Protein AF-A0A357J351-F1 (afdb_monomer_lite)

Sequence (389 aa):
MFSNQIKNSKKTVAQGAEIRSGSSERASGARGAGTNSHALREGGKTLPPTRKLRRSGWFLKSICIWLVINFLTIFVFPPSLVAQPFRDFEGEDKKALESYLNRATNMQDLDQWRSYVQAGLISLKADWEEDAAQEIQDRQDRIREEDLDDDQEEAELDALDTEYETARIDWETEASQLILEREADFRVKQENIEGLEISEQEYQDIIATAEATFENNPELDLDGWESLVEGLNASLVEAFETDLEARIAEARDNIGPLDDTQIEALDQAIAEKEAEIRNEFEMREHFYLLKAKNRYIALKRADDLSAKVQNESGSAEEIGDQAIQDAETQVEEQTAALLEQSEEALNSEEGSPDPLEYQRQVEEIISQGLQVFEEAEEDLYQDRLVWME

Foldseek 3Di:
DDDDDDDDDDDDDDDDDDDDDDDDYYDDDDDDDDDDDDDDDDDDDDDDDDDPPPPDPVVVVVVVVVVVVVVCCCVVPPPPPDPDQQDACVPPVVVQLVVQLVVLLPDDDLVSSCVSSVVSVVVSVVVSVVSLVVSLVVVLVVLVVDPDDPVRSVVVNVVSVVSSVVRSCNRVVVSVLVVLLSSLLSLVVVLVQAWDDDDPVLLVVLLVVLVVVCVVPVVQDLVNSLVSSCVSCVVVVVVRVVSNVVSLVVSVVPSDDDDPSSVVSNVVSSVVVSVVNVVVVVVVVVVSSVVSSVVNVVSNVVVVVVVVVVVCVPPLVVVVVVLVVVLVVVLVVLVVVLVVVVVVVCPPPDDHDDPVVVVVSVVVSVVVSVVSVVVSVVVSVVVVVVVVD

pLDDT: mean 74.26, std 22.94, range [26.42, 97.31]

Radius of gyration: 50.58 Å; chains: 1; bounding box: 75×89×177 Å

Secondary structure (DSSP, 8-state):
--------------------------------------------------------HHHHHHHHHHHHHHHHHHHHS-S---PPPPPPSTTHHHHHHHHHHHHHTT-SSHHHHHHHHHHHHHHHHHHHHHHHHHHHHHHHHHHHHS---HHHHHHHHHHHHHHHHHHHHHHHHHHHHHHHHHHHHHHHHHTT-------HHHHHHHHHHHHHHHHH-TT--HHHHHHHHHHHHHHHHHHHHHHHHHHHHHHHHHT----HHHHHHHHHHHHHHHHHHHHHHHHHHHHHHHHHHHHHHHHHHHHHHHHHHHHHTT-HHHHHHHHHHHHHHHHHHHHHHHHHHHHHHHHSSS-SPPHHHHHHHHHHHHHHHHHHHHHHHHHHHHHHHHTT-

Structure (mmCIF, N/CA/C/O backbone):
data_AF-A0A357J351-F1
#
_entry.id   AF-A0A357J351-F1
#
loop_
_atom_site.group_PDB
_atom_site.id
_atom_site.type_symbol
_atom_site.label_atom_id
_atom_site.label_alt_id
_atom_site.label_comp_id
_atom_site.label_asym_id
_atom_site.label_entity_id
_atom_site.label_seq_id
_atom_site.pdbx_PDB_ins_code
_atom_site.Cartn_x
_atom_site.Cartn_y
_atom_site.Cartn_z
_atom_site.occupancy
_atom_site.B_iso_or_equiv
_atom_site.auth_seq_id
_atom_site.auth_comp_id
_atom_site.auth_asym_id
_atom_site.auth_atom_id
_atom_site.pdbx_PDB_model_num
ATOM 1 N N . MET A 1 1 ? -36.171 37.952 3.293 1.00 36.88 1 MET A N 1
ATOM 2 C CA . MET A 1 1 ? -36.045 38.318 1.861 1.00 36.88 1 MET A CA 1
ATOM 3 C C . MET A 1 1 ? -34.957 37.407 1.303 1.00 36.88 1 MET A C 1
ATOM 5 O O . MET A 1 1 ? -33.858 37.545 1.801 1.00 36.88 1 MET A O 1
ATOM 9 N N . PHE A 1 2 ? -35.109 36.391 0.451 1.00 35.62 2 PHE A N 1
ATOM 10 C CA . PHE A 1 2 ? -36.100 35.834 -0.494 1.00 35.62 2 PHE A CA 1
ATOM 11 C C . PHE A 1 2 ? -36.138 34.293 -0.254 1.00 35.62 2 PHE A C 1
ATOM 13 O O . PHE A 1 2 ? -35.095 33.728 0.037 1.00 35.62 2 PHE A O 1
ATOM 20 N N . SER A 1 3 ? -37.277 33.602 -0.093 1.00 32.88 3 SER A N 1
ATOM 21 C CA . SER A 1 3 ? -38.166 32.976 -1.109 1.00 32.88 3 SER A CA 1
ATOM 22 C C . SER A 1 3 ? -37.461 32.000 -2.082 1.00 32.88 3 SER A C 1
ATOM 24 O O . SER A 1 3 ? -36.791 32.453 -2.997 1.00 32.88 3 SER A O 1
ATOM 26 N N . ASN A 1 4 ? -37.497 30.680 -1.826 1.00 33.75 4 ASN A N 1
ATOM 27 C CA . ASN A 1 4 ? -38.381 29.647 -2.432 1.00 33.75 4 ASN A CA 1
ATOM 28 C C . ASN A 1 4 ? -38.321 29.502 -3.976 1.00 33.75 4 ASN A C 1
ATOM 30 O O . ASN A 1 4 ? -38.826 30.385 -4.660 1.00 33.75 4 ASN A O 1
ATOM 34 N N . GLN A 1 5 ? -37.883 28.341 -4.510 1.00 36.03 5 GLN A N 1
ATOM 35 C CA . GLN A 1 5 ? -38.752 27.323 -5.161 1.00 36.03 5 GLN A CA 1
ATOM 36 C C . GLN A 1 5 ? -37.977 26.128 -5.801 1.00 36.03 5 GLN A C 1
ATOM 38 O O . GLN A 1 5 ? -37.043 26.350 -6.555 1.00 36.03 5 GLN A O 1
ATOM 43 N N . ILE A 1 6 ? -38.236 24.866 -5.397 1.00 34.94 6 ILE A N 1
ATOM 44 C CA . ILE A 1 6 ? -39.056 23.766 -6.007 1.00 34.94 6 ILE A CA 1
ATOM 45 C C . ILE A 1 6 ? -38.557 23.153 -7.350 1.00 34.94 6 ILE A C 1
ATOM 47 O O . ILE A 1 6 ? -38.657 23.805 -8.384 1.00 34.94 6 ILE A O 1
ATOM 51 N N . LYS A 1 7 ? -38.223 21.838 -7.354 1.00 34.16 7 LYS A N 1
ATOM 52 C CA . LYS A 1 7 ? -38.892 20.693 -8.070 1.00 34.16 7 LYS A CA 1
ATOM 53 C C . LYS A 1 7 ? -37.922 19.505 -8.253 1.00 34.16 7 LYS A C 1
ATOM 55 O O . LYS A 1 7 ? -36.949 19.613 -8.976 1.00 34.16 7 LYS A O 1
ATOM 60 N N . ASN A 1 8 ? -38.075 18.408 -7.504 1.00 30.78 8 ASN A N 1
ATOM 61 C CA . ASN A 1 8 ? -38.844 17.193 -7.845 1.00 30.78 8 ASN A CA 1
ATOM 62 C C . ASN A 1 8 ? -38.579 16.594 -9.241 1.00 30.78 8 ASN A C 1
ATOM 64 O O . ASN A 1 8 ? -39.125 17.082 -10.227 1.00 30.78 8 ASN A O 1
ATOM 68 N N . SER A 1 9 ? -37.929 15.423 -9.274 1.00 28.31 9 SER A N 1
ATOM 69 C CA . SER A 1 9 ? -38.275 14.339 -10.202 1.00 28.31 9 SER A CA 1
ATOM 70 C C . SER A 1 9 ? -37.968 12.969 -9.575 1.00 28.31 9 SER A C 1
ATOM 72 O O . SER A 1 9 ? -36.826 12.646 -9.271 1.00 28.31 9 SER A O 1
ATOM 74 N N . LYS A 1 10 ? -39.029 12.185 -9.357 1.00 34.59 10 LYS A N 1
ATOM 75 C CA . LYS A 1 10 ? -39.050 10.744 -9.054 1.00 34.59 10 LYS A CA 1
ATOM 76 C C . LYS A 1 10 ? -39.742 10.045 -10.234 1.00 34.59 10 LYS A C 1
ATOM 78 O O . LYS A 1 10 ? -40.670 10.632 -10.790 1.00 34.59 10 LYS A O 1
ATOM 83 N N . LYS A 1 11 ? -39.412 8.754 -10.425 1.00 35.09 11 LYS A N 1
ATOM 84 C CA . LYS A 1 11 ? -39.970 7.723 -11.350 1.00 35.09 11 LYS A CA 1
ATOM 85 C C . LYS A 1 11 ? -39.310 7.699 -12.739 1.00 35.09 11 LYS A C 1
ATOM 87 O O . LYS A 1 11 ? -39.106 8.748 -13.323 1.00 35.09 11 LYS A O 1
ATOM 92 N N . THR A 1 12 ? -38.961 6.552 -13.339 1.00 33.72 12 THR A N 1
ATOM 93 C CA . THR A 1 12 ? -39.531 5.175 -13.293 1.00 33.72 12 THR A CA 1
ATOM 94 C C . THR A 1 12 ?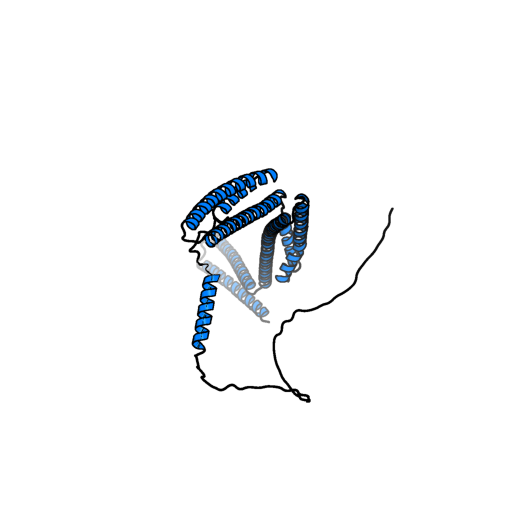 -38.467 4.218 -13.905 1.00 33.72 12 THR A C 1
ATOM 96 O O . THR A 1 12 ? -37.787 4.653 -14.824 1.00 33.72 12 THR A O 1
ATOM 99 N N . VAL A 1 13 ? -38.149 3.045 -13.315 1.00 30.75 13 VAL A N 1
ATOM 100 C CA . VAL A 1 13 ? -38.611 1.672 -13.707 1.00 30.75 13 VAL A CA 1
ATOM 101 C C . VAL A 1 13 ? -38.152 1.253 -15.119 1.00 30.75 13 VAL A C 1
ATOM 103 O O . VAL A 1 13 ? -38.374 2.011 -16.047 1.00 30.75 13 VAL A O 1
ATOM 106 N N . ALA A 1 14 ? -37.656 0.056 -15.441 1.00 30.95 14 ALA A N 1
ATOM 107 C CA . ALA A 1 14 ? -37.178 -1.157 -14.767 1.00 30.95 14 ALA A CA 1
ATOM 108 C C . ALA A 1 14 ? -36.772 -2.155 -15.888 1.00 30.95 14 ALA A C 1
ATOM 110 O O . ALA A 1 14 ? -37.158 -1.941 -17.035 1.00 30.95 14 ALA A O 1
ATOM 111 N N . GLN A 1 15 ? -36.142 -3.277 -15.500 1.00 28.41 15 GLN A N 1
ATOM 112 C CA . GLN A 1 15 ? -36.123 -4.592 -16.188 1.00 28.41 15 GLN A CA 1
ATOM 113 C C . GLN A 1 15 ? -35.354 -4.662 -17.518 1.00 28.41 15 GLN A C 1
ATOM 115 O O . GLN A 1 15 ? -35.665 -3.972 -18.476 1.00 28.41 15 GLN A O 1
ATOM 120 N N . GLY A 1 16 ? -34.299 -5.468 -17.634 1.00 27.00 16 GLY A N 1
ATOM 121 C CA . GLY A 1 16 ? -34.255 -6.943 -17.608 1.00 27.00 16 GLY A CA 1
ATOM 122 C C . GLY A 1 16 ? -33.375 -7.345 -18.816 1.00 27.00 16 GLY A C 1
ATOM 123 O O . GLY A 1 16 ? -33.238 -6.549 -19.736 1.00 27.00 16 GLY A O 1
ATOM 124 N N . ALA A 1 17 ? -32.703 -8.481 -18.942 1.00 28.98 17 ALA A N 1
ATOM 125 C CA . ALA A 1 17 ? -32.774 -9.782 -18.305 1.00 28.98 17 ALA A CA 1
ATOM 126 C C . ALA A 1 17 ? -31.423 -10.492 -18.592 1.00 28.98 17 ALA A C 1
ATOM 128 O O . ALA A 1 17 ? -30.768 -10.210 -19.591 1.00 28.98 17 ALA A O 1
ATOM 129 N N . GLU A 1 18 ? -30.903 -11.239 -17.626 1.00 27.55 18 GLU A N 1
ATOM 130 C CA . GLU A 1 18 ? -30.821 -12.711 -17.622 1.00 27.55 18 GLU A CA 1
ATOM 131 C C . GLU A 1 18 ? -29.692 -13.376 -18.428 1.00 27.55 18 GLU A C 1
ATOM 133 O O . GLU A 1 18 ? -29.646 -13.431 -19.653 1.00 27.55 18 GLU A O 1
ATOM 138 N N . ILE A 1 19 ? -28.851 -14.005 -17.613 1.00 30.88 19 ILE A N 1
ATOM 139 C CA . ILE A 1 19 ? -27.944 -15.124 -17.833 1.00 30.88 19 ILE A CA 1
ATOM 140 C C . ILE A 1 19 ? -28.740 -16.414 -18.124 1.00 30.88 19 ILE A C 1
ATOM 142 O O . ILE A 1 19 ? -29.654 -16.735 -17.368 1.00 30.88 19 ILE A O 1
ATOM 146 N N . ARG A 1 20 ? -28.318 -17.210 -19.123 1.00 28.02 20 ARG A N 1
ATOM 147 C CA . ARG A 1 20 ? -28.319 -18.705 -19.174 1.00 28.02 20 ARG A CA 1
ATOM 148 C C . ARG A 1 20 ? -27.857 -19.151 -20.570 1.00 28.02 20 ARG A C 1
ATOM 150 O O . ARG A 1 20 ? -28.378 -18.659 -21.559 1.00 28.02 20 ARG A O 1
ATOM 157 N N . SER A 1 21 ? -26.787 -19.924 -20.771 1.00 28.34 21 SER A N 1
ATOM 158 C CA . SER A 1 21 ? -26.479 -21.305 -20.344 1.00 28.34 21 SER A CA 1
ATOM 159 C C . SER A 1 21 ? -27.491 -22.368 -20.826 1.00 28.34 21 SER A C 1
ATOM 161 O O . SER A 1 21 ? -28.691 -22.245 -20.600 1.00 28.34 21 SER A O 1
ATOM 163 N N . GLY A 1 22 ? -26.975 -23.423 -21.482 1.00 26.42 22 GLY A N 1
ATOM 164 C CA . GLY A 1 22 ? -27.719 -24.613 -21.942 1.00 26.42 22 GLY A CA 1
ATOM 165 C C . GLY A 1 22 ? -27.685 -24.791 -23.471 1.00 26.42 22 GLY A C 1
ATOM 166 O O . GLY A 1 22 ? -28.456 -24.151 -24.167 1.00 26.42 22 GLY A O 1
ATOM 167 N N . SER A 1 23 ? -26.735 -25.491 -24.101 1.00 28.03 23 SER A N 1
ATOM 168 C CA . SER A 1 23 ? -26.524 -26.952 -24.137 1.00 28.03 23 SER A CA 1
ATOM 169 C C . SER A 1 23 ? -27.730 -27.792 -24.611 1.00 28.03 23 SER A C 1
ATOM 171 O O . SER A 1 23 ? -28.694 -27.974 -23.876 1.00 28.03 23 SER A O 1
ATOM 173 N N . SER A 1 24 ? -27.507 -28.456 -25.755 1.00 29.36 24 SER A N 1
ATOM 174 C CA . SER A 1 24 ? -27.903 -29.835 -26.097 1.00 29.36 24 SER A CA 1
ATOM 175 C C . SER A 1 24 ? -29.217 -30.122 -26.851 1.00 29.36 24 SER A C 1
ATOM 177 O O . SER A 1 24 ? -30.322 -29.903 -26.376 1.00 29.36 24 SER A O 1
ATOM 179 N N . GLU A 1 25 ? -28.997 -30.807 -27.982 1.00 29.73 25 GLU A N 1
ATOM 180 C CA . GLU A 1 25 ? -29.694 -32.009 -28.468 1.00 29.73 25 GLU A CA 1
ATOM 181 C C . GLU A 1 25 ? -30.941 -31.954 -29.382 1.00 29.73 25 GLU A C 1
ATOM 183 O O . GLU A 1 25 ? -32.065 -31.673 -28.992 1.00 29.73 25 GLU A O 1
ATOM 188 N N . ARG A 1 26 ? -30.685 -32.510 -30.582 1.00 28.80 26 ARG A N 1
ATOM 189 C CA . ARG A 1 26 ? -31.407 -33.602 -31.272 1.00 28.80 26 ARG A CA 1
ATOM 190 C C . ARG A 1 26 ? -32.729 -33.333 -32.018 1.00 28.80 26 ARG A C 1
ATOM 192 O O . ARG A 1 26 ? -33.817 -33.354 -31.471 1.00 28.80 26 ARG A O 1
ATOM 199 N N . ALA A 1 27 ? -32.561 -33.467 -33.339 1.00 27.89 27 ALA A N 1
ATOM 200 C CA . ALA A 1 27 ? -33.085 -34.561 -34.173 1.00 27.89 27 ALA A CA 1
ATOM 201 C C . ALA A 1 27 ? -34.440 -34.418 -34.894 1.00 27.89 27 ALA A C 1
ATOM 203 O O . ALA A 1 27 ? -35.479 -34.146 -34.313 1.00 27.89 27 ALA A O 1
ATOM 204 N N . SER A 1 28 ? -34.373 -34.883 -36.153 1.00 28.20 28 SER A N 1
ATOM 205 C CA . SER A 1 28 ? -35.348 -35.738 -36.853 1.00 28.20 28 SER A CA 1
ATOM 206 C C . SER A 1 28 ? -36.356 -35.106 -37.827 1.00 28.20 28 SER A C 1
ATOM 208 O O . SER A 1 28 ? -37.439 -34.688 -37.438 1.00 28.20 28 SER A O 1
ATOM 210 N N . GLY A 1 29 ? -36.061 -35.330 -39.120 1.00 27.05 29 GLY A N 1
ATOM 211 C CA . GLY A 1 29 ? -36.992 -35.883 -40.124 1.00 27.05 29 GLY A CA 1
ATOM 212 C C . GLY A 1 29 ? -37.893 -34.884 -40.866 1.00 27.05 29 GLY A C 1
ATOM 213 O O . GLY A 1 29 ? -38.261 -33.861 -40.323 1.00 27.05 29 GLY A O 1
ATOM 214 N N . ALA A 1 30 ? -38.380 -35.104 -42.089 1.00 28.64 30 ALA A N 1
ATOM 215 C CA . ALA A 1 30 ? -38.119 -36.025 -43.199 1.00 28.64 30 ALA A CA 1
ATOM 216 C C . ALA A 1 30 ? -39.152 -35.688 -44.314 1.00 28.64 30 ALA A C 1
ATOM 218 O O . ALA A 1 30 ? -40.271 -35.309 -43.982 1.00 28.64 30 ALA A O 1
ATOM 219 N N . ARG A 1 31 ? -38.828 -36.004 -45.588 1.00 29.25 31 ARG A N 1
ATOM 220 C CA . ARG A 1 31 ? -39.720 -36.113 -46.789 1.00 29.25 31 ARG A CA 1
ATOM 221 C C . ARG A 1 31 ? -40.211 -34.784 -47.396 1.00 29.25 31 ARG A C 1
ATOM 223 O O . ARG A 1 31 ? -40.481 -33.847 -46.673 1.00 29.25 31 ARG A O 1
ATOM 230 N N . GLY A 1 32 ? -40.403 -34.614 -48.707 1.00 27.06 32 GLY A N 1
ATOM 231 C CA . GLY A 1 32 ? -40.327 -35.451 -49.916 1.00 27.06 32 GLY A CA 1
ATOM 232 C C . GLY A 1 32 ? -40.579 -34.528 -51.135 1.00 27.06 32 GLY A C 1
ATOM 233 O O . GLY A 1 32 ? -41.262 -33.525 -50.994 1.00 27.06 32 GLY A O 1
ATOM 234 N N . ALA A 1 33 ? -39.836 -34.682 -52.236 1.00 27.11 33 ALA A N 1
ATOM 235 C CA . ALA A 1 33 ? -40.263 -35.273 -53.520 1.00 27.11 33 ALA A CA 1
ATOM 236 C C . ALA A 1 33 ? -41.210 -34.424 -54.413 1.00 27.11 33 ALA A C 1
ATOM 238 O O . ALA A 1 33 ? -42.330 -34.119 -54.022 1.00 27.11 33 ALA A O 1
ATOM 239 N N . GLY A 1 34 ? -40.774 -34.162 -55.661 1.00 27.48 34 GLY A N 1
ATOM 240 C CA . GLY A 1 34 ? -41.585 -33.645 -56.785 1.00 27.48 34 GLY A CA 1
ATOM 241 C C . GLY A 1 34 ? -40.778 -32.749 -57.747 1.00 27.48 34 GLY A C 1
ATOM 242 O O . GLY A 1 34 ? -40.673 -31.559 -57.499 1.00 27.48 34 GLY A O 1
ATOM 243 N N . THR A 1 35 ? -39.946 -33.273 -58.661 1.00 30.33 35 THR A N 1
ATOM 244 C CA . THR A 1 35 ? -40.200 -33.747 -60.053 1.00 30.33 35 THR A CA 1
ATOM 245 C C . THR A 1 35 ? -40.194 -32.681 -61.164 1.00 30.33 35 THR A C 1
ATOM 247 O O . THR A 1 35 ? -40.987 -31.750 -61.126 1.00 30.33 35 THR A O 1
ATOM 250 N N . ASN A 1 36 ? -39.423 -33.015 -62.219 1.00 30.95 36 ASN A N 1
ATOM 251 C CA . ASN A 1 36 ? -39.506 -32.623 -63.645 1.00 30.95 36 ASN A CA 1
ATOM 252 C C . ASN A 1 36 ? -38.943 -31.246 -64.053 1.00 30.95 36 ASN A C 1
ATOM 254 O O . ASN A 1 36 ? -39.161 -30.264 -63.368 1.00 30.95 36 ASN A O 1
ATOM 258 N N . SER A 1 37 ? -38.264 -31.047 -65.192 1.00 30.89 37 SER A N 1
ATOM 259 C CA . SER A 1 37 ? -37.742 -31.896 -66.288 1.00 30.89 37 SER A CA 1
ATOM 260 C C . SER A 1 37 ? -37.017 -30.978 -67.307 1.00 30.89 37 SER A C 1
ATOM 262 O O . SER A 1 37 ? -37.247 -29.775 -67.278 1.00 30.89 37 SER A O 1
ATOM 264 N N . HIS A 1 38 ? -36.273 -31.578 -68.253 1.00 30.89 38 HIS A N 1
ATOM 265 C CA . HIS A 1 38 ? -35.569 -31.032 -69.444 1.00 30.89 38 HIS A CA 1
ATOM 266 C C . HIS A 1 38 ? -34.089 -30.651 -69.240 1.00 30.89 38 HIS A C 1
ATOM 268 O O . HIS A 1 38 ? -33.791 -29.711 -68.523 1.00 30.89 38 HIS A O 1
ATOM 274 N N . ALA A 1 39 ? -33.082 -31.410 -69.703 1.00 30.95 39 ALA A N 1
ATOM 275 C CA . ALA A 1 39 ? -32.743 -32.014 -71.013 1.00 30.95 39 ALA A CA 1
ATOM 276 C C . ALA A 1 39 ? -31.858 -31.106 -71.889 1.00 30.95 39 ALA A C 1
ATOM 278 O O . ALA A 1 39 ? -32.332 -30.077 -72.351 1.00 30.95 39 ALA A O 1
ATOM 279 N N . LEU A 1 40 ? -30.612 -31.565 -72.117 1.00 33.38 40 LEU A N 1
ATOM 280 C CA . LEU A 1 40 ? -29.732 -31.512 -73.316 1.00 33.38 40 LEU A CA 1
ATOM 281 C C . LEU A 1 40 ? -28.286 -31.793 -72.814 1.00 33.38 40 LEU A C 1
ATOM 283 O O . LEU A 1 40 ? -27.767 -31.018 -72.023 1.00 33.38 40 LEU A O 1
ATOM 287 N N . ARG A 1 41 ? -27.685 -32.994 -72.955 1.00 29.00 41 ARG A N 1
ATOM 288 C CA . ARG A 1 41 ? -27.068 -33.636 -74.153 1.00 29.00 41 ARG A CA 1
ATOM 289 C C . ARG A 1 41 ? -26.021 -32.688 -74.781 1.00 29.00 41 ARG A C 1
ATOM 291 O O . ARG A 1 41 ? -26.404 -31.602 -75.174 1.00 29.00 41 ARG A O 1
ATOM 298 N N . GLU A 1 42 ? -24.713 -32.959 -74.848 1.00 31.92 42 GLU A N 1
ATOM 299 C CA . GLU A 1 42 ? -23.952 -34.121 -75.355 1.00 31.92 42 GLU A CA 1
ATOM 300 C C . GLU A 1 42 ? -22.546 -34.172 -74.703 1.00 31.92 42 GLU A C 1
ATOM 302 O O . GLU A 1 42 ? -21.957 -33.134 -74.439 1.00 31.92 42 GLU A O 1
ATOM 307 N N . GLY A 1 43 ? -22.029 -35.337 -74.291 1.00 31.39 43 GLY A N 1
ATOM 308 C CA . GLY A 1 43 ? -21.026 -36.126 -75.039 1.00 31.39 43 GLY A CA 1
ATOM 309 C C . GLY A 1 43 ? -19.698 -36.132 -74.250 1.00 31.39 43 GLY A C 1
ATOM 310 O O . GLY A 1 43 ? -19.195 -35.082 -73.904 1.00 31.39 43 GLY A O 1
ATOM 311 N N . GLY A 1 44 ? -19.057 -37.217 -73.819 1.00 29.64 44 GLY A N 1
ATOM 312 C CA . GLY A 1 44 ? -19.113 -38.630 -74.159 1.00 29.64 44 GLY A CA 1
ATOM 313 C C . GLY A 1 44 ? -17.687 -39.085 -74.489 1.00 29.64 44 GLY A C 1
ATOM 314 O O . GLY A 1 44 ? -17.244 -38.794 -75.595 1.00 29.64 44 GLY A O 1
ATOM 315 N N . LYS A 1 45 ? -16.992 -39.769 -73.553 1.00 34.81 45 LYS A N 1
ATOM 316 C CA . LYS A 1 45 ? -16.107 -40.948 -73.777 1.00 34.81 45 LYS A CA 1
ATOM 317 C C . LYS A 1 45 ? -15.229 -41.317 -72.555 1.00 34.81 45 LYS A C 1
ATOM 319 O O . LYS A 1 45 ? -14.181 -40.740 -72.312 1.00 34.81 45 LYS A O 1
ATOM 324 N N . THR A 1 46 ? -15.707 -42.332 -71.827 1.00 34.62 46 THR A N 1
ATOM 325 C CA . THR A 1 46 ? -15.012 -43.591 -71.460 1.00 34.62 46 THR A CA 1
ATOM 326 C C . THR A 1 46 ? -13.619 -43.570 -70.797 1.00 34.62 46 THR A C 1
ATOM 328 O O . THR A 1 46 ? -12.599 -43.463 -71.471 1.00 34.62 46 THR A O 1
ATOM 331 N N . LEU A 1 47 ? -13.605 -43.899 -69.495 1.00 39.78 47 LEU A N 1
ATOM 332 C CA . LEU A 1 47 ? -12.574 -44.717 -68.820 1.00 39.78 47 LEU A CA 1
ATOM 333 C C . LEU A 1 47 ? -12.608 -46.171 -69.344 1.00 39.78 47 LEU A C 1
ATOM 335 O O . LEU A 1 47 ? -13.660 -46.601 -69.828 1.00 39.78 47 LEU A O 1
ATOM 339 N N . PRO A 1 48 ? -11.512 -46.953 -69.221 1.00 45.69 48 PRO A N 1
ATOM 340 C CA . PRO A 1 48 ? -11.491 -48.033 -68.208 1.00 45.69 48 PRO A CA 1
ATOM 341 C C . PRO A 1 48 ? -10.048 -48.320 -67.666 1.00 45.69 48 PRO A C 1
ATOM 343 O O . PRO A 1 48 ? -9.152 -47.516 -67.892 1.00 45.69 48 PRO A O 1
ATOM 346 N N . PRO A 1 49 ? -9.763 -49.401 -66.904 1.00 44.25 49 PRO A N 1
ATOM 347 C CA . PRO A 1 49 ? -10.003 -49.477 -65.465 1.00 44.25 49 PRO A CA 1
ATOM 348 C C . PRO A 1 49 ? -8.759 -49.875 -64.618 1.00 44.25 49 PRO A C 1
ATOM 350 O O . PRO A 1 49 ? -7.789 -50.455 -65.089 1.00 44.25 49 PRO A O 1
ATOM 353 N N . THR A 1 50 ? -8.881 -49.664 -63.300 1.00 39.44 50 THR A N 1
ATOM 354 C CA . THR A 1 50 ? -8.258 -50.427 -62.190 1.00 39.44 50 THR A CA 1
ATOM 355 C C . THR A 1 50 ? -6.728 -50.558 -62.086 1.00 39.44 50 THR A C 1
ATOM 357 O O . THR A 1 50 ? -6.117 -51.447 -62.666 1.00 39.44 50 THR A O 1
ATOM 360 N N . ARG A 1 51 ? -6.170 -49.892 -61.066 1.00 34.28 51 ARG A N 1
ATOM 361 C CA . ARG A 1 51 ? -5.379 -50.564 -60.016 1.00 34.28 51 ARG A CA 1
ATOM 362 C C . ARG A 1 51 ? -5.597 -49.843 -58.685 1.00 34.28 51 ARG A C 1
ATOM 364 O O . ARG A 1 51 ? -5.049 -48.776 -58.441 1.00 34.28 51 ARG A O 1
ATOM 371 N N . LYS A 1 52 ? -6.426 -50.434 -57.817 1.00 41.03 52 LYS A N 1
ATOM 372 C CA . LYS A 1 52 ? -6.527 -50.043 -56.405 1.00 41.03 52 LYS A CA 1
ATOM 373 C C . LYS A 1 52 ? -5.193 -50.369 -55.727 1.00 41.03 52 LYS A C 1
ATOM 375 O O . LYS A 1 52 ? -5.006 -51.478 -55.235 1.00 41.03 52 LYS A O 1
ATOM 380 N N . LEU A 1 53 ? -4.272 -49.410 -55.687 1.00 41.00 53 LEU A N 1
ATOM 381 C CA . LEU A 1 53 ? -3.201 -49.413 -54.697 1.00 41.00 53 LEU A CA 1
ATOM 382 C C . LEU A 1 53 ? -3.826 -48.985 -53.375 1.00 41.00 53 LEU A C 1
ATOM 384 O O . LEU A 1 53 ? -3.980 -47.807 -53.071 1.00 41.00 53 LEU A O 1
ATOM 388 N N . ARG A 1 54 ? -4.230 -49.991 -52.601 1.00 47.16 54 ARG A N 1
ATOM 389 C CA . ARG A 1 54 ? -4.564 -49.882 -51.184 1.00 47.16 54 ARG A CA 1
ATOM 390 C C . ARG A 1 54 ? -3.279 -49.508 -50.431 1.00 47.16 54 ARG A C 1
ATOM 392 O O . ARG A 1 54 ? -2.664 -50.348 -49.787 1.00 47.16 54 ARG A O 1
ATOM 399 N N . ARG A 1 55 ? -2.826 -48.259 -50.567 1.00 40.41 55 ARG A N 1
ATOM 400 C CA . ARG A 1 55 ? -1.741 -47.694 -49.763 1.00 40.41 55 ARG A CA 1
ATOM 401 C C . ARG A 1 55 ? -2.354 -47.143 -48.484 1.00 40.41 55 ARG A C 1
ATOM 403 O O . ARG A 1 55 ? -2.917 -46.060 -48.451 1.00 40.41 55 ARG A O 1
ATOM 410 N N . SER A 1 56 ? -2.323 -48.020 -47.484 1.00 42.16 56 SER A N 1
ATOM 411 C CA . SER A 1 56 ? -2.316 -47.754 -46.047 1.00 42.16 56 SER A CA 1
ATOM 412 C C . SER A 1 56 ? -2.396 -46.268 -45.664 1.00 42.16 56 SER A C 1
ATOM 414 O O . SER A 1 56 ? -1.417 -45.532 -45.784 1.00 42.16 56 SER A O 1
ATOM 416 N N . GLY A 1 57 ? -3.539 -45.860 -45.102 1.00 46.62 57 GLY A N 1
ATOM 417 C CA . GLY A 1 57 ? -3.714 -44.565 -44.434 1.00 46.62 57 GLY A CA 1
ATOM 418 C C . GLY A 1 57 ? -2.828 -44.375 -43.195 1.00 46.62 57 GLY A C 1
ATOM 419 O O . GLY A 1 57 ? -2.960 -43.371 -42.508 1.00 46.62 57 GLY A O 1
ATOM 420 N N . TRP A 1 58 ? -1.932 -45.319 -42.903 1.00 46.47 58 TRP A N 1
ATOM 421 C CA . TRP A 1 58 ? -0.898 -45.181 -41.886 1.00 46.47 58 TRP A CA 1
ATOM 422 C C . TRP A 1 58 ? 0.267 -44.315 -42.391 1.00 46.47 58 TRP A C 1
ATOM 424 O O . TRP A 1 58 ? 0.707 -43.429 -41.674 1.00 46.47 58 TRP A O 1
ATOM 434 N N . PHE A 1 59 ? 0.673 -44.453 -43.663 1.00 48.56 59 PHE A N 1
ATOM 435 C CA . PHE A 1 59 ? 1.761 -43.643 -44.234 1.00 48.56 59 PHE A CA 1
ATOM 436 C C . PHE A 1 59 ? 1.385 -42.164 -44.393 1.00 48.56 59 PHE A C 1
ATOM 438 O O . PHE A 1 59 ? 2.205 -41.303 -44.100 1.00 48.56 59 PHE A O 1
ATOM 445 N N . LEU A 1 60 ? 0.143 -41.849 -44.790 1.00 49.34 60 LEU A N 1
ATOM 446 C CA . LEU A 1 60 ? -0.311 -40.451 -44.868 1.00 49.34 60 LEU A CA 1
ATOM 447 C C . LEU A 1 60 ? -0.399 -39.795 -43.481 1.00 49.34 60 LEU A C 1
ATOM 449 O O . LEU A 1 60 ? -0.046 -38.631 -43.339 1.00 49.34 60 LEU A O 1
ATOM 453 N N . LYS A 1 61 ? -0.823 -40.540 -42.452 1.00 47.97 61 LYS A N 1
ATOM 454 C CA . LYS A 1 61 ? -0.884 -40.027 -41.075 1.00 47.97 61 LYS A CA 1
ATOM 455 C C . LYS A 1 61 ? 0.511 -39.791 -40.496 1.00 47.97 61 LYS A C 1
ATOM 457 O O . LYS A 1 61 ? 0.715 -38.774 -39.850 1.00 47.97 61 LYS A O 1
ATOM 462 N N . SER A 1 62 ? 1.474 -40.666 -40.786 1.00 56.31 62 SER A N 1
ATOM 463 C CA . SER A 1 62 ? 2.872 -40.472 -40.385 1.00 56.31 62 SER A CA 1
ATOM 464 C C . SER A 1 62 ? 3.534 -39.290 -41.096 1.00 56.31 62 SER A C 1
ATOM 466 O O . SER A 1 62 ? 4.281 -38.564 -40.456 1.00 56.31 62 SER A O 1
ATOM 468 N N . ILE A 1 63 ? 3.228 -39.046 -42.377 1.00 59.00 63 ILE A N 1
ATOM 469 C CA . ILE A 1 63 ? 3.755 -37.887 -43.119 1.00 59.00 63 ILE A CA 1
ATOM 470 C C . ILE A 1 63 ? 3.148 -36.580 -42.599 1.00 59.00 63 ILE A C 1
ATOM 472 O O . ILE A 1 63 ? 3.880 -35.625 -42.383 1.00 59.00 63 ILE A O 1
ATOM 476 N N . CYS A 1 64 ? 1.839 -36.534 -42.330 1.00 60.44 64 CYS A N 1
ATOM 477 C CA . CYS A 1 64 ? 1.212 -35.347 -41.744 1.00 60.44 64 CYS A CA 1
ATOM 478 C C . CYS A 1 64 ? 1.719 -35.065 -40.325 1.00 60.44 64 CYS A C 1
ATOM 480 O O . CYS A 1 64 ? 1.954 -33.913 -40.000 1.00 60.44 64 CYS A O 1
ATOM 482 N N . ILE A 1 65 ? 1.941 -36.092 -39.498 1.00 66.50 65 ILE A N 1
ATOM 483 C CA . ILE A 1 65 ? 2.530 -35.916 -38.162 1.00 66.50 65 ILE A CA 1
ATOM 484 C C . ILE A 1 65 ? 3.988 -35.454 -38.269 1.00 66.50 65 ILE A C 1
ATOM 486 O O . ILE A 1 65 ? 4.387 -34.566 -37.531 1.00 66.50 65 ILE A O 1
ATOM 490 N N . TRP A 1 66 ? 4.772 -35.982 -39.212 1.00 64.06 66 TRP A N 1
ATOM 491 C CA . TRP A 1 66 ? 6.159 -35.555 -39.416 1.00 64.06 66 TRP A CA 1
ATOM 492 C C . TRP A 1 66 ? 6.265 -34.128 -39.974 1.00 64.06 66 TRP A C 1
ATOM 494 O O . TRP A 1 66 ? 7.160 -33.391 -39.578 1.00 64.06 66 TRP A O 1
ATOM 504 N N . LEU A 1 67 ? 5.326 -33.717 -40.833 1.00 67.00 67 LEU A N 1
ATOM 505 C CA . LEU A 1 67 ? 5.212 -32.342 -41.326 1.00 67.00 67 LEU A CA 1
ATOM 506 C C . LEU A 1 67 ? 4.708 -31.386 -40.248 1.00 67.00 67 LEU A C 1
ATOM 508 O O . LEU A 1 67 ? 5.216 -30.283 -40.170 1.00 67.00 67 LEU A O 1
ATOM 512 N N . VAL A 1 68 ? 3.764 -31.795 -39.397 1.00 67.31 68 VAL A N 1
ATOM 513 C CA . VAL A 1 68 ? 3.294 -30.978 -38.267 1.00 67.31 68 VAL A CA 1
ATOM 514 C C . VAL A 1 68 ? 4.372 -30.861 -37.192 1.00 67.31 68 VAL A C 1
ATOM 516 O O . VAL A 1 68 ? 4.527 -29.787 -36.635 1.00 67.31 68 VAL A O 1
ATOM 519 N N . ILE A 1 69 ? 5.159 -31.912 -36.942 1.00 65.25 69 ILE A N 1
ATOM 520 C CA . ILE A 1 69 ? 6.322 -31.850 -36.047 1.00 65.25 69 ILE A CA 1
ATOM 521 C C . ILE A 1 69 ? 7.423 -30.982 -36.658 1.00 65.25 69 ILE A C 1
ATOM 523 O O . ILE A 1 69 ? 7.953 -30.158 -35.936 1.00 65.25 69 ILE A O 1
ATOM 527 N N . ASN A 1 70 ? 7.720 -31.088 -37.962 1.00 57.91 70 ASN A N 1
ATOM 528 C CA . ASN A 1 70 ? 8.680 -30.188 -38.619 1.00 57.91 70 ASN A CA 1
ATOM 529 C C . ASN A 1 70 ? 8.194 -28.734 -38.628 1.00 57.91 70 ASN A C 1
ATOM 531 O O . ASN A 1 70 ? 8.978 -27.822 -38.408 1.00 57.91 70 ASN A O 1
ATOM 535 N N . PHE A 1 71 ? 6.900 -28.512 -38.856 1.00 60.94 71 PHE A N 1
ATOM 536 C CA . PHE A 1 71 ? 6.303 -27.182 -38.825 1.00 60.94 71 PHE A CA 1
ATOM 537 C C . PHE A 1 71 ? 6.315 -26.614 -37.403 1.00 60.94 71 PHE A C 1
ATOM 539 O O . PHE A 1 71 ? 6.671 -25.461 -37.230 1.00 60.94 71 PHE A O 1
ATOM 546 N N . LEU A 1 72 ? 6.019 -27.425 -36.380 1.00 57.53 72 LEU A N 1
ATOM 547 C CA . LEU A 1 72 ? 6.156 -27.038 -34.973 1.00 57.53 72 LEU A CA 1
ATOM 548 C C . LEU A 1 72 ? 7.615 -26.822 -34.577 1.00 57.53 72 LEU A C 1
ATOM 550 O O . LEU A 1 72 ? 7.874 -25.893 -33.835 1.00 57.53 72 LEU A O 1
ATOM 554 N N . THR A 1 73 ? 8.579 -27.600 -35.072 1.00 55.28 73 THR A N 1
ATOM 555 C CA . THR A 1 73 ? 9.991 -27.305 -34.807 1.00 55.28 73 THR A CA 1
ATOM 556 C C . THR A 1 73 ? 10.420 -26.019 -35.498 1.00 55.28 73 THR A C 1
ATOM 558 O O . THR A 1 73 ? 11.091 -25.243 -34.859 1.00 55.28 73 THR A O 1
ATOM 561 N N . ILE A 1 74 ? 9.971 -25.727 -36.723 1.00 56.31 74 ILE A N 1
ATOM 562 C CA . ILE A 1 74 ? 10.321 -24.482 -37.435 1.00 56.31 74 ILE A CA 1
ATOM 563 C C . ILE A 1 74 ? 9.633 -23.246 -36.817 1.00 56.31 74 ILE A C 1
ATOM 565 O O . ILE A 1 74 ? 10.224 -22.174 -36.814 1.00 56.31 74 ILE A O 1
ATOM 569 N N . PHE A 1 75 ? 8.412 -23.378 -36.276 1.00 53.72 75 PHE A N 1
ATOM 570 C CA . PHE A 1 75 ? 7.661 -22.261 -35.670 1.00 53.72 75 PHE A CA 1
ATOM 571 C C . PHE A 1 75 ? 7.868 -22.088 -34.155 1.00 53.72 75 PHE A C 1
ATOM 573 O O . PHE A 1 75 ? 7.597 -21.010 -33.639 1.00 53.72 75 PHE A O 1
ATOM 580 N N . VAL A 1 76 ? 8.287 -23.132 -33.430 1.00 53.84 76 VAL A N 1
ATOM 581 C CA . VAL A 1 76 ? 8.557 -23.082 -31.974 1.00 53.84 76 VAL A CA 1
ATOM 582 C C . VAL A 1 76 ? 10.062 -23.004 -31.685 1.00 53.84 76 VAL A C 1
ATOM 584 O O . VAL A 1 76 ? 10.451 -22.557 -30.614 1.00 53.84 76 VAL A O 1
ATOM 587 N N . PHE A 1 77 ? 10.909 -23.401 -32.638 1.00 46.66 77 PHE A N 1
ATOM 588 C CA . PHE A 1 77 ? 12.366 -23.303 -32.564 1.00 46.66 77 PHE A CA 1
ATOM 589 C C . PHE A 1 77 ? 12.925 -22.851 -33.924 1.00 46.66 77 PHE A C 1
ATOM 591 O O . PHE A 1 77 ? 13.322 -23.700 -34.732 1.00 46.66 77 PHE A O 1
ATOM 598 N N . PRO A 1 78 ? 12.965 -21.538 -34.220 1.00 44.28 78 PRO A N 1
ATOM 599 C CA . PRO A 1 78 ? 13.757 -21.065 -35.348 1.00 44.28 78 PRO A CA 1
ATOM 600 C C . PRO A 1 78 ? 15.174 -21.671 -35.262 1.00 44.28 78 PRO A C 1
ATOM 602 O O . PRO A 1 78 ? 15.725 -21.792 -34.167 1.00 44.28 78 PRO A O 1
ATOM 605 N N . PRO A 1 79 ? 15.758 -22.124 -36.386 1.00 39.62 79 PRO A N 1
ATOM 606 C CA . PRO A 1 79 ? 17.043 -22.818 -36.410 1.00 39.62 79 PRO A CA 1
ATOM 607 C C . PRO A 1 79 ? 18.251 -21.896 -36.162 1.00 39.62 79 PRO A C 1
ATOM 609 O O . PRO A 1 79 ? 19.378 -22.303 -36.438 1.00 39.62 79 PRO A O 1
ATOM 612 N N . SER A 1 80 ? 18.049 -20.702 -35.595 1.00 40.50 80 SER A N 1
ATOM 613 C CA . SER A 1 80 ? 19.128 -19.945 -34.977 1.00 40.50 80 SER A CA 1
ATOM 614 C C . SER A 1 80 ? 19.499 -20.630 -33.660 1.00 40.50 80 SER A C 1
ATOM 616 O O . SER A 1 80 ? 18.762 -20.679 -32.675 1.00 40.50 80 SER A O 1
ATOM 618 N N . LEU A 1 81 ? 20.676 -21.240 -33.657 1.00 43.09 81 LEU A N 1
ATOM 619 C CA . LEU A 1 81 ? 21.362 -21.679 -32.456 1.00 43.09 81 LEU A CA 1
ATOM 620 C C . LEU A 1 81 ? 21.652 -20.448 -31.584 1.00 43.09 81 LEU A C 1
ATOM 622 O O . LEU A 1 81 ? 22.708 -19.849 -31.717 1.00 43.09 81 LEU A O 1
ATOM 626 N N . VAL A 1 82 ? 20.695 -20.090 -30.720 1.00 47.28 82 VAL A N 1
ATOM 627 C CA . VAL A 1 82 ? 20.812 -19.220 -29.536 1.00 47.28 82 VAL A CA 1
ATOM 628 C C . VAL A 1 82 ? 21.833 -18.090 -29.719 1.00 47.28 82 VAL A C 1
ATOM 630 O O . VAL A 1 82 ? 22.879 -18.068 -29.067 1.00 47.28 82 VAL A O 1
ATOM 633 N N . ALA A 1 83 ? 21.521 -17.128 -30.590 1.00 52.25 83 ALA A N 1
ATOM 634 C CA . ALA A 1 83 ? 21.995 -15.777 -30.325 1.00 52.25 83 ALA A CA 1
ATOM 635 C C . ALA A 1 83 ? 21.467 -15.416 -28.927 1.00 52.25 83 ALA A C 1
ATOM 637 O O . ALA A 1 83 ? 20.294 -15.657 -28.625 1.00 52.25 83 ALA A O 1
ATOM 638 N N . GLN A 1 84 ? 22.341 -14.963 -28.028 1.00 64.88 84 GLN A N 1
ATOM 639 C CA . GLN A 1 84 ? 21.866 -14.444 -26.746 1.00 64.88 84 GLN A CA 1
ATOM 640 C C . GLN A 1 84 ? 20.930 -13.274 -27.066 1.00 64.88 84 GLN A C 1
ATOM 642 O O . GLN A 1 84 ? 21.251 -12.516 -27.962 1.00 64.88 84 GLN A O 1
ATOM 647 N N . PRO A 1 85 ? 19.754 -13.110 -26.453 1.00 79.88 85 PRO A N 1
ATOM 648 C CA . PRO A 1 85 ? 18.991 -11.880 -26.659 1.00 79.88 85 PRO A CA 1
ATOM 649 C C . PRO A 1 85 ? 19.834 -10.673 -26.216 1.00 79.88 85 PRO A C 1
ATOM 651 O O . PRO A 1 85 ? 20.746 -10.826 -25.397 1.00 79.88 85 PRO A O 1
ATOM 654 N N . PHE A 1 86 ? 19.551 -9.482 -26.752 1.00 89.44 86 PHE A N 1
ATOM 655 C CA . PHE A 1 86 ? 20.077 -8.253 -26.150 1.00 89.44 86 PHE A CA 1
ATOM 656 C C . PHE A 1 86 ? 19.713 -8.222 -24.658 1.00 89.44 86 PHE A C 1
ATOM 658 O O . PHE A 1 86 ? 18.701 -8.798 -24.251 1.00 89.44 86 PHE A O 1
ATOM 665 N N . ARG A 1 87 ? 20.557 -7.580 -23.843 1.00 90.44 87 ARG A N 1
ATOM 666 C CA . ARG A 1 87 ? 20.340 -7.466 -22.396 1.00 90.44 87 ARG A CA 1
ATOM 667 C C . ARG A 1 87 ? 18.954 -6.869 -22.128 1.00 90.44 87 ARG A C 1
ATOM 669 O O . ARG A 1 87 ? 18.622 -5.831 -22.693 1.00 90.44 87 ARG A O 1
ATOM 676 N N . ASP A 1 88 ? 18.154 -7.517 -21.291 1.00 91.19 88 ASP A N 1
ATOM 677 C CA . ASP A 1 88 ? 16.839 -7.018 -20.883 1.00 91.19 88 ASP A CA 1
ATOM 678 C C . ASP A 1 88 ? 16.948 -6.046 -19.696 1.00 91.19 88 ASP A C 1
ATOM 680 O O . ASP A 1 88 ? 18.016 -5.870 -19.100 1.00 91.19 88 ASP A O 1
ATOM 684 N N . PHE A 1 89 ? 15.842 -5.380 -19.358 1.00 93.31 89 PHE A N 1
ATOM 685 C CA . PHE A 1 89 ? 15.817 -4.429 -18.247 1.00 93.31 89 PHE A CA 1
ATOM 686 C C . PHE A 1 89 ? 15.675 -5.121 -16.877 1.00 93.31 89 PHE A C 1
ATOM 688 O O . PHE A 1 89 ? 16.331 -4.712 -15.918 1.00 93.31 89 PHE A O 1
ATOM 695 N N . GLU A 1 90 ? 14.884 -6.197 -16.772 1.00 89.50 90 GLU A N 1
ATOM 696 C CA . GLU A 1 90 ? 14.534 -6.902 -15.518 1.00 89.50 90 GLU A CA 1
ATOM 697 C C . GLU A 1 90 ? 15.725 -7.357 -14.641 1.00 89.50 90 GLU A C 1
ATOM 699 O O . GLU A 1 90 ? 15.575 -7.567 -13.433 1.00 89.50 90 GLU A O 1
ATOM 704 N N . GLY A 1 91 ? 16.921 -7.508 -15.215 1.00 88.88 91 GLY A N 1
ATOM 705 C CA . GLY A 1 91 ? 18.125 -7.959 -14.521 1.00 88.88 91 GLY A CA 1
ATOM 706 C C . GLY A 1 91 ? 18.833 -6.892 -13.673 1.00 88.88 91 GLY A C 1
ATOM 707 O O . GLY A 1 91 ? 18.479 -6.617 -12.520 1.00 88.88 91 GLY A O 1
ATOM 708 N N . GLU A 1 92 ? 19.963 -6.401 -14.182 1.00 91.44 92 GLU A N 1
ATOM 709 C CA . GLU A 1 92 ? 20.840 -5.461 -13.469 1.00 91.44 92 GLU A CA 1
ATOM 710 C C . GLU A 1 92 ? 20.322 -4.021 -13.549 1.00 91.44 92 GLU A C 1
ATOM 712 O O . GLU A 1 92 ? 20.349 -3.308 -12.541 1.00 91.44 92 GLU A O 1
ATOM 717 N N . ASP A 1 93 ? 19.770 -3.633 -14.700 1.00 94.69 93 ASP A N 1
ATOM 718 C CA . ASP A 1 93 ? 19.300 -2.273 -14.967 1.00 94.69 93 ASP A CA 1
ATOM 719 C C . ASP A 1 93 ? 18.093 -1.906 -14.103 1.00 94.69 93 ASP A C 1
ATOM 721 O O . ASP A 1 93 ? 18.092 -0.842 -13.482 1.00 94.69 93 ASP A O 1
ATOM 725 N N . LYS A 1 94 ? 17.120 -2.813 -13.947 1.00 96.88 94 LYS A N 1
ATOM 726 C CA . LYS A 1 94 ? 15.987 -2.629 -13.032 1.00 96.88 94 LYS A CA 1
ATOM 727 C C . LYS A 1 94 ? 16.443 -2.383 -11.603 1.00 96.88 94 LYS A C 1
ATOM 729 O O . LYS A 1 94 ? 16.037 -1.401 -10.990 1.00 96.88 94 LYS A O 1
ATOM 734 N N . LYS A 1 95 ? 17.348 -3.212 -11.077 1.00 96.62 95 LYS A N 1
ATOM 735 C CA . LYS A 1 95 ? 17.883 -3.048 -9.711 1.00 96.62 95 LYS A CA 1
ATOM 736 C C . LYS A 1 95 ? 18.639 -1.735 -9.549 1.00 96.62 95 LYS A C 1
ATOM 738 O O . LYS A 1 95 ? 18.567 -1.095 -8.496 1.00 96.62 95 LYS A O 1
ATOM 743 N N . ALA A 1 96 ? 19.395 -1.340 -10.569 1.00 96.00 96 ALA A N 1
ATOM 744 C CA . ALA A 1 96 ? 20.110 -0.079 -10.554 1.00 96.00 96 ALA A CA 1
ATOM 745 C C . ALA A 1 96 ? 19.130 1.105 -10.577 1.00 96.00 96 ALA A C 1
ATOM 747 O O . ALA A 1 96 ? 19.270 2.013 -9.753 1.00 96.00 96 ALA A O 1
ATOM 748 N N . LEU A 1 97 ? 18.095 1.066 -11.423 1.00 97.31 97 LEU A N 1
ATOM 749 C CA . LEU A 1 97 ? 17.057 2.093 -11.482 1.00 97.31 97 LEU A CA 1
ATOM 750 C C . LEU A 1 97 ? 16.267 2.170 -10.171 1.00 97.31 97 LEU A C 1
ATOM 752 O O . LEU A 1 97 ? 16.117 3.258 -9.620 1.00 97.31 97 LEU A O 1
ATOM 756 N N . GLU A 1 98 ? 15.864 1.039 -9.590 1.00 96.88 98 GLU A N 1
ATOM 757 C CA . GLU A 1 98 ? 15.231 0.973 -8.266 1.00 96.88 98 GLU A CA 1
ATOM 758 C C . GLU A 1 98 ? 16.102 1.609 -7.174 1.00 96.88 98 GLU A C 1
ATOM 760 O O . GLU A 1 98 ? 15.591 2.290 -6.286 1.00 96.88 98 GLU A O 1
ATOM 765 N N . SER A 1 99 ? 17.426 1.444 -7.235 1.00 95.31 99 SER A N 1
ATOM 766 C CA . SER A 1 99 ? 18.356 2.105 -6.312 1.00 95.31 99 SER A CA 1
ATOM 767 C C . SER A 1 99 ? 18.318 3.632 -6.450 1.00 95.31 99 SER A C 1
ATOM 769 O O . SER A 1 99 ? 18.300 4.339 -5.435 1.00 95.31 99 SER A O 1
ATOM 771 N N . TYR A 1 100 ? 18.253 4.162 -7.678 1.00 95.56 100 TYR A N 1
ATOM 772 C CA . TYR A 1 100 ? 18.052 5.596 -7.909 1.00 95.56 100 TYR A CA 1
ATOM 773 C C . TYR A 1 100 ? 16.677 6.057 -7.410 1.00 95.56 100 TYR A C 1
ATOM 775 O O . TYR A 1 100 ? 16.598 7.036 -6.667 1.00 95.56 100 TYR A O 1
ATOM 783 N N . LEU A 1 101 ? 15.612 5.324 -7.736 1.00 96.00 101 LEU A N 1
ATOM 784 C CA . LEU A 1 101 ? 14.239 5.637 -7.335 1.00 96.00 101 LEU A CA 1
ATOM 785 C C . LEU A 1 101 ? 14.086 5.668 -5.807 1.00 96.00 101 LEU A C 1
ATOM 787 O O . LEU A 1 101 ? 13.562 6.634 -5.258 1.00 96.00 101 LEU A O 1
ATOM 791 N N . ASN A 1 102 ? 14.643 4.682 -5.099 1.00 94.81 102 ASN A N 1
ATOM 792 C CA . ASN A 1 102 ? 14.617 4.615 -3.633 1.00 94.81 102 ASN A CA 1
ATOM 793 C C . ASN A 1 102 ? 15.385 5.771 -2.971 1.00 94.81 102 ASN A C 1
ATOM 795 O O . ASN A 1 102 ? 15.012 6.249 -1.899 1.00 94.81 102 ASN A O 1
ATOM 799 N N . ARG A 1 103 ? 16.475 6.246 -3.587 1.00 93.69 103 ARG A N 1
ATOM 800 C CA . ARG A 1 103 ? 17.184 7.445 -3.109 1.00 93.69 103 ARG A CA 1
ATOM 801 C C . ARG A 1 103 ? 16.367 8.709 -3.365 1.00 93.69 103 ARG A C 1
ATOM 803 O O . ARG A 1 103 ? 16.348 9.596 -2.511 1.00 93.69 103 ARG A O 1
ATOM 810 N N . ALA A 1 104 ? 15.684 8.770 -4.505 1.00 94.12 104 ALA A N 1
ATOM 811 C CA . ALA A 1 104 ? 14.838 9.891 -4.890 1.00 94.12 104 ALA A CA 1
ATOM 812 C C . ALA A 1 104 ? 13.608 10.049 -3.978 1.00 94.12 104 ALA A C 1
ATOM 814 O O . ALA A 1 104 ? 13.147 11.166 -3.768 1.00 94.12 104 ALA A O 1
ATOM 815 N N . THR A 1 105 ? 13.134 8.978 -3.332 1.00 91.19 105 THR A N 1
ATOM 816 C CA . THR A 1 105 ? 11.988 8.985 -2.397 1.00 91.19 105 THR A CA 1
ATOM 817 C C . THR A 1 105 ? 12.088 10.005 -1.249 1.00 91.19 105 THR A C 1
ATOM 819 O O . THR A 1 105 ? 11.073 10.342 -0.633 1.00 91.19 105 THR A O 1
ATOM 822 N N . ASN A 1 106 ? 13.290 10.490 -0.924 1.00 88.62 106 ASN A N 1
ATOM 823 C CA . ASN A 1 106 ? 13.525 11.472 0.143 1.00 88.62 106 ASN A CA 1
ATOM 824 C C . ASN A 1 106 ? 13.778 12.899 -0.372 1.00 88.62 106 ASN A C 1
ATOM 826 O O . ASN A 1 106 ? 14.196 13.763 0.399 1.00 88.62 106 ASN A O 1
ATOM 830 N N . MET A 1 107 ? 13.579 13.147 -1.666 1.00 93.00 107 MET A N 1
ATOM 831 C CA . MET A 1 107 ? 13.720 14.482 -2.243 1.00 93.00 107 MET A CA 1
ATOM 832 C C . MET A 1 107 ? 12.560 15.392 -1.845 1.00 93.00 107 MET A C 1
ATOM 834 O O . MET A 1 107 ? 11.471 14.930 -1.509 1.00 93.00 107 MET A O 1
ATOM 838 N N . GLN A 1 108 ? 12.828 16.698 -1.846 1.00 88.88 108 GLN A N 1
ATOM 839 C CA . GLN A 1 108 ? 11.886 17.700 -1.341 1.00 88.88 108 GLN A CA 1
ATOM 840 C C . GLN A 1 108 ? 10.769 18.017 -2.331 1.00 88.88 108 GLN A C 1
ATOM 842 O O . GLN A 1 108 ? 9.665 18.336 -1.909 1.00 88.88 108 GLN A O 1
ATOM 847 N N . ASP A 1 109 ? 11.055 17.945 -3.628 1.00 91.94 109 ASP A N 1
ATOM 848 C CA . ASP A 1 109 ? 10.121 18.319 -4.679 1.00 91.94 109 ASP A CA 1
ATOM 849 C C . ASP A 1 109 ? 10.270 17.416 -5.910 1.00 91.94 109 ASP A C 1
ATOM 851 O O . ASP A 1 109 ? 11.261 16.694 -6.078 1.00 91.94 109 ASP A O 1
ATOM 855 N N . LEU A 1 110 ? 9.244 17.454 -6.759 1.00 91.69 110 LEU A N 1
ATOM 856 C CA . LEU A 1 110 ? 9.125 16.615 -7.946 1.00 91.69 110 LEU A CA 1
ATOM 857 C C . LEU A 1 110 ? 10.184 16.932 -9.011 1.00 91.69 110 LEU A C 1
ATOM 859 O O . LEU A 1 110 ? 10.632 16.027 -9.712 1.00 91.69 110 LEU A O 1
ATOM 863 N N . ASP A 1 111 ? 10.609 18.189 -9.139 1.00 94.00 111 ASP A N 1
ATOM 864 C CA . ASP A 1 111 ? 11.596 18.578 -10.149 1.00 94.00 111 ASP A CA 1
ATOM 865 C C . ASP A 1 111 ? 12.975 18.005 -9.803 1.00 94.00 111 ASP A C 1
ATOM 867 O O . ASP A 1 111 ? 13.670 17.467 -10.671 1.00 94.00 111 ASP A O 1
ATOM 871 N N . GLN A 1 112 ? 13.355 18.052 -8.522 1.00 95.56 112 GLN A N 1
ATOM 872 C CA . GLN A 1 112 ? 14.552 17.378 -8.020 1.00 95.56 112 GLN A CA 1
ATOM 873 C C . GLN A 1 112 ? 14.467 15.867 -8.233 1.00 95.56 112 GLN A C 1
ATOM 875 O O . GLN A 1 112 ? 15.429 15.276 -8.732 1.00 95.56 112 GLN A O 1
ATOM 880 N N . TRP A 1 113 ? 13.317 15.267 -7.903 1.00 96.62 113 TRP A N 1
ATOM 881 C CA . TRP A 1 113 ? 13.068 13.840 -8.102 1.00 96.62 113 TRP A CA 1
ATOM 882 C C . TRP A 1 113 ? 13.286 13.438 -9.566 1.00 96.62 113 TRP A C 1
ATOM 884 O O . TRP A 1 113 ? 14.131 12.588 -9.853 1.00 96.62 113 TRP A O 1
ATOM 894 N N . ARG A 1 114 ? 12.615 14.119 -10.504 1.00 95.44 114 ARG A N 1
ATOM 895 C CA . ARG A 1 114 ? 12.691 13.830 -11.944 1.00 95.44 114 ARG A CA 1
ATOM 896 C C . ARG A 1 114 ? 14.099 14.018 -12.488 1.00 95.44 114 ARG A C 1
ATOM 898 O O . ARG A 1 114 ? 14.598 13.151 -13.197 1.00 95.44 114 ARG A O 1
ATOM 905 N N . SER A 1 115 ? 14.758 15.117 -12.126 1.00 96.19 115 SER A N 1
ATOM 906 C CA . SER A 1 115 ? 16.126 15.412 -12.563 1.00 96.19 115 SER A CA 1
ATOM 907 C C . SER A 1 115 ? 17.114 14.327 -12.121 1.00 96.19 115 SER A C 1
ATOM 909 O O . SER A 1 115 ? 17.942 13.868 -12.911 1.00 96.19 115 SER A O 1
ATOM 911 N N . TYR A 1 116 ? 17.002 13.859 -10.874 1.00 96.81 116 TYR A N 1
ATOM 912 C CA . TYR A 1 116 ? 17.867 12.806 -10.351 1.00 96.81 116 TYR A CA 1
ATOM 913 C C . TYR A 1 116 ? 17.616 11.449 -11.012 1.00 96.81 116 TYR A C 1
ATOM 915 O O . TYR A 1 116 ? 18.566 10.779 -11.419 1.00 96.81 116 TYR A O 1
ATOM 923 N N . VAL A 1 117 ? 16.347 11.055 -11.138 1.00 97.19 117 VAL A N 1
ATOM 924 C CA . VAL A 1 117 ? 15.959 9.790 -11.775 1.00 97.19 117 VAL A CA 1
ATOM 925 C C . VAL A 1 117 ? 16.369 9.785 -13.244 1.00 97.19 117 VAL A C 1
ATOM 927 O O . VAL A 1 117 ? 16.959 8.812 -13.705 1.00 97.19 117 VAL A O 1
ATOM 930 N N . GLN A 1 118 ? 16.167 10.894 -13.961 1.00 96.69 118 GLN A N 1
ATOM 931 C CA . GLN A 1 118 ? 16.575 11.031 -15.357 1.00 96.69 118 GLN A CA 1
ATOM 932 C C . GLN A 1 118 ? 18.096 10.941 -15.527 1.00 96.69 118 GLN A C 1
ATOM 934 O O . GLN A 1 118 ? 18.564 10.313 -16.474 1.00 96.69 118 GLN A O 1
ATOM 939 N N . ALA A 1 119 ? 18.884 11.516 -14.614 1.00 95.12 119 ALA A N 1
ATOM 940 C CA . ALA A 1 119 ? 20.339 11.369 -14.648 1.00 95.12 119 ALA A CA 1
ATOM 941 C C . ALA A 1 119 ? 20.777 9.904 -14.464 1.00 95.12 119 ALA A C 1
ATOM 943 O O . ALA A 1 119 ? 21.681 9.446 -15.163 1.00 95.12 119 ALA A O 1
ATOM 944 N N . GLY A 1 120 ? 20.119 9.166 -13.562 1.00 95.25 120 GLY A N 1
ATOM 945 C CA . GLY A 1 120 ? 20.329 7.725 -13.396 1.00 95.25 120 GLY A CA 1
ATOM 946 C C . GLY A 1 120 ? 19.945 6.940 -14.650 1.00 95.25 120 GLY A C 1
ATOM 947 O O . GLY A 1 120 ? 20.751 6.164 -15.153 1.00 95.25 120 GLY A O 1
ATOM 948 N N . LEU A 1 121 ? 18.761 7.209 -15.207 1.00 97.25 121 LEU A N 1
ATOM 949 C CA . LEU A 1 121 ? 18.261 6.568 -16.424 1.00 97.25 121 LEU A CA 1
ATOM 950 C C . LEU A 1 121 ? 19.198 6.779 -17.620 1.00 97.25 121 LEU A C 1
ATOM 952 O O . LEU A 1 121 ? 19.474 5.831 -18.344 1.00 97.25 121 LEU A O 1
ATOM 956 N N . ILE A 1 122 ? 19.713 7.998 -17.816 1.00 96.81 122 ILE A N 1
ATOM 957 C CA . ILE A 1 122 ? 20.665 8.304 -18.896 1.00 96.81 122 ILE A CA 1
ATOM 958 C C . ILE A 1 122 ? 21.948 7.481 -18.744 1.00 96.81 122 ILE A C 1
ATOM 960 O O . ILE A 1 122 ? 22.462 6.989 -19.743 1.00 96.81 122 ILE A O 1
ATOM 964 N N . SER A 1 123 ? 22.455 7.320 -17.517 1.00 96.06 123 SER A N 1
ATOM 965 C CA . SER A 1 123 ? 23.633 6.482 -17.267 1.00 96.06 123 SER A CA 1
ATOM 966 C C . SER A 1 123 ? 23.358 5.024 -17.627 1.00 96.06 123 SER A C 1
ATOM 968 O O . SER A 1 123 ? 24.133 4.433 -18.364 1.00 96.06 123 SER A O 1
ATOM 970 N N . LEU A 1 124 ? 22.233 4.469 -17.164 1.00 96.69 124 LEU A N 1
ATOM 971 C CA . LEU A 1 124 ? 21.871 3.072 -17.429 1.00 96.69 124 LEU A CA 1
ATOM 972 C C . LEU A 1 124 ? 21.638 2.810 -18.913 1.00 96.69 124 LEU A C 1
ATOM 974 O O . LEU A 1 124 ? 22.089 1.800 -19.441 1.00 96.69 124 LEU A O 1
ATOM 978 N N . LYS A 1 125 ? 20.977 3.748 -19.594 1.00 96.38 125 LYS A N 1
ATOM 979 C CA . LYS A 1 125 ? 20.768 3.670 -21.034 1.00 96.38 125 LYS A CA 1
ATOM 980 C C . LYS A 1 125 ? 22.093 3.719 -21.795 1.00 96.38 125 LYS A C 1
ATOM 982 O O . LYS A 1 125 ? 22.259 2.955 -22.733 1.00 96.38 125 LYS A O 1
ATOM 987 N N . ALA A 1 126 ? 23.036 4.570 -21.390 1.00 96.75 126 ALA A N 1
ATOM 988 C CA . ALA A 1 126 ? 24.354 4.622 -22.018 1.00 96.75 126 ALA A CA 1
ATOM 989 C C . ALA A 1 126 ? 25.128 3.305 -21.837 1.00 96.75 126 ALA A C 1
ATOM 991 O O . ALA A 1 126 ? 25.692 2.803 -22.805 1.00 96.75 126 ALA A O 1
ATOM 992 N N . ASP A 1 127 ? 25.098 2.725 -20.632 1.00 96.19 127 ASP A N 1
ATOM 993 C CA . ASP A 1 127 ? 25.734 1.432 -20.351 1.00 96.19 127 ASP A CA 1
ATOM 994 C C . ASP A 1 127 ? 25.080 0.301 -21.173 1.00 96.19 127 ASP A C 1
ATOM 996 O O . ASP A 1 127 ? 25.763 -0.579 -21.692 1.00 96.19 127 ASP A O 1
ATOM 1000 N N . TRP A 1 128 ? 23.752 0.331 -21.329 1.00 96.19 128 TRP A N 1
ATOM 1001 C CA . TRP A 1 128 ? 23.017 -0.617 -22.172 1.00 96.19 128 TRP A CA 1
ATOM 1002 C C . TRP A 1 128 ? 23.348 -0.456 -23.662 1.00 96.19 128 TRP A C 1
ATOM 1004 O O . TRP A 1 128 ? 23.572 -1.445 -24.356 1.00 96.19 128 TRP A O 1
ATOM 1014 N N . GLU A 1 129 ? 23.403 0.783 -24.159 1.00 96.19 129 GLU A N 1
ATOM 1015 C CA . GLU A 1 129 ? 23.732 1.092 -25.555 1.00 96.19 129 GLU A CA 1
ATOM 1016 C C . GLU A 1 129 ? 25.172 0.693 -25.910 1.00 96.19 129 GLU A C 1
ATOM 1018 O O . GLU A 1 129 ? 25.410 0.238 -27.028 1.00 96.19 129 GLU A O 1
ATOM 1023 N N . GLU A 1 130 ? 26.124 0.828 -24.980 1.00 96.12 130 GLU A N 1
ATOM 1024 C CA . GLU A 1 130 ? 27.508 0.372 -25.168 1.00 96.12 130 GLU A CA 1
ATOM 1025 C C . GLU A 1 130 ? 27.576 -1.154 -25.333 1.00 96.12 130 GLU A C 1
ATOM 1027 O O . GLU A 1 130 ? 28.164 -1.643 -26.303 1.00 96.12 130 GLU A O 1
ATOM 1032 N N . ASP A 1 131 ? 26.909 -1.901 -24.448 1.00 94.56 131 ASP A N 1
ATOM 1033 C CA . ASP A 1 131 ? 26.826 -3.363 -24.528 1.00 94.56 131 ASP A CA 1
ATOM 1034 C C . ASP A 1 131 ? 26.115 -3.820 -25.814 1.00 94.56 131 ASP A C 1
ATOM 1036 O O . ASP A 1 131 ? 26.588 -4.720 -26.513 1.00 94.56 131 ASP A O 1
ATOM 1040 N N . ALA A 1 132 ? 24.998 -3.176 -26.168 1.00 95.00 132 ALA A N 1
ATOM 1041 C CA . ALA A 1 132 ? 24.248 -3.491 -27.378 1.00 95.00 132 ALA A CA 1
ATOM 1042 C C . ALA A 1 132 ? 25.058 -3.198 -28.651 1.00 95.00 132 ALA A C 1
ATOM 1044 O O . ALA A 1 132 ? 25.010 -3.982 -29.598 1.00 95.00 132 ALA A O 1
ATOM 1045 N N . ALA A 1 133 ? 25.835 -2.112 -28.681 1.00 95.38 133 ALA A N 1
ATOM 1046 C CA . ALA A 1 133 ? 26.689 -1.781 -29.819 1.00 95.38 133 ALA A CA 1
ATOM 1047 C C . ALA A 1 133 ? 27.793 -2.826 -30.037 1.00 95.38 133 ALA A C 1
ATOM 1049 O O . ALA A 1 133 ? 28.051 -3.215 -31.180 1.00 95.38 133 ALA A O 1
ATOM 1050 N N . GLN A 1 134 ? 28.415 -3.306 -28.955 1.00 95.25 134 GLN A N 1
ATOM 1051 C CA . GLN A 1 134 ? 29.404 -4.382 -29.025 1.00 95.25 134 GLN A CA 1
ATOM 1052 C C . GLN A 1 134 ? 28.768 -5.683 -29.536 1.00 95.25 134 GLN A C 1
ATOM 1054 O O . GLN A 1 134 ? 29.312 -6.325 -30.433 1.00 95.25 134 GLN A O 1
ATOM 1059 N N . GLU A 1 135 ? 27.586 -6.034 -29.027 1.00 94.50 135 GLU A N 1
ATOM 1060 C CA . GLU A 1 135 ? 26.856 -7.233 -29.444 1.00 94.50 135 GLU A CA 1
ATOM 1061 C C . GLU A 1 135 ? 26.422 -7.166 -30.920 1.00 94.50 135 GLU A C 1
ATOM 1063 O O . GLU A 1 135 ? 26.560 -8.149 -31.652 1.00 94.50 135 GLU A O 1
ATOM 1068 N N . ILE A 1 136 ? 25.957 -6.003 -31.396 1.00 95.44 136 ILE A N 1
ATOM 1069 C CA . ILE A 1 136 ? 25.661 -5.774 -32.819 1.00 95.44 136 ILE A CA 1
ATOM 1070 C C . ILE A 1 136 ? 26.915 -6.010 -33.655 1.00 95.44 136 ILE A C 1
ATOM 1072 O O . ILE A 1 136 ? 26.849 -6.726 -34.653 1.00 95.44 136 ILE A O 1
ATOM 1076 N N . GLN A 1 137 ? 28.055 -5.434 -33.263 1.00 95.12 137 GLN A N 1
ATOM 1077 C CA . GLN A 1 137 ? 29.301 -5.599 -34.004 1.00 95.12 137 GLN A CA 1
ATOM 1078 C C . GLN A 1 137 ? 29.705 -7.079 -34.093 1.00 95.12 137 GLN A C 1
ATOM 1080 O O . GLN A 1 137 ? 29.958 -7.578 -35.191 1.00 95.12 137 GLN A O 1
ATOM 1085 N N . ASP A 1 138 ? 29.696 -7.793 -32.968 1.00 94.06 138 ASP A N 1
ATOM 1086 C CA . ASP A 1 138 ? 30.094 -9.202 -32.902 1.00 94.06 138 ASP A CA 1
ATOM 1087 C C . ASP A 1 138 ? 29.158 -10.115 -33.716 1.00 94.06 138 ASP A C 1
ATOM 1089 O O . ASP A 1 138 ? 29.595 -11.115 -34.298 1.00 94.06 138 ASP A O 1
ATOM 1093 N N . ARG A 1 139 ? 27.862 -9.788 -33.788 1.00 92.88 139 ARG A N 1
ATOM 1094 C CA . ARG A 1 139 ? 26.902 -10.520 -34.629 1.00 92.88 139 ARG A CA 1
ATOM 1095 C C . ARG A 1 139 ? 27.035 -10.189 -36.102 1.00 92.88 139 ARG A C 1
ATOM 1097 O O . ARG A 1 139 ? 27.002 -11.109 -36.910 1.00 92.88 139 ARG A O 1
ATOM 1104 N N . GLN A 1 140 ? 27.230 -8.923 -36.457 1.00 94.00 140 GLN A N 1
ATOM 1105 C CA . GLN A 1 140 ? 27.475 -8.532 -37.843 1.00 94.00 140 GLN A CA 1
ATOM 1106 C C . GLN A 1 140 ? 28.733 -9.201 -38.400 1.00 94.00 140 GLN A C 1
ATOM 1108 O O . GLN A 1 140 ? 28.717 -9.689 -39.527 1.00 94.00 140 GLN A O 1
ATOM 1113 N N . ASP A 1 141 ? 29.814 -9.247 -37.619 1.00 93.94 141 ASP A N 1
ATOM 1114 C CA . ASP A 1 141 ? 31.050 -9.911 -38.034 1.00 93.94 141 ASP A CA 1
ATOM 1115 C C . ASP A 1 141 ? 30.836 -11.419 -38.217 1.00 93.94 141 ASP A C 1
ATOM 1117 O O . ASP A 1 141 ? 31.307 -11.986 -39.199 1.00 93.94 141 ASP A O 1
ATOM 1121 N N . ARG A 1 142 ? 30.035 -12.055 -37.354 1.00 92.19 142 ARG A N 1
ATOM 1122 C CA . ARG A 1 142 ? 29.656 -13.467 -37.503 1.00 92.19 142 ARG A CA 1
ATOM 1123 C C . ARG A 1 142 ? 28.821 -13.727 -38.754 1.00 92.19 142 ARG A C 1
ATOM 1125 O O . ARG A 1 142 ? 29.140 -14.657 -39.479 1.00 92.19 142 ARG A O 1
ATOM 1132 N N . ILE A 1 143 ? 27.806 -12.904 -39.020 1.00 92.31 143 ILE A N 1
ATOM 1133 C CA . ILE A 1 143 ? 26.965 -13.004 -40.224 1.00 92.31 143 ILE A CA 1
ATOM 1134 C C . ILE A 1 143 ? 27.839 -12.909 -41.485 1.00 92.31 143 ILE A C 1
ATOM 1136 O O . ILE A 1 143 ? 27.713 -13.732 -42.384 1.00 92.31 143 ILE A O 1
ATOM 1140 N N . ARG A 1 144 ? 28.798 -11.973 -41.520 1.00 90.12 144 ARG A N 1
ATOM 1141 C CA . ARG A 1 144 ? 29.746 -11.812 -42.643 1.00 90.12 144 ARG A CA 1
ATOM 1142 C C . ARG A 1 144 ? 30.744 -12.966 -42.793 1.00 90.12 144 ARG A C 1
ATOM 1144 O O . ARG A 1 144 ? 31.353 -13.118 -43.851 1.00 90.12 144 ARG A O 1
ATOM 1151 N N . GLU A 1 145 ? 30.991 -13.727 -41.729 1.00 92.75 145 GLU A N 1
ATOM 1152 C CA . GLU A 1 145 ? 31.842 -14.922 -41.757 1.00 92.75 145 GLU A CA 1
ATOM 1153 C C . GLU A 1 145 ? 31.087 -16.177 -42.227 1.00 92.75 145 GLU A C 1
ATOM 1155 O O . GLU A 1 145 ? 31.723 -17.183 -42.565 1.00 92.75 145 GLU A O 1
ATOM 1160 N N . GLU A 1 146 ? 29.752 -16.138 -42.265 1.00 89.56 146 GLU A N 1
ATOM 1161 C CA . GLU A 1 146 ? 28.923 -17.218 -42.792 1.00 89.56 146 GLU A CA 1
ATOM 1162 C C . GLU A 1 146 ? 28.941 -17.235 -44.334 1.00 89.56 146 GLU A C 1
ATOM 1164 O O . GLU A 1 146 ? 29.049 -16.208 -44.997 1.00 89.56 146 GLU A O 1
ATOM 1169 N N . ASP A 1 147 ? 28.861 -18.428 -44.935 1.00 90.62 147 ASP A N 1
ATOM 1170 C CA . ASP A 1 147 ? 28.861 -18.621 -46.401 1.00 90.62 147 ASP A CA 1
ATOM 1171 C C . ASP A 1 147 ? 27.446 -18.392 -46.969 1.00 90.62 147 ASP A C 1
ATOM 1173 O O . ASP A 1 147 ? 26.823 -19.307 -47.518 1.00 90.62 147 ASP A O 1
ATOM 1177 N N . LEU A 1 148 ? 26.911 -17.191 -46.734 1.00 91.69 148 LEU A N 1
ATOM 1178 C CA . LEU A 1 148 ? 25.601 -16.725 -47.193 1.00 91.69 148 LEU A CA 1
ATOM 1179 C C . LEU A 1 148 ? 25.722 -16.046 -48.566 1.00 91.69 148 LEU A C 1
ATOM 1181 O O . LEU A 1 148 ? 26.778 -15.530 -48.931 1.00 91.69 148 LEU A O 1
ATOM 1185 N N . ASP A 1 149 ? 24.645 -16.062 -49.354 1.00 95.12 149 ASP A N 1
ATOM 1186 C CA . ASP A 1 149 ? 24.546 -15.180 -50.523 1.00 95.12 149 ASP A CA 1
ATOM 1187 C C . ASP A 1 149 ? 24.141 -13.748 -50.119 1.00 95.12 149 ASP A C 1
ATOM 1189 O O . ASP A 1 149 ? 23.670 -13.526 -49.005 1.00 95.12 149 ASP A O 1
ATOM 1193 N N . ASP A 1 150 ? 24.331 -12.773 -51.018 1.00 93.06 150 ASP A N 1
ATOM 1194 C CA . ASP A 1 150 ? 24.085 -11.350 -50.726 1.00 93.06 150 ASP A CA 1
ATOM 1195 C C . ASP A 1 150 ? 22.653 -11.086 -50.203 1.00 93.06 150 ASP A C 1
ATOM 1197 O O . ASP A 1 150 ? 22.468 -10.287 -49.286 1.00 93.06 150 ASP A O 1
ATOM 1201 N N . ASP A 1 151 ? 21.643 -11.776 -50.754 1.00 94.81 151 ASP A N 1
ATOM 1202 C CA . ASP A 1 151 ? 20.236 -11.611 -50.355 1.00 94.81 151 ASP A CA 1
ATOM 1203 C C . ASP A 1 151 ? 19.983 -12.197 -48.947 1.00 94.81 151 ASP A C 1
ATOM 1205 O O . ASP A 1 151 ? 19.149 -11.691 -48.192 1.00 94.81 151 ASP A O 1
ATOM 1209 N N . GLN A 1 152 ? 20.679 -13.28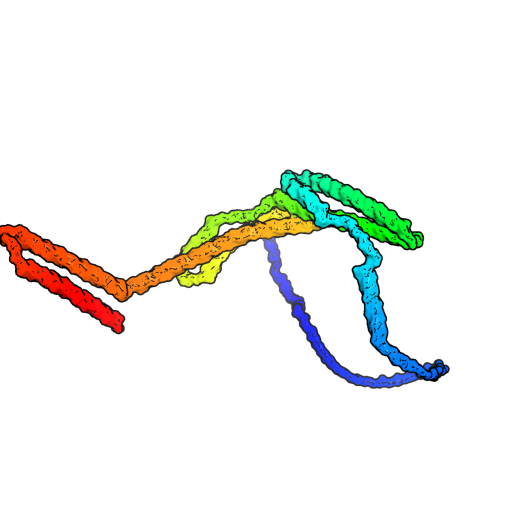1 -48.587 1.00 93.44 152 GLN A N 1
ATOM 1210 C CA . GLN A 1 152 ? 20.621 -13.898 -47.260 1.00 93.44 152 GLN A CA 1
ATOM 1211 C C . GLN A 1 152 ? 21.354 -13.071 -46.201 1.00 93.44 152 GLN A C 1
ATOM 1213 O O . GLN A 1 152 ? 20.823 -12.907 -45.105 1.00 93.44 152 GLN A O 1
ATOM 1218 N N . GLU A 1 153 ? 22.534 -12.534 -46.521 1.00 93.88 153 GLU A N 1
ATOM 1219 C CA . GLU A 1 153 ? 23.283 -11.651 -45.619 1.00 93.88 153 GLU A CA 1
ATOM 1220 C C . GLU A 1 153 ? 22.464 -10.395 -45.280 1.00 93.88 153 GLU A C 1
ATOM 1222 O O . GLU A 1 153 ? 22.321 -10.049 -44.107 1.00 93.88 153 GLU A O 1
ATOM 1227 N N . GLU A 1 154 ? 21.870 -9.743 -46.288 1.00 94.88 154 GLU A N 1
ATOM 1228 C CA . GLU A 1 154 ? 21.018 -8.562 -46.089 1.00 94.88 154 GLU A CA 1
ATOM 1229 C C . GLU A 1 154 ? 19.805 -8.885 -45.202 1.00 94.88 154 GLU A C 1
ATOM 1231 O O . GLU A 1 154 ? 19.499 -8.134 -44.276 1.00 94.88 154 GLU A O 1
ATOM 1236 N N . ALA A 1 155 ? 19.163 -10.041 -45.407 1.00 94.06 155 ALA A N 1
ATOM 1237 C CA . ALA A 1 155 ? 18.026 -10.462 -44.592 1.00 94.06 155 ALA A CA 1
ATOM 1238 C C . ALA A 1 155 ? 18.388 -10.713 -43.113 1.00 94.06 155 ALA A C 1
ATOM 1240 O O . ALA A 1 155 ? 17.595 -10.376 -42.232 1.00 94.06 155 ALA A O 1
ATOM 1241 N N . GLU A 1 156 ? 19.558 -11.293 -42.825 1.00 92.94 156 GLU A N 1
ATOM 1242 C CA . GLU A 1 156 ? 20.035 -11.510 -41.448 1.00 92.94 156 GLU A CA 1
ATOM 1243 C C . GLU A 1 156 ? 20.424 -10.184 -40.767 1.00 92.94 156 GLU A C 1
ATOM 1245 O O . GLU A 1 156 ? 20.150 -9.984 -39.582 1.00 92.94 156 GLU A O 1
ATOM 1250 N N . LEU A 1 157 ? 21.007 -9.238 -41.512 1.00 93.06 157 LEU A N 1
ATOM 1251 C CA . LEU A 1 157 ? 21.316 -7.898 -40.999 1.00 93.06 157 LEU A CA 1
ATOM 1252 C C . LEU A 1 157 ? 20.047 -7.091 -40.679 1.00 93.06 157 LEU A C 1
ATOM 1254 O O . LEU A 1 157 ? 19.980 -6.466 -39.620 1.00 93.06 157 LEU A O 1
ATOM 1258 N N . ASP A 1 158 ? 19.033 -7.142 -41.545 1.00 94.00 158 ASP A N 1
ATOM 1259 C CA . ASP A 1 158 ? 17.728 -6.508 -41.306 1.00 94.00 158 ASP A CA 1
ATOM 1260 C C . ASP A 1 158 ? 17.002 -7.132 -40.100 1.00 94.00 158 ASP A C 1
ATOM 1262 O O . ASP A 1 158 ? 16.347 -6.435 -39.313 1.00 94.00 158 ASP A O 1
ATOM 1266 N N . ALA A 1 159 ? 17.120 -8.453 -39.928 1.00 92.62 159 ALA A N 1
ATOM 1267 C CA . ALA A 1 159 ? 16.584 -9.146 -38.763 1.00 92.62 159 ALA A CA 1
ATOM 1268 C C . ALA A 1 159 ? 17.282 -8.692 -37.472 1.00 92.62 159 ALA A C 1
ATOM 1270 O O . ALA A 1 159 ? 16.600 -8.393 -36.493 1.00 92.62 159 ALA A O 1
ATOM 1271 N N . LEU A 1 160 ? 18.614 -8.561 -37.483 1.00 93.44 160 LEU A N 1
ATOM 1272 C CA . LEU A 1 160 ? 19.391 -8.066 -36.345 1.00 93.44 160 LEU A CA 1
ATOM 1273 C C . LEU A 1 160 ? 19.014 -6.625 -35.954 1.00 93.44 160 LEU A C 1
ATOM 1275 O O . LEU A 1 160 ? 18.881 -6.334 -34.766 1.00 93.44 160 LEU A O 1
ATOM 1279 N N . ASP A 1 161 ? 18.815 -5.734 -36.929 1.00 94.06 161 ASP A N 1
ATOM 1280 C CA . ASP A 1 161 ? 18.355 -4.358 -36.679 1.00 94.06 161 ASP A CA 1
ATOM 1281 C C . ASP A 1 161 ? 16.959 -4.347 -36.035 1.00 94.06 161 ASP A C 1
ATOM 1283 O O . ASP A 1 161 ? 16.720 -3.676 -35.029 1.00 94.06 161 ASP A O 1
ATOM 1287 N N . THR A 1 162 ? 16.056 -5.189 -36.544 1.00 93.56 162 THR A N 1
ATOM 1288 C CA . THR A 1 162 ? 14.710 -5.359 -35.979 1.00 93.56 162 THR A CA 1
ATOM 1289 C C . THR A 1 162 ? 14.754 -5.900 -34.543 1.00 93.56 162 THR A C 1
ATOM 1291 O O . THR A 1 162 ? 13.994 -5.437 -33.687 1.00 93.56 162 THR A O 1
ATOM 1294 N N . GLU A 1 163 ? 15.633 -6.867 -34.255 1.00 92.88 163 GLU A N 1
ATOM 1295 C CA . GLU A 1 163 ? 15.847 -7.399 -32.902 1.00 92.88 163 GLU A CA 1
ATOM 1296 C C . GLU A 1 163 ? 16.356 -6.318 -31.941 1.00 92.88 163 GLU A C 1
ATOM 1298 O O . GLU A 1 163 ? 15.849 -6.212 -30.822 1.00 92.88 163 GLU A O 1
ATOM 1303 N N . TYR A 1 164 ? 17.318 -5.498 -32.375 1.00 95.19 164 TYR A N 1
ATOM 1304 C CA . TYR A 1 164 ? 17.852 -4.394 -31.577 1.00 95.19 164 TYR A CA 1
ATOM 1305 C C . TYR A 1 164 ? 16.778 -3.355 -31.256 1.00 95.19 164 TYR A C 1
ATOM 1307 O O . TYR A 1 164 ? 16.594 -3.001 -30.091 1.00 95.19 164 TYR A O 1
ATOM 1315 N N . GLU A 1 165 ? 16.039 -2.887 -32.264 1.00 95.19 165 GLU A N 1
ATOM 1316 C CA . GLU A 1 165 ? 14.991 -1.885 -32.064 1.00 95.19 165 GLU A CA 1
ATOM 1317 C C . GLU A 1 165 ? 13.874 -2.404 -31.154 1.00 95.19 165 GLU A C 1
ATOM 1319 O O . GLU A 1 165 ? 13.380 -1.666 -30.302 1.00 95.19 165 GLU A O 1
ATOM 1324 N N . THR A 1 166 ? 13.522 -3.688 -31.273 1.00 94.31 166 THR A N 1
ATOM 1325 C CA . THR A 1 166 ? 12.557 -4.331 -30.371 1.00 94.31 166 THR A CA 1
ATOM 1326 C C . THR A 1 166 ? 13.078 -4.333 -28.935 1.00 94.31 166 THR A C 1
ATOM 1328 O O . THR A 1 166 ? 12.398 -3.834 -28.042 1.00 94.31 166 THR A O 1
ATOM 1331 N N . ALA A 1 167 ? 14.31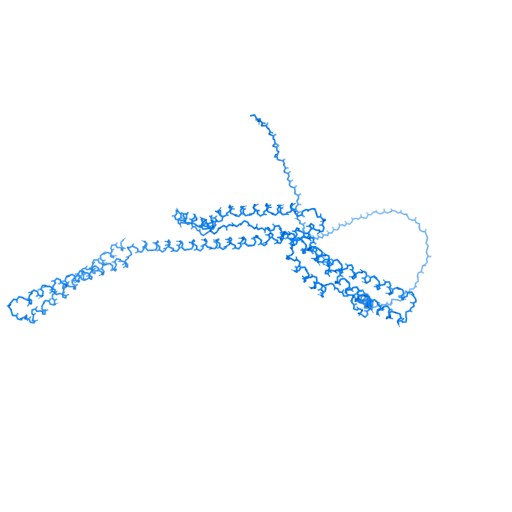1 -4.799 -28.713 1.00 93.88 167 ALA A N 1
ATOM 1332 C CA . ALA A 1 167 ? 14.910 -4.831 -27.381 1.00 93.88 167 ALA A CA 1
ATOM 1333 C C . ALA A 1 167 ? 15.053 -3.431 -26.764 1.00 93.88 167 ALA A C 1
ATOM 1335 O O . ALA A 1 167 ? 14.812 -3.252 -25.572 1.00 93.88 167 ALA A O 1
ATOM 1336 N N . ARG A 1 168 ? 15.399 -2.423 -27.575 1.00 95.75 168 ARG A N 1
ATOM 1337 C CA . ARG A 1 168 ? 15.484 -1.022 -27.150 1.00 95.75 168 ARG A CA 1
ATOM 1338 C C . ARG A 1 168 ? 14.128 -0.493 -26.692 1.00 95.75 168 ARG A C 1
ATOM 1340 O O . ARG A 1 168 ? 14.048 0.145 -25.646 1.00 95.75 168 ARG A O 1
ATOM 1347 N N . ILE A 1 169 ? 13.074 -0.740 -27.471 1.00 95.31 169 ILE A N 1
ATOM 1348 C CA . ILE A 1 169 ? 11.711 -0.306 -27.142 1.00 95.31 169 ILE A CA 1
ATOM 1349 C C . ILE A 1 169 ? 11.215 -1.005 -25.876 1.00 95.31 169 ILE A C 1
ATOM 1351 O O . ILE A 1 169 ? 10.649 -0.333 -25.014 1.00 95.31 169 ILE A O 1
ATOM 1355 N N . ASP A 1 170 ? 11.443 -2.312 -25.743 1.00 94.50 170 ASP A N 1
ATOM 1356 C CA . ASP A 1 170 ? 11.048 -3.078 -24.558 1.00 94.50 170 ASP A CA 1
ATOM 1357 C C . ASP A 1 170 ? 11.758 -2.532 -23.309 1.00 94.50 170 ASP A C 1
ATOM 1359 O O . ASP A 1 170 ? 11.102 -2.176 -22.330 1.00 94.50 170 ASP A O 1
ATOM 1363 N N . TRP A 1 171 ? 13.079 -2.331 -23.384 1.00 96.19 171 TRP A N 1
ATOM 1364 C CA . TRP A 1 171 ? 13.868 -1.746 -22.297 1.00 96.19 171 TRP A CA 1
ATOM 1365 C C . TRP A 1 171 ? 13.377 -0.341 -21.911 1.00 96.19 171 TRP A C 1
ATOM 1367 O O . TRP A 1 171 ? 13.159 -0.052 -20.733 1.00 96.19 171 TRP A O 1
ATOM 1377 N N . GLU A 1 172 ? 13.160 0.545 -22.893 1.00 96.06 172 GLU A N 1
ATOM 1378 C CA . GLU A 1 172 ? 12.675 1.914 -22.659 1.00 96.06 172 GLU A CA 1
ATOM 1379 C C . GLU A 1 172 ? 11.263 1.927 -22.061 1.00 96.06 172 GLU A C 1
ATOM 1381 O O . GLU A 1 172 ? 10.965 2.768 -21.205 1.00 96.06 172 GLU A O 1
ATOM 1386 N N . THR A 1 173 ? 10.405 1.001 -22.489 1.00 94.94 173 THR A N 1
ATOM 1387 C CA . THR A 1 173 ? 9.030 0.869 -22.001 1.00 94.94 173 THR A CA 1
ATOM 1388 C C . THR A 1 173 ? 9.018 0.410 -20.549 1.00 94.94 173 THR A C 1
ATOM 1390 O O . THR A 1 173 ? 8.389 1.066 -19.718 1.00 94.94 173 THR A O 1
ATOM 1393 N N . GLU A 1 174 ? 9.756 -0.651 -20.217 1.00 95.62 174 GLU A N 1
ATOM 1394 C CA . GLU A 1 174 ? 9.830 -1.180 -18.850 1.00 95.62 174 GLU A CA 1
ATOM 1395 C C . GLU A 1 174 ? 10.441 -0.160 -17.878 1.00 95.62 174 GLU A C 1
ATOM 1397 O O . GLU A 1 174 ? 9.896 0.085 -16.796 1.00 95.62 174 GLU A O 1
ATOM 1402 N N . ALA A 1 175 ? 11.526 0.512 -18.280 1.00 95.88 175 ALA A N 1
ATOM 1403 C CA . ALA A 1 175 ? 12.135 1.567 -17.476 1.00 95.88 175 ALA A CA 1
ATOM 1404 C C . ALA A 1 175 ? 11.179 2.752 -17.261 1.00 95.88 175 ALA A C 1
ATOM 1406 O O . ALA A 1 175 ? 11.078 3.275 -16.148 1.00 95.88 175 ALA A O 1
ATOM 1407 N N . SER A 1 176 ? 10.456 3.171 -18.305 1.00 95.12 176 SER A N 1
ATOM 1408 C CA . SER A 1 176 ? 9.492 4.274 -18.209 1.00 95.12 176 SER A CA 1
ATOM 1409 C C . SER A 1 176 ? 8.306 3.919 -17.322 1.00 95.12 176 SER A C 1
ATOM 1411 O O . SER A 1 176 ? 7.894 4.753 -16.519 1.00 95.12 176 SER A O 1
ATOM 1413 N N . GLN A 1 177 ? 7.789 2.692 -17.421 1.00 94.94 177 GLN A N 1
ATOM 1414 C CA . GLN A 1 177 ? 6.699 2.222 -16.572 1.00 94.94 177 GLN A CA 1
ATOM 1415 C C . GLN A 1 177 ? 7.102 2.262 -15.094 1.00 94.94 177 GLN A C 1
ATOM 1417 O O . GLN A 1 177 ? 6.396 2.862 -14.286 1.00 94.94 177 GLN A O 1
ATOM 1422 N N . LEU A 1 178 ? 8.279 1.729 -14.749 1.00 96.06 178 LEU A N 1
ATOM 1423 C CA . LEU A 1 178 ? 8.766 1.756 -13.369 1.00 96.06 178 LEU A CA 1
ATOM 1424 C C . LEU A 1 178 ? 8.940 3.192 -12.838 1.00 96.06 178 LEU A C 1
ATOM 1426 O O . LEU A 1 178 ? 8.669 3.470 -11.668 1.00 96.06 178 LEU A O 1
ATOM 1430 N N . ILE A 1 179 ? 9.394 4.122 -13.684 1.00 96.62 179 ILE A N 1
ATOM 1431 C CA . ILE A 1 179 ? 9.504 5.542 -13.321 1.00 96.62 179 ILE A CA 1
ATOM 1432 C C . ILE A 1 179 ? 8.121 6.155 -13.098 1.00 96.62 179 ILE A C 1
ATOM 1434 O O . ILE A 1 179 ? 7.952 6.871 -12.115 1.00 96.62 179 ILE A O 1
ATOM 1438 N N . LEU A 1 180 ? 7.144 5.884 -13.968 1.00 95.69 180 LEU A N 1
ATOM 1439 C CA . LEU A 1 180 ? 5.776 6.395 -13.832 1.00 95.69 180 LEU A CA 1
ATOM 1440 C C . LEU A 1 180 ? 5.126 5.922 -12.528 1.00 95.69 180 LEU A C 1
ATOM 1442 O O . LEU A 1 180 ? 4.600 6.750 -11.786 1.00 95.69 180 LEU A O 1
ATOM 1446 N N . GLU A 1 181 ? 5.232 4.628 -12.219 1.00 94.75 181 GLU A N 1
ATOM 1447 C CA . GLU A 1 181 ? 4.731 4.036 -10.972 1.00 94.75 181 GLU A CA 1
ATOM 1448 C C . GLU A 1 181 ? 5.355 4.723 -9.745 1.00 94.75 181 GLU A C 1
ATOM 1450 O O . GLU A 1 181 ? 4.656 5.222 -8.865 1.00 94.75 181 GLU A O 1
ATOM 1455 N N . ARG A 1 182 ? 6.686 4.864 -9.712 1.00 96.50 182 ARG A N 1
ATOM 1456 C CA . ARG A 1 182 ? 7.362 5.507 -8.572 1.00 96.50 182 ARG A CA 1
ATOM 1457 C C . ARG A 1 182 ? 7.172 7.019 -8.503 1.00 96.50 182 ARG A C 1
ATOM 1459 O O . ARG A 1 182 ? 7.288 7.591 -7.417 1.00 96.50 182 ARG A O 1
ATOM 1466 N N . GLU A 1 183 ? 6.922 7.686 -9.626 1.00 95.19 183 GLU A N 1
ATOM 1467 C CA . GLU A 1 183 ? 6.564 9.104 -9.623 1.00 95.19 183 GLU A CA 1
ATOM 1468 C C . GLU A 1 183 ? 5.179 9.301 -8.994 1.00 95.19 183 GLU A C 1
ATOM 1470 O O . GLU A 1 183 ? 4.996 10.219 -8.191 1.00 95.19 183 GLU A O 1
ATOM 1475 N N . ALA A 1 184 ? 4.223 8.427 -9.321 1.00 94.38 184 ALA A N 1
ATOM 1476 C CA . ALA A 1 184 ? 2.903 8.411 -8.703 1.00 94.38 184 ALA A CA 1
ATOM 1477 C C . ALA A 1 184 ? 2.999 8.205 -7.182 1.00 94.38 184 ALA A C 1
ATOM 1479 O O . ALA A 1 184 ? 2.480 9.036 -6.432 1.00 94.38 184 ALA A O 1
ATOM 1480 N N . ASP A 1 185 ? 3.762 7.208 -6.721 1.00 94.06 185 ASP A N 1
ATOM 1481 C CA . ASP A 1 185 ? 4.024 6.987 -5.289 1.00 94.06 185 ASP A CA 1
ATOM 1482 C C . ASP A 1 185 ? 4.609 8.227 -4.609 1.00 94.06 185 ASP A C 1
ATOM 1484 O O . ASP A 1 185 ? 4.218 8.612 -3.502 1.00 94.06 185 ASP A O 1
ATOM 1488 N N . PHE A 1 186 ? 5.572 8.875 -5.271 1.00 94.38 186 PHE A N 1
ATOM 1489 C CA . PHE A 1 186 ? 6.203 10.077 -4.746 1.00 94.38 186 PHE A CA 1
ATOM 1490 C C . PHE A 1 186 ? 5.188 11.211 -4.576 1.00 94.38 186 PHE A C 1
ATOM 1492 O O . PHE A 1 186 ? 5.199 11.880 -3.544 1.00 94.38 186 PHE A O 1
ATOM 1499 N N . ARG A 1 187 ? 4.294 11.414 -5.549 1.00 93.56 187 ARG A N 1
ATOM 1500 C CA . ARG A 1 187 ? 3.232 12.429 -5.478 1.00 93.56 187 ARG A CA 1
ATOM 1501 C C . ARG A 1 187 ? 2.253 12.136 -4.348 1.00 93.56 187 ARG A C 1
ATOM 1503 O O . ARG A 1 187 ? 2.010 13.016 -3.532 1.00 93.56 187 ARG A O 1
ATOM 1510 N N . VAL A 1 188 ? 1.773 10.897 -4.238 1.00 93.06 188 VAL A N 1
ATOM 1511 C CA . VAL A 1 188 ? 0.872 10.478 -3.150 1.00 93.06 188 VAL A CA 1
ATOM 1512 C C . VAL A 1 188 ? 1.521 10.691 -1.781 1.00 93.06 188 VAL A C 1
ATOM 1514 O O . VAL A 1 188 ? 0.880 11.186 -0.855 1.00 93.06 188 VAL A O 1
ATOM 1517 N N . LYS A 1 189 ? 2.819 10.394 -1.649 1.00 91.56 189 LYS A N 1
ATOM 1518 C CA . LYS A 1 189 ? 3.572 10.646 -0.414 1.00 91.56 189 LYS A CA 1
ATOM 1519 C C . LYS A 1 189 ? 3.636 12.135 -0.054 1.00 91.56 189 LYS A C 1
ATOM 1521 O O . LYS A 1 189 ? 3.588 12.459 1.130 1.00 91.56 189 LYS A O 1
ATOM 1526 N N . GLN A 1 190 ? 3.764 13.030 -1.035 1.00 91.12 190 GLN A N 1
ATOM 1527 C CA . GLN A 1 190 ? 3.805 14.479 -0.791 1.00 91.12 190 GLN A CA 1
ATOM 1528 C C . GLN A 1 190 ? 2.466 15.029 -0.289 1.00 91.12 190 GLN A C 1
ATOM 1530 O O . GLN A 1 190 ? 2.467 15.952 0.522 1.00 91.12 190 GLN A O 1
ATOM 1535 N N . GLU A 1 191 ? 1.345 14.432 -0.700 1.00 91.81 191 GLU A N 1
ATOM 1536 C CA . GLU A 1 191 ? 0.011 14.811 -0.211 1.00 91.81 191 GLU A CA 1
ATOM 1537 C C . GLU A 1 191 ? -0.238 14.398 1.249 1.00 91.81 191 GLU A C 1
ATOM 1539 O O . GLU A 1 191 ? -1.186 14.875 1.866 1.00 91.81 191 GLU A O 1
ATOM 1544 N N . ASN A 1 192 ? 0.615 13.538 1.826 1.00 89.50 192 ASN A N 1
ATOM 1545 C CA . ASN A 1 192 ? 0.525 13.080 3.215 1.00 89.50 192 ASN A CA 1
ATOM 1546 C C . ASN A 1 192 ? -0.897 12.634 3.608 1.00 89.50 192 ASN A C 1
ATOM 1548 O O . ASN A 1 192 ? -1.448 13.058 4.627 1.00 89.50 192 ASN A O 1
ATOM 1552 N N . ILE A 1 193 ? -1.504 11.796 2.761 1.00 90.94 193 ILE A N 1
ATOM 1553 C CA . ILE A 1 193 ? -2.840 11.249 2.999 1.00 90.94 193 ILE A CA 1
ATOM 1554 C C . ILE A 1 193 ? -2.775 10.341 4.233 1.00 90.94 193 ILE A C 1
ATOM 1556 O O . ILE A 1 193 ? -2.099 9.310 4.234 1.00 90.94 193 ILE A O 1
ATOM 1560 N N . GLU A 1 194 ? -3.490 10.739 5.278 1.00 89.06 194 GLU A N 1
ATOM 1561 C CA . GLU A 1 194 ? -3.627 10.024 6.546 1.00 89.06 194 GLU A CA 1
ATOM 1562 C C . GLU A 1 194 ? -5.110 9.757 6.809 1.00 89.06 194 GLU A C 1
ATOM 1564 O O . GLU A 1 194 ? -5.955 10.575 6.447 1.00 89.06 194 GLU A O 1
ATOM 1569 N N . GLY A 1 195 ? -5.431 8.625 7.435 1.00 82.38 195 GLY A N 1
ATOM 1570 C CA . GLY A 1 195 ? -6.800 8.330 7.856 1.00 82.38 195 GLY A CA 1
ATOM 1571 C C . GLY A 1 195 ? -7.223 9.136 9.082 1.00 82.38 195 GLY A C 1
ATOM 1572 O O . GLY A 1 195 ? -6.384 9.633 9.838 1.00 82.38 195 GLY A O 1
ATOM 1573 N N . LEU A 1 196 ? -8.535 9.217 9.314 1.00 87.50 196 LEU A N 1
ATOM 1574 C CA . LEU A 1 196 ? -9.073 9.783 10.546 1.00 87.50 196 LEU A CA 1
ATOM 1575 C C . LEU A 1 196 ? -8.570 8.985 11.756 1.00 87.50 196 LEU A C 1
ATOM 1577 O O . LEU A 1 196 ? -8.848 7.791 11.896 1.00 87.50 196 LEU A O 1
ATOM 1581 N N . GLU A 1 197 ? -7.857 9.652 12.661 1.00 87.44 197 GLU A N 1
ATOM 1582 C CA . GLU A 1 197 ? -7.430 9.033 13.908 1.00 87.44 197 GLU A CA 1
ATOM 1583 C C . GLU A 1 197 ? -8.611 8.950 14.880 1.00 87.44 197 GLU A C 1
ATOM 1585 O O . GLU A 1 197 ? -8.970 9.924 15.540 1.00 87.44 197 GLU A O 1
ATOM 1590 N N . ILE A 1 198 ? -9.204 7.760 14.980 1.00 88.06 198 ILE A N 1
ATOM 1591 C CA . ILE A 1 198 ? -10.194 7.456 16.016 1.00 88.06 198 ILE A CA 1
ATOM 1592 C C . ILE A 1 198 ? -9.469 7.121 17.316 1.00 88.06 198 ILE A C 1
ATOM 1594 O O . ILE A 1 198 ? -8.587 6.251 17.357 1.00 88.06 198 ILE A O 1
ATOM 1598 N N . SER A 1 199 ? -9.848 7.820 18.381 1.00 89.75 199 SER A N 1
ATOM 1599 C CA . SER A 1 199 ? -9.223 7.702 19.692 1.00 89.75 199 SER A CA 1
ATOM 1600 C C . SER A 1 199 ? -9.611 6.400 20.400 1.00 89.75 199 SER A C 1
ATOM 1602 O O . SER A 1 199 ? -10.714 5.876 20.243 1.00 89.75 199 SER A O 1
ATOM 1604 N N . GLU A 1 200 ? -8.728 5.885 21.265 1.00 90.50 200 GLU A N 1
ATOM 1605 C CA . GLU A 1 200 ? -9.068 4.746 22.137 1.00 90.50 200 GLU A CA 1
ATOM 1606 C C . GLU A 1 200 ? -10.292 5.045 23.016 1.00 90.50 200 GLU A C 1
ATOM 1608 O O . GLU A 1 200 ? -11.080 4.141 23.301 1.00 90.50 200 GLU A O 1
ATOM 1613 N N . GLN A 1 201 ? -10.466 6.305 23.430 1.00 93.38 201 GLN A N 1
ATOM 1614 C CA . GLN A 1 201 ? -11.577 6.717 24.281 1.00 93.38 201 GLN A CA 1
ATOM 1615 C C . GLN A 1 201 ? -12.928 6.519 23.590 1.00 93.38 201 GLN A C 1
ATOM 1617 O O . GLN A 1 201 ? -13.839 6.007 24.228 1.00 93.38 201 GLN A O 1
ATOM 1622 N N . GLU A 1 202 ? -13.049 6.832 22.299 1.00 94.06 202 GLU A N 1
ATOM 1623 C CA . GLU A 1 202 ? -14.293 6.617 21.545 1.00 94.06 202 GLU A CA 1
ATOM 1624 C C . GLU A 1 202 ? -14.691 5.135 21.528 1.00 94.06 202 GLU A C 1
ATOM 1626 O O . GLU A 1 202 ? -15.849 4.790 21.766 1.00 94.06 202 GLU A O 1
ATOM 1631 N N . TYR A 1 203 ? -13.717 4.235 21.367 1.00 93.06 203 TYR A N 1
ATOM 1632 C CA . TYR A 1 203 ? -13.964 2.798 21.476 1.00 93.06 203 TYR A CA 1
ATOM 1633 C C . TYR A 1 203 ? -14.281 2.349 22.910 1.00 93.06 203 TYR A C 1
ATOM 1635 O O . TYR A 1 203 ? -15.098 1.447 23.104 1.00 93.06 203 TYR A O 1
ATOM 1643 N N . GLN A 1 204 ? -13.664 2.951 23.935 1.00 92.69 204 GLN A N 1
ATOM 1644 C CA . GLN A 1 204 ? -14.033 2.672 25.329 1.00 92.69 204 GLN A CA 1
ATOM 1645 C C . GLN A 1 204 ? -15.459 3.131 25.643 1.00 92.69 204 GLN A C 1
ATOM 1647 O O . GLN A 1 204 ? -16.169 2.423 26.353 1.00 92.69 204 GLN A O 1
ATOM 1652 N N . ASP A 1 205 ? -15.895 4.264 25.095 1.00 96.12 205 ASP A N 1
ATOM 1653 C CA . ASP A 1 205 ? -17.242 4.796 25.295 1.00 96.12 205 ASP A CA 1
ATOM 1654 C C . ASP A 1 205 ? -18.301 3.884 24.655 1.00 96.12 205 ASP A C 1
ATOM 1656 O O . ASP A 1 205 ? -19.355 3.652 25.256 1.00 96.12 205 ASP A O 1
ATOM 1660 N N . ILE A 1 206 ? -18.004 3.289 23.491 1.00 96.62 206 ILE A N 1
ATOM 1661 C CA . ILE A 1 206 ? -18.842 2.243 22.879 1.00 96.62 206 ILE A CA 1
ATOM 1662 C C . ILE A 1 206 ? -18.979 1.044 23.819 1.00 96.62 206 ILE A C 1
ATOM 1664 O O . ILE A 1 206 ? -20.097 0.606 24.099 1.00 96.62 206 ILE A O 1
ATOM 1668 N N . ILE A 1 207 ? -17.858 0.528 24.335 1.00 93.81 207 ILE A N 1
ATOM 1669 C CA . ILE A 1 207 ? -17.863 -0.620 25.249 1.00 93.81 207 ILE A CA 1
ATOM 1670 C C . ILE A 1 207 ? -18.663 -0.280 26.510 1.00 93.81 207 ILE A C 1
ATOM 1672 O O . ILE A 1 207 ? -19.581 -1.017 26.853 1.00 93.81 207 ILE A O 1
ATOM 1676 N N . ALA A 1 208 ? -18.393 0.855 27.156 1.00 95.00 208 ALA A N 1
ATOM 1677 C CA . ALA A 1 208 ? -19.095 1.284 28.364 1.00 95.00 208 ALA A CA 1
ATOM 1678 C C . ALA A 1 208 ? -20.609 1.460 28.139 1.00 95.00 208 ALA A C 1
ATOM 1680 O O . ALA A 1 208 ? -21.417 1.090 28.990 1.00 95.00 208 ALA A O 1
ATOM 1681 N N . THR A 1 209 ? -21.010 1.977 26.975 1.00 95.81 209 THR A N 1
ATOM 1682 C CA . THR A 1 209 ? -22.426 2.109 26.601 1.00 95.81 209 THR A CA 1
ATOM 1683 C C . THR A 1 209 ? -23.087 0.741 26.411 1.00 95.81 209 THR A C 1
ATOM 1685 O O . THR A 1 209 ? -24.217 0.526 26.863 1.00 95.81 209 THR A O 1
ATOM 1688 N N . ALA A 1 210 ? -22.385 -0.209 25.787 1.00 95.00 210 ALA A N 1
ATOM 1689 C CA . ALA A 1 210 ? -22.857 -1.583 25.657 1.00 95.00 210 ALA A CA 1
ATOM 1690 C C . ALA A 1 210 ? -22.979 -2.272 27.029 1.00 95.00 210 ALA A C 1
ATOM 1692 O O . ALA A 1 210 ? -24.001 -2.900 27.302 1.00 95.00 210 ALA A O 1
ATOM 1693 N N . GLU A 1 211 ? -22.005 -2.083 27.928 1.00 93.31 211 GLU A N 1
ATOM 1694 C CA . GLU A 1 211 ? -22.049 -2.593 29.308 1.00 93.31 211 GLU A CA 1
ATOM 1695 C C . GLU A 1 211 ? -23.274 -2.073 30.068 1.00 93.31 211 GLU A C 1
ATOM 1697 O O . GLU A 1 211 ? -24.052 -2.865 30.595 1.00 93.31 211 GLU A O 1
ATOM 1702 N N . ALA A 1 212 ? -23.503 -0.757 30.055 1.00 93.88 212 ALA A N 1
ATOM 1703 C CA . ALA A 1 212 ? -24.666 -0.156 30.704 1.00 93.88 212 ALA A CA 1
ATOM 1704 C C . ALA A 1 212 ? -25.991 -0.672 30.114 1.00 93.88 212 ALA A C 1
ATOM 1706 O O . ALA A 1 212 ? -26.993 -0.808 30.819 1.00 93.88 212 ALA A O 1
ATOM 1707 N N . THR A 1 213 ? -26.018 -0.984 28.816 1.00 92.94 213 THR A N 1
ATOM 1708 C CA . THR A 1 213 ? -27.193 -1.589 28.173 1.00 92.94 213 THR A CA 1
ATOM 1709 C C . THR A 1 213 ? -27.409 -3.025 28.650 1.00 92.94 213 THR A C 1
ATOM 1711 O O . THR A 1 213 ? -28.546 -3.401 28.932 1.00 92.94 213 THR A O 1
ATOM 1714 N N . PHE A 1 214 ? -26.337 -3.807 28.795 1.00 90.88 214 PHE A N 1
ATOM 1715 C CA . PHE A 1 214 ? -26.389 -5.165 29.337 1.00 90.88 214 PHE A CA 1
ATOM 1716 C C . PHE A 1 214 ? -26.866 -5.194 30.793 1.00 90.88 214 PHE A C 1
ATOM 1718 O O . PHE A 1 214 ? -27.729 -5.997 31.126 1.00 90.88 214 PHE A O 1
ATOM 1725 N N . GLU A 1 215 ? -26.392 -4.286 31.648 1.00 87.69 215 GLU A N 1
ATOM 1726 C CA . GLU A 1 215 ? -26.849 -4.189 33.046 1.00 87.69 215 GLU A CA 1
ATOM 1727 C C . GLU A 1 215 ? -28.369 -3.962 33.157 1.00 87.69 215 GLU A C 1
ATOM 1729 O O . GLU A 1 215 ? -29.014 -4.469 34.073 1.00 87.69 215 GLU A O 1
ATOM 1734 N N . ASN A 1 216 ? -28.960 -3.234 32.202 1.00 89.25 216 ASN A N 1
ATOM 1735 C CA . ASN A 1 216 ? -30.405 -2.991 32.138 1.00 89.25 216 ASN A CA 1
ATOM 1736 C C . ASN A 1 216 ? -31.186 -4.089 31.391 1.00 89.25 216 ASN A C 1
ATOM 1738 O O . ASN A 1 216 ? -32.418 -4.102 31.438 1.00 89.25 216 ASN A O 1
ATOM 1742 N N . ASN A 1 217 ? -30.496 -4.991 30.692 1.00 88.62 217 ASN A N 1
ATOM 1743 C CA . ASN A 1 217 ? -31.082 -6.125 29.984 1.00 88.62 217 ASN A CA 1
ATOM 1744 C C . ASN A 1 217 ? -30.157 -7.358 30.062 1.00 88.62 217 ASN A C 1
ATOM 1746 O O . ASN A 1 217 ? -29.525 -7.719 29.060 1.00 88.62 217 ASN A O 1
ATOM 1750 N N . PRO A 1 218 ? -30.082 -8.027 31.229 1.00 81.62 218 PRO A N 1
ATOM 1751 C CA . PRO A 1 218 ? -29.146 -9.130 31.444 1.00 81.62 218 PRO A CA 1
ATOM 1752 C C . PRO A 1 218 ? -29.417 -10.341 30.551 1.00 81.62 218 PRO A C 1
ATOM 1754 O O . PRO A 1 218 ? -28.522 -11.150 30.340 1.00 81.62 218 PRO A O 1
ATOM 1757 N N . GLU A 1 219 ? -30.616 -10.475 29.975 1.00 85.62 219 GLU A N 1
ATOM 1758 C CA . GLU A 1 219 ? -30.967 -11.567 29.057 1.00 85.62 219 GLU A CA 1
ATOM 1759 C C . GLU A 1 219 ? -30.328 -11.426 27.663 1.00 85.62 219 GLU A C 1
ATOM 1761 O O . GLU A 1 219 ? -30.401 -12.365 26.873 1.00 85.62 219 GLU A O 1
ATOM 1766 N N . LEU A 1 220 ? -29.653 -10.305 27.362 1.00 90.00 220 LEU A N 1
ATOM 1767 C CA . LEU A 1 220 ? -28.992 -10.070 26.075 1.00 90.00 220 LEU A CA 1
ATOM 1768 C C . LEU A 1 220 ? -27.999 -11.199 25.738 1.00 90.00 220 LEU A C 1
ATOM 1770 O O . LEU A 1 220 ? -27.073 -11.504 26.504 1.00 90.00 220 LEU A O 1
ATOM 1774 N N . ASP A 1 221 ? -28.201 -11.836 24.589 1.00 90.69 221 ASP A N 1
ATOM 1775 C CA . ASP A 1 221 ? -27.326 -12.874 24.053 1.00 90.69 221 ASP A CA 1
ATOM 1776 C C . ASP A 1 221 ? -26.115 -12.271 23.317 1.00 90.69 221 ASP A C 1
ATOM 1778 O O . ASP A 1 221 ? -25.981 -11.052 23.190 1.00 90.69 221 ASP A O 1
ATOM 1782 N N . LEU A 1 222 ? -25.172 -13.126 22.907 1.00 87.75 222 LEU A N 1
ATOM 1783 C CA . LEU A 1 222 ? -23.927 -12.675 22.283 1.00 87.75 222 LEU A CA 1
ATOM 1784 C C . LEU A 1 222 ? -24.200 -11.961 20.956 1.00 87.75 222 LEU A C 1
ATOM 1786 O O . LEU A 1 222 ? -23.618 -10.911 20.711 1.00 87.75 222 LEU A O 1
ATOM 1790 N N . ASP A 1 223 ? -25.110 -12.496 20.143 1.00 92.38 223 ASP A N 1
ATOM 1791 C CA . ASP A 1 223 ? -25.469 -11.922 18.844 1.00 92.38 223 ASP A CA 1
ATOM 1792 C C . ASP A 1 223 ? -26.127 -10.540 19.016 1.00 92.38 223 ASP A C 1
ATOM 1794 O O . ASP A 1 223 ? -25.828 -9.600 18.274 1.00 92.38 223 ASP A O 1
ATOM 1798 N N . GLY A 1 224 ? -26.988 -10.382 20.029 1.00 94.19 224 GLY A N 1
ATOM 1799 C CA . GLY A 1 224 ? -27.580 -9.099 20.394 1.00 94.19 224 GLY A CA 1
ATOM 1800 C C . GLY A 1 224 ? -26.551 -8.091 20.909 1.00 94.19 224 GLY A C 1
ATOM 1801 O O . GLY A 1 224 ? -26.638 -6.908 20.577 1.00 94.19 224 GLY A O 1
ATOM 1802 N N . TRP A 1 225 ? -25.555 -8.542 21.677 1.00 93.81 225 TRP A N 1
ATOM 1803 C CA . TRP A 1 225 ? -24.430 -7.706 22.101 1.00 93.81 225 TRP A CA 1
ATOM 1804 C C . TRP A 1 225 ? -23.563 -7.263 20.919 1.00 93.81 225 TRP A C 1
ATOM 1806 O O . TRP A 1 225 ? -23.263 -6.077 20.798 1.00 93.81 225 TRP A O 1
ATOM 1816 N N . GLU A 1 226 ? -23.174 -8.188 20.041 1.00 93.00 226 GLU A N 1
ATOM 1817 C CA . GLU A 1 226 ? -22.371 -7.883 18.851 1.00 93.00 226 GLU A CA 1
ATOM 1818 C C . GLU A 1 226 ? -23.112 -6.885 17.949 1.00 93.00 226 GLU A C 1
ATOM 1820 O O . GLU A 1 226 ? -22.544 -5.855 17.594 1.00 93.00 226 GLU A O 1
ATOM 1825 N N . SER A 1 227 ? -24.415 -7.088 17.724 1.00 96.06 227 SER A N 1
ATOM 1826 C CA . SER A 1 227 ? -25.261 -6.152 16.966 1.00 96.06 227 SER A CA 1
ATOM 1827 C C . SER A 1 227 ? -25.352 -4.761 17.609 1.00 96.06 227 SER A C 1
ATOM 1829 O O . SER A 1 227 ? -25.391 -3.747 16.910 1.00 96.06 227 SER A O 1
ATOM 1831 N N . LEU A 1 228 ? -25.411 -4.687 18.944 1.00 96.38 228 LEU A N 1
ATOM 1832 C CA . LEU A 1 228 ? -25.416 -3.418 19.675 1.00 96.38 228 LEU A CA 1
ATOM 1833 C C . LEU A 1 228 ? -24.087 -2.678 19.497 1.00 96.38 228 LEU A C 1
ATOM 1835 O O . LEU A 1 228 ? -24.091 -1.487 19.192 1.00 96.38 228 LEU A O 1
ATOM 1839 N N . VAL A 1 229 ? -22.965 -3.375 19.683 1.00 96.31 229 VAL A N 1
ATOM 1840 C CA . VAL A 1 229 ? -21.622 -2.798 19.542 1.00 96.31 229 VAL A CA 1
ATOM 1841 C C . VAL A 1 229 ? -21.378 -2.340 18.105 1.00 96.31 229 VAL A C 1
ATOM 1843 O O . VAL A 1 229 ? -20.926 -1.215 17.912 1.00 96.31 229 VAL A O 1
ATOM 1846 N N . GLU A 1 230 ? -21.735 -3.146 17.103 1.00 95.19 230 GLU A N 1
ATOM 1847 C CA . GLU A 1 230 ? -21.666 -2.758 15.687 1.00 95.19 230 GLU A CA 1
ATOM 1848 C C . GLU A 1 230 ? -22.509 -1.508 15.402 1.00 95.19 230 GLU A C 1
ATOM 1850 O O . GLU A 1 230 ? -22.039 -0.569 14.761 1.00 95.19 230 GLU A O 1
ATOM 1855 N N . GLY A 1 231 ? -23.734 -1.447 15.933 1.00 95.69 231 GLY A N 1
ATOM 1856 C CA . GLY A 1 231 ? -24.608 -0.283 15.780 1.00 95.69 231 GLY A CA 1
ATOM 1857 C C . GLY A 1 231 ? -24.047 0.992 16.418 1.00 95.69 231 GLY A C 1
ATOM 1858 O O . GLY A 1 231 ? -24.188 2.073 15.848 1.00 95.69 231 GLY A O 1
ATOM 1859 N N . LEU A 1 232 ? -23.391 0.876 17.576 1.00 95.25 232 LEU A N 1
ATOM 1860 C CA . LEU A 1 232 ? -22.703 1.990 18.238 1.00 95.25 232 LEU A CA 1
ATOM 1861 C C . LEU A 1 232 ? -21.431 2.413 17.485 1.00 95.25 232 LEU A C 1
ATOM 1863 O O . LEU A 1 232 ? -21.096 3.594 17.470 1.00 95.25 232 LEU A O 1
ATOM 1867 N N . ASN A 1 233 ? -20.744 1.465 16.844 1.00 96.00 233 ASN A N 1
ATOM 1868 C CA . ASN A 1 233 ? -19.527 1.712 16.074 1.00 96.00 233 ASN A CA 1
ATOM 1869 C C . ASN A 1 233 ? -19.792 2.291 14.674 1.00 96.00 233 ASN A C 1
ATOM 1871 O O . ASN A 1 233 ? -18.920 2.939 14.100 1.00 96.00 233 ASN A O 1
ATOM 1875 N N . ALA A 1 234 ? -20.997 2.115 14.127 1.00 96.00 234 ALA A N 1
ATOM 1876 C CA . ALA A 1 234 ? -21.335 2.520 12.763 1.00 96.00 234 ALA A CA 1
ATOM 1877 C C . ALA A 1 234 ? -21.026 3.998 12.454 1.00 96.00 234 ALA A C 1
ATOM 1879 O O . ALA A 1 234 ? -20.560 4.305 11.360 1.00 96.00 234 ALA A O 1
ATOM 1880 N N . SER A 1 235 ? -21.226 4.913 13.412 1.00 93.50 235 SER A N 1
ATOM 1881 C CA . SER A 1 235 ? -20.908 6.334 13.210 1.00 93.50 235 SER A CA 1
ATOM 1882 C C . SER A 1 235 ? -19.407 6.619 13.135 1.00 93.50 235 SER A C 1
ATOM 1884 O O . SER A 1 235 ? -19.009 7.579 12.483 1.00 93.50 235 SER A O 1
ATOM 1886 N N . LEU A 1 236 ? -18.578 5.810 13.804 1.00 95.12 236 LEU A N 1
ATOM 1887 C CA . LEU A 1 236 ? -17.120 5.923 13.736 1.00 95.12 236 LEU A CA 1
ATOM 1888 C C . LEU A 1 236 ? -16.613 5.460 12.367 1.00 95.12 236 LEU A C 1
ATOM 1890 O O . L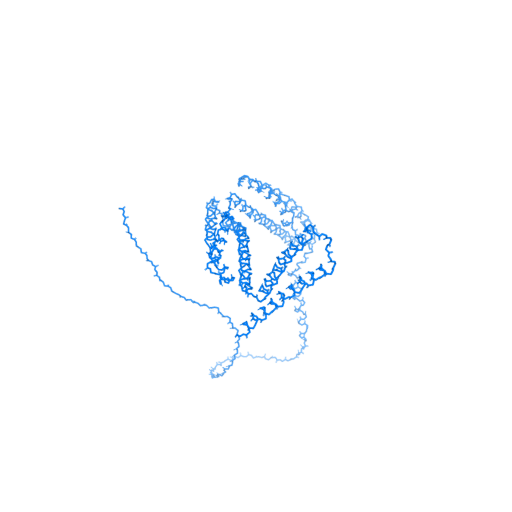EU A 1 236 ? -15.824 6.162 11.739 1.00 95.12 236 LEU A O 1
ATOM 1894 N N . VAL A 1 237 ? -17.137 4.336 11.871 1.00 96.12 237 VAL A N 1
ATOM 1895 C CA . VAL A 1 237 ? -16.844 3.829 10.521 1.00 96.12 237 VAL A CA 1
ATOM 1896 C C . VAL A 1 237 ? -17.283 4.831 9.450 1.00 96.12 237 VAL A C 1
ATOM 1898 O O . VAL A 1 237 ? -16.509 5.159 8.556 1.00 96.12 237 VAL A O 1
ATOM 1901 N N . GLU A 1 238 ? -18.498 5.378 9.557 1.00 96.19 238 GLU A N 1
ATOM 1902 C CA . GLU A 1 238 ? -19.004 6.386 8.614 1.00 96.19 238 GLU A CA 1
ATOM 1903 C C . GLU A 1 238 ? -18.144 7.661 8.613 1.00 96.19 238 GLU A C 1
ATOM 1905 O O . GLU A 1 238 ? -17.840 8.202 7.545 1.00 96.19 238 GLU A O 1
ATOM 1910 N N . ALA A 1 239 ? -17.726 8.133 9.792 1.00 95.00 239 ALA A N 1
ATOM 1911 C CA . ALA A 1 239 ? -16.855 9.298 9.915 1.00 95.00 239 ALA A CA 1
ATOM 1912 C C . ALA A 1 239 ? -15.479 9.054 9.281 1.00 95.00 239 ALA A C 1
ATOM 1914 O O . ALA A 1 239 ? -14.982 9.924 8.567 1.00 95.00 239 ALA A O 1
ATOM 1915 N N . PHE A 1 240 ? -14.894 7.874 9.505 1.00 96.94 240 PHE A N 1
ATOM 1916 C CA . PHE A 1 240 ? -13.625 7.479 8.902 1.00 96.94 240 PHE A CA 1
ATOM 1917 C C . PHE A 1 240 ? -13.704 7.431 7.371 1.00 96.94 240 PHE A C 1
ATOM 1919 O O . PHE A 1 240 ? -12.886 8.064 6.707 1.00 96.94 240 PHE A O 1
ATOM 1926 N N . GLU A 1 241 ? -14.703 6.747 6.804 1.00 96.69 241 GLU A N 1
ATOM 1927 C CA . GLU A 1 241 ? -14.847 6.631 5.345 1.00 96.69 241 GLU A CA 1
ATOM 1928 C C . GLU A 1 241 ? -15.104 7.991 4.685 1.00 96.69 241 GLU A C 1
ATOM 1930 O O . GLU A 1 241 ? -14.517 8.306 3.651 1.00 96.69 241 GLU A O 1
ATOM 1935 N N . THR A 1 242 ? -15.927 8.836 5.313 1.00 96.25 242 THR A N 1
ATOM 1936 C CA . THR A 1 242 ? -16.204 10.190 4.808 1.00 96.25 242 THR A CA 1
ATOM 1937 C C . THR A 1 242 ? -14.945 11.063 4.803 1.00 96.25 242 THR A C 1
ATOM 1939 O O . THR A 1 242 ? -14.714 11.809 3.851 1.00 96.25 242 THR A O 1
ATOM 1942 N N . ASP A 1 243 ? -14.130 10.993 5.861 1.00 95.88 243 ASP A N 1
ATOM 1943 C CA . ASP A 1 243 ? -12.872 11.743 5.955 1.00 95.88 243 ASP A CA 1
ATOM 1944 C C . ASP A 1 243 ? -11.842 11.240 4.934 1.00 95.88 243 ASP A C 1
ATOM 1946 O O . ASP A 1 243 ? -11.227 12.044 4.231 1.00 95.88 243 ASP A O 1
ATOM 1950 N N . LEU A 1 244 ? -11.702 9.919 4.788 1.00 96.44 244 LEU A N 1
ATOM 1951 C CA . LEU A 1 244 ? -10.787 9.312 3.824 1.00 96.44 244 LEU A CA 1
ATOM 1952 C C . LEU A 1 244 ? -11.150 9.687 2.380 1.00 96.44 244 LEU A C 1
ATOM 1954 O O . LEU A 1 244 ? -10.276 10.109 1.622 1.00 96.44 244 LEU A O 1
ATOM 1958 N N . GLU A 1 245 ? -12.432 9.600 2.009 1.00 95.56 245 GLU A N 1
ATOM 1959 C CA . GLU A 1 245 ? -12.907 9.996 0.678 1.00 95.56 245 GLU A CA 1
ATOM 1960 C C . GLU A 1 245 ? -12.613 11.478 0.398 1.00 95.56 245 GLU A C 1
ATOM 1962 O O . GLU A 1 245 ? -12.118 11.826 -0.679 1.00 95.56 245 GLU A O 1
ATOM 1967 N N . ALA A 1 246 ? -12.854 12.355 1.379 1.00 94.69 246 ALA A N 1
ATOM 1968 C CA . ALA A 1 246 ? -12.579 13.782 1.249 1.00 94.69 246 ALA A CA 1
ATOM 1969 C C . ALA A 1 246 ? -11.082 14.073 1.055 1.00 94.69 246 ALA A C 1
ATOM 1971 O O . ALA A 1 246 ? -10.723 14.866 0.183 1.00 94.69 246 ALA A O 1
ATOM 1972 N N . ARG A 1 247 ? -10.205 13.405 1.815 1.00 94.75 247 ARG A N 1
ATOM 1973 C CA . ARG A 1 247 ? -8.746 13.570 1.705 1.00 94.75 247 ARG A CA 1
ATOM 1974 C C . ARG A 1 247 ? -8.190 13.051 0.387 1.00 94.75 247 ARG A C 1
ATOM 1976 O O . ARG A 1 247 ? -7.317 13.686 -0.195 1.00 94.75 247 ARG A O 1
ATOM 1983 N N . ILE A 1 248 ? -8.702 11.925 -0.111 1.00 94.44 248 ILE A N 1
ATOM 1984 C CA . ILE A 1 248 ? -8.323 11.399 -1.429 1.00 94.44 248 ILE A CA 1
ATOM 1985 C C . ILE A 1 248 ? -8.758 12.363 -2.538 1.00 94.44 248 ILE A C 1
ATOM 1987 O O . ILE A 1 248 ? -7.999 12.604 -3.478 1.00 94.44 248 ILE A O 1
ATOM 1991 N N . ALA A 1 249 ? -9.962 12.932 -2.437 1.00 92.44 249 ALA A N 1
ATOM 1992 C CA . ALA A 1 249 ? -10.432 13.932 -3.391 1.00 92.44 249 ALA A CA 1
ATOM 1993 C C . ALA A 1 249 ? -9.554 15.196 -3.372 1.00 92.44 249 ALA A C 1
ATOM 1995 O O . ALA A 1 249 ? -9.156 15.672 -4.433 1.00 92.44 249 ALA A O 1
ATOM 1996 N N . GLU A 1 250 ? -9.193 15.693 -2.185 1.00 91.62 250 GLU A N 1
ATOM 1997 C CA . GLU A 1 250 ? -8.285 16.837 -2.029 1.00 91.62 250 GLU A CA 1
ATOM 1998 C C . GLU A 1 250 ? -6.895 16.554 -2.620 1.00 91.62 250 GLU A C 1
ATOM 2000 O O . GLU A 1 250 ? -6.378 17.362 -3.393 1.00 91.62 250 GLU A O 1
ATOM 2005 N N . ALA A 1 251 ? -6.324 15.378 -2.342 1.00 91.31 251 ALA A N 1
ATOM 2006 C CA . ALA A 1 251 ? -5.044 14.957 -2.905 1.00 91.31 251 ALA A CA 1
ATOM 2007 C C . ALA A 1 251 ? -5.071 14.922 -4.444 1.00 91.31 251 ALA A C 1
ATOM 2009 O O . ALA A 1 251 ? -4.150 15.410 -5.101 1.00 91.31 251 ALA A O 1
ATOM 2010 N N . ARG A 1 252 ? -6.148 14.399 -5.048 1.00 89.50 252 ARG A N 1
ATOM 2011 C CA . ARG A 1 252 ? -6.316 14.395 -6.513 1.00 89.50 252 ARG A CA 1
ATOM 2012 C C . ARG A 1 252 ? -6.374 15.804 -7.097 1.00 89.50 252 ARG A C 1
ATOM 2014 O O . ARG A 1 252 ? -5.757 16.052 -8.132 1.00 89.50 252 ARG A O 1
ATOM 2021 N N . ASP A 1 253 ? -7.081 16.720 -6.440 1.00 89.00 253 ASP A N 1
ATOM 2022 C CA . ASP A 1 253 ? -7.189 18.111 -6.890 1.00 89.00 253 ASP A CA 1
ATOM 2023 C C . ASP A 1 253 ? -5.838 18.853 -6.808 1.00 89.00 253 ASP A C 1
ATOM 2025 O O . ASP A 1 253 ? -5.539 19.695 -7.663 1.00 89.00 253 ASP A O 1
ATOM 2029 N N . ASN A 1 254 ? -4.993 18.518 -5.827 1.00 88.69 254 ASN A N 1
ATOM 2030 C CA . ASN A 1 254 ? -3.678 19.136 -5.626 1.00 88.69 254 ASN A CA 1
ATOM 2031 C C . ASN A 1 254 ? -2.612 18.682 -6.638 1.00 88.69 254 ASN A C 1
ATOM 2033 O O . ASN A 1 254 ? -1.756 19.483 -7.027 1.00 88.69 254 ASN A O 1
ATOM 2037 N N . ILE A 1 255 ? -2.665 17.427 -7.102 1.00 84.69 255 ILE A N 1
ATOM 2038 C CA . ILE A 1 255 ? -1.601 16.804 -7.918 1.00 84.69 255 ILE A CA 1
ATOM 2039 C C . ILE A 1 255 ? -1.467 17.405 -9.340 1.00 84.69 255 ILE A C 1
ATOM 2041 O O . ILE A 1 255 ? -0.451 17.208 -10.021 1.00 84.69 255 ILE A O 1
ATOM 2045 N N . GLY A 1 256 ? -2.402 18.264 -9.753 1.00 77.00 256 GLY A N 1
ATOM 2046 C CA . GLY A 1 256 ? -2.319 19.040 -10.991 1.00 77.00 256 GLY A CA 1
ATOM 2047 C C . GLY A 1 256 ? -2.625 18.221 -12.253 1.00 77.00 256 GLY A C 1
ATOM 2048 O O . GLY A 1 256 ? -3.008 17.058 -12.174 1.00 77.00 256 GLY A O 1
ATOM 2049 N N . PRO A 1 257 ? -2.515 18.828 -13.450 1.00 84.12 257 PRO A N 1
ATOM 2050 C CA . PRO A 1 257 ? -2.874 18.155 -14.694 1.00 84.12 257 PRO A CA 1
ATOM 2051 C C . PRO A 1 257 ? -1.850 17.073 -15.059 1.00 84.12 257 PRO A C 1
ATOM 2053 O O . PRO A 1 257 ? -0.647 17.340 -15.103 1.00 84.12 257 PRO A O 1
ATOM 2056 N N . LEU A 1 258 ? -2.356 15.885 -15.381 1.00 88.81 258 LEU A N 1
ATOM 2057 C CA . LEU A 1 258 ? -1.596 14.702 -15.778 1.00 88.81 258 LEU A CA 1
ATOM 2058 C C . LEU A 1 258 ? -2.082 14.187 -17.140 1.00 88.81 258 LEU A C 1
ATOM 2060 O O . LEU A 1 258 ? -3.203 14.489 -17.557 1.00 88.81 258 LEU A O 1
ATOM 2064 N N . ASP A 1 259 ? -1.230 13.440 -17.840 1.00 90.81 259 ASP A N 1
ATOM 2065 C CA . ASP A 1 259 ? -1.636 12.661 -19.016 1.00 90.81 259 ASP A CA 1
ATOM 2066 C C . ASP A 1 259 ? -2.310 11.332 -18.627 1.00 90.81 259 ASP A C 1
ATOM 2068 O O . ASP A 1 259 ? -2.262 10.921 -17.469 1.00 90.81 259 ASP A O 1
ATOM 2072 N N . ASP A 1 260 ? -2.943 10.655 -19.590 1.00 89.31 260 ASP A N 1
ATOM 2073 C CA . ASP A 1 260 ? -3.723 9.434 -19.332 1.00 89.31 260 ASP A CA 1
ATOM 2074 C C . ASP A 1 260 ? -2.891 8.325 -18.656 1.00 89.31 260 ASP A C 1
ATOM 2076 O O . ASP A 1 260 ? -3.381 7.655 -17.748 1.00 89.31 260 ASP A O 1
ATOM 2080 N N . THR A 1 261 ? -1.620 8.160 -19.045 1.00 89.25 261 THR A N 1
ATOM 2081 C CA . THR A 1 261 ? -0.715 7.156 -18.457 1.00 89.25 261 THR A CA 1
ATOM 2082 C C . THR A 1 261 ? -0.295 7.506 -17.030 1.00 89.25 261 THR A C 1
ATOM 2084 O O . THR A 1 261 ? -0.212 6.635 -16.168 1.00 89.25 261 THR A O 1
ATOM 2087 N N . GLN A 1 262 ? -0.073 8.789 -16.750 1.00 90.94 262 GLN A N 1
ATOM 2088 C CA . GLN A 1 262 ? 0.209 9.282 -15.404 1.00 90.94 262 GLN A CA 1
ATOM 2089 C C . GLN A 1 262 ? -1.015 9.184 -14.490 1.00 90.94 262 GLN A C 1
ATOM 2091 O O . GLN A 1 262 ? -0.855 8.929 -13.298 1.00 90.94 262 GLN A O 1
ATOM 2096 N N . ILE A 1 263 ? -2.222 9.382 -15.030 1.00 91.62 263 ILE A N 1
ATOM 2097 C CA . ILE A 1 263 ? -3.477 9.225 -14.285 1.00 91.62 263 ILE A CA 1
ATOM 2098 C C . ILE A 1 263 ? -3.650 7.773 -13.841 1.00 91.62 263 ILE A C 1
ATOM 2100 O O . ILE A 1 263 ? -3.950 7.542 -12.675 1.00 91.62 263 ILE A O 1
ATOM 2104 N N . GLU A 1 264 ? -3.418 6.805 -14.729 1.00 92.06 264 GLU A N 1
ATOM 2105 C CA . GLU A 1 264 ? -3.540 5.381 -14.391 1.00 92.06 264 GLU A CA 1
ATOM 2106 C C . GLU A 1 264 ? -2.579 4.975 -13.262 1.00 92.06 264 GLU A C 1
ATOM 2108 O O . GLU A 1 264 ? -3.009 4.388 -12.267 1.00 92.06 264 GLU A O 1
ATOM 2113 N N . ALA A 1 265 ? -1.303 5.364 -13.363 1.00 92.94 265 ALA A N 1
ATOM 2114 C CA . ALA A 1 265 ? -0.317 5.108 -12.312 1.00 92.94 265 ALA A CA 1
ATOM 2115 C C . ALA A 1 265 ? -0.680 5.810 -10.990 1.00 92.94 265 ALA A C 1
ATOM 2117 O O . ALA A 1 265 ? -0.533 5.230 -9.914 1.00 92.94 265 ALA A O 1
ATOM 2118 N N . LEU A 1 266 ? -1.192 7.047 -11.055 1.00 93.69 266 LEU A N 1
ATOM 2119 C CA . LEU A 1 266 ? -1.641 7.778 -9.871 1.00 93.69 266 LEU A CA 1
ATOM 2120 C C . LEU A 1 266 ? -2.831 7.100 -9.192 1.00 93.69 266 LEU A C 1
ATOM 2122 O O . LEU A 1 266 ? -2.835 6.965 -7.971 1.00 93.69 266 LEU A O 1
ATOM 2126 N N . ASP A 1 267 ? -3.836 6.686 -9.958 1.00 93.44 267 ASP A N 1
ATOM 2127 C CA . ASP A 1 267 ? -5.018 6.023 -9.414 1.00 93.44 267 ASP A CA 1
ATOM 2128 C C . ASP A 1 267 ? -4.655 4.697 -8.741 1.00 93.44 267 ASP A C 1
ATOM 2130 O O . ASP A 1 267 ? -5.208 4.384 -7.684 1.00 93.44 267 ASP A O 1
ATOM 2134 N N . GLN A 1 268 ? -3.688 3.957 -9.292 1.00 94.94 268 GLN A N 1
ATOM 2135 C CA . GLN A 1 268 ? -3.150 2.771 -8.635 1.00 94.94 268 GLN A CA 1
ATOM 2136 C C . GLN A 1 268 ? -2.459 3.122 -7.307 1.00 94.94 268 GLN A C 1
ATOM 2138 O O . GLN A 1 268 ? -2.796 2.531 -6.282 1.00 94.94 268 GLN A O 1
ATOM 2143 N N . ALA A 1 269 ? -1.559 4.109 -7.292 1.00 95.31 269 ALA A N 1
ATOM 2144 C CA . ALA A 1 269 ? -0.851 4.516 -6.074 1.00 95.31 269 ALA A CA 1
ATOM 2145 C C . ALA A 1 269 ? -1.808 5.037 -4.981 1.00 95.31 269 ALA A C 1
ATOM 2147 O O . ALA A 1 269 ? -1.644 4.736 -3.796 1.00 95.31 269 ALA A O 1
ATOM 2148 N N . ILE A 1 270 ? -2.852 5.783 -5.365 1.00 95.12 270 ILE A N 1
ATOM 2149 C CA . ILE A 1 270 ? -3.913 6.227 -4.449 1.00 95.12 270 ILE A CA 1
ATOM 2150 C C . ILE A 1 270 ? -4.680 5.026 -3.897 1.00 95.12 270 ILE A C 1
ATOM 2152 O O . ILE A 1 270 ? -4.910 4.974 -2.692 1.00 95.12 270 ILE A O 1
ATOM 2156 N N . ALA A 1 271 ? -5.057 4.061 -4.738 1.00 95.56 271 ALA A N 1
ATOM 2157 C CA . ALA A 1 271 ? -5.781 2.872 -4.296 1.00 95.56 271 ALA A CA 1
ATOM 2158 C C . ALA A 1 271 ? -4.949 2.012 -3.328 1.00 95.56 271 ALA A C 1
ATOM 2160 O O . ALA A 1 271 ? -5.481 1.500 -2.343 1.00 95.56 271 ALA A O 1
ATOM 2161 N N . GLU A 1 272 ? -3.642 1.879 -3.570 1.00 95.94 272 GLU A N 1
ATOM 2162 C CA . GLU A 1 272 ? -2.719 1.203 -2.653 1.00 95.94 272 GLU A CA 1
ATOM 2163 C C . GLU A 1 272 ? -2.632 1.938 -1.308 1.00 95.94 272 GLU A C 1
ATOM 2165 O O . GLU A 1 272 ? -2.725 1.305 -0.252 1.00 95.94 272 GLU A O 1
ATOM 2170 N N . LYS A 1 273 ? -2.547 3.276 -1.327 1.00 95.31 273 LYS A N 1
ATOM 2171 C CA . LYS A 1 273 ? -2.529 4.087 -0.103 1.00 95.31 273 LYS A CA 1
ATOM 2172 C C . LYS A 1 273 ? -3.854 4.038 0.661 1.00 95.31 273 LYS A C 1
ATOM 2174 O O . LYS A 1 273 ? -3.856 3.927 1.885 1.00 95.31 273 LYS A O 1
ATOM 2179 N N . GLU A 1 274 ? -4.980 4.087 -0.044 1.00 95.75 274 GLU A N 1
ATOM 2180 C CA . GLU A 1 274 ? -6.322 3.927 0.521 1.00 95.75 274 GLU A CA 1
ATOM 2181 C C . GLU A 1 274 ? -6.463 2.561 1.204 1.00 95.75 274 GLU A C 1
ATOM 2183 O O . GLU A 1 274 ? -6.934 2.481 2.339 1.00 95.75 274 GLU A O 1
ATOM 2188 N N . ALA A 1 275 ? -6.001 1.491 0.550 1.00 96.06 275 ALA A N 1
ATOM 2189 C CA . ALA A 1 275 ? -6.020 0.143 1.106 1.00 96.06 275 ALA A CA 1
ATOM 2190 C C . ALA A 1 275 ? -5.140 0.013 2.359 1.00 96.06 275 ALA A C 1
ATOM 2192 O O . ALA A 1 275 ? -5.552 -0.642 3.315 1.00 96.06 275 ALA A O 1
ATOM 2193 N N . GLU A 1 276 ? -3.961 0.643 2.387 1.00 94.44 276 GLU A N 1
ATOM 2194 C CA . GLU A 1 276 ? -3.102 0.703 3.579 1.00 94.44 276 GLU A CA 1
ATOM 2195 C C . GLU A 1 276 ? -3.838 1.355 4.760 1.00 94.44 276 GLU A C 1
ATOM 2197 O O . GLU A 1 276 ? -3.907 0.775 5.845 1.00 94.44 276 GLU A O 1
ATOM 2202 N N . ILE A 1 277 ? -4.434 2.531 4.535 1.00 95.25 277 ILE A N 1
ATOM 2203 C CA . ILE A 1 277 ? -5.143 3.296 5.569 1.00 95.25 277 ILE A CA 1
ATOM 2204 C C . ILE A 1 277 ? -6.373 2.530 6.073 1.00 95.25 277 ILE A C 1
ATOM 2206 O O . ILE A 1 277 ? -6.584 2.433 7.285 1.00 95.25 277 ILE A O 1
ATOM 2210 N N . ARG A 1 278 ? -7.168 1.941 5.168 1.00 95.69 278 ARG A N 1
ATOM 2211 C CA . ARG A 1 278 ? -8.312 1.094 5.541 1.00 95.69 278 ARG A CA 1
ATOM 2212 C C . ARG A 1 278 ? -7.883 -0.126 6.341 1.00 95.69 278 ARG A C 1
ATOM 2214 O O . ARG A 1 278 ? -8.508 -0.432 7.347 1.00 95.69 278 ARG A O 1
ATOM 2221 N N . ASN A 1 279 ? -6.803 -0.795 5.945 1.00 93.56 279 ASN A N 1
ATOM 2222 C CA . ASN A 1 279 ? -6.304 -1.957 6.674 1.00 93.56 279 ASN A CA 1
ATOM 2223 C C . ASN A 1 279 ? -5.899 -1.587 8.109 1.00 93.56 279 ASN A C 1
ATOM 2225 O O . ASN A 1 279 ? -6.263 -2.286 9.055 1.00 93.56 279 ASN A O 1
ATOM 2229 N N . GLU A 1 280 ? -5.194 -0.467 8.294 1.00 89.19 280 GLU A N 1
ATOM 2230 C CA . GLU A 1 280 ? -4.844 0.007 9.635 1.00 89.19 280 GLU A CA 1
ATOM 2231 C C . GLU A 1 280 ? -6.093 0.289 10.483 1.00 89.19 280 GLU A C 1
ATOM 2233 O O . GLU A 1 280 ? -6.160 -0.115 11.652 1.00 89.19 280 GLU A O 1
ATOM 2238 N N . PHE A 1 281 ? -7.090 0.945 9.888 1.00 94.06 281 PHE A N 1
ATOM 2239 C CA . PHE A 1 281 ? -8.367 1.212 10.533 1.00 94.06 281 PHE A CA 1
ATOM 2240 C C . PHE A 1 281 ? -9.088 -0.079 10.942 1.00 94.06 281 PHE A C 1
ATOM 2242 O O . PHE A 1 281 ? -9.399 -0.249 12.120 1.00 94.06 281 PHE A O 1
ATOM 2249 N N . GLU A 1 282 ? -9.268 -1.020 10.013 1.00 89.94 282 GLU A N 1
ATOM 2250 C CA . GLU A 1 282 ? -9.925 -2.312 10.244 1.00 89.94 282 GLU A CA 1
ATOM 2251 C C . GLU A 1 282 ? -9.214 -3.131 11.330 1.00 89.94 282 GLU A C 1
ATOM 2253 O O . GLU A 1 282 ? -9.856 -3.731 12.194 1.00 89.94 282 GLU A O 1
ATOM 2258 N N . MET A 1 283 ? -7.875 -3.144 11.344 1.00 86.25 283 MET A N 1
ATOM 2259 C CA . MET A 1 283 ? -7.111 -3.822 12.397 1.00 86.25 283 MET A CA 1
ATOM 2260 C C . MET A 1 283 ? -7.394 -3.223 13.778 1.00 86.25 283 MET A C 1
ATOM 2262 O O . MET A 1 283 ? -7.554 -3.961 14.759 1.00 86.25 283 MET A O 1
ATOM 2266 N N . ARG A 1 284 ? -7.446 -1.889 13.865 1.00 87.81 284 ARG A N 1
ATOM 2267 C CA . ARG A 1 284 ? -7.726 -1.167 15.110 1.00 87.81 284 ARG A CA 1
ATOM 2268 C C . ARG A 1 284 ? -9.166 -1.391 15.563 1.00 87.81 284 ARG A C 1
ATOM 2270 O O . ARG A 1 284 ? -9.386 -1.714 16.729 1.00 87.81 284 ARG A O 1
ATOM 2277 N N . GLU A 1 285 ? -10.120 -1.276 14.651 1.00 90.69 285 GLU A N 1
ATOM 2278 C CA . GLU A 1 285 ? -11.535 -1.552 14.886 1.00 90.69 285 GLU A CA 1
ATOM 2279 C C . GLU A 1 285 ? -11.725 -2.980 15.416 1.00 90.69 285 GLU A C 1
ATOM 2281 O O . GLU A 1 285 ? -12.263 -3.182 16.507 1.00 90.69 285 GLU A O 1
ATOM 2286 N N . HIS A 1 286 ? -11.199 -3.978 14.702 1.00 86.94 286 HIS A N 1
ATOM 2287 C CA . HIS A 1 286 ? -11.330 -5.385 15.068 1.00 86.94 286 HIS A CA 1
ATOM 2288 C C . HIS A 1 286 ? -10.746 -5.688 16.456 1.00 86.94 286 HIS A C 1
ATOM 2290 O O . HIS A 1 286 ? -11.326 -6.465 17.222 1.00 86.94 286 HIS A O 1
ATOM 2296 N N . PHE A 1 287 ? -9.632 -5.048 16.828 1.00 86.62 287 PHE A N 1
ATOM 2297 C CA . PHE A 1 287 ? -9.085 -5.153 18.181 1.00 86.62 287 PHE A CA 1
ATOM 2298 C C . PHE A 1 287 ? -10.102 -4.717 19.250 1.00 86.62 287 PHE A C 1
ATOM 2300 O O . PHE A 1 287 ? -10.287 -5.420 20.250 1.00 86.62 287 PHE A O 1
ATOM 2307 N N . TYR A 1 288 ? -10.794 -3.593 19.045 1.00 87.94 288 TYR A N 1
ATOM 2308 C CA . TYR A 1 288 ? -11.785 -3.096 20.001 1.00 87.94 288 TYR A CA 1
ATOM 2309 C C . TYR A 1 288 ? -13.093 -3.883 19.980 1.00 87.94 288 TYR A C 1
ATOM 2311 O O . TYR A 1 288 ? -13.650 -4.128 21.052 1.00 87.94 288 TYR A O 1
ATOM 2319 N N . LEU A 1 289 ? -13.539 -4.373 18.822 1.00 85.56 289 LEU A N 1
ATOM 2320 C CA . LEU A 1 289 ? -14.678 -5.292 18.740 1.00 85.56 289 LEU A CA 1
ATOM 2321 C C . LEU A 1 289 ? -14.402 -6.589 19.520 1.00 85.56 289 LEU A C 1
ATOM 2323 O O . LEU A 1 289 ? -15.239 -7.050 20.301 1.00 85.56 289 LEU A O 1
ATOM 2327 N N . LEU A 1 290 ? -13.188 -7.137 19.415 1.00 81.56 290 LEU A N 1
ATOM 2328 C CA . LEU A 1 290 ? -12.773 -8.293 20.212 1.00 81.56 290 LEU A CA 1
ATOM 2329 C C . LEU A 1 290 ? -12.709 -7.965 21.713 1.00 81.56 290 LEU A C 1
ATOM 2331 O O . LEU A 1 290 ? -13.119 -8.779 22.546 1.00 81.56 290 LEU A O 1
ATOM 2335 N N . LYS A 1 291 ? -12.218 -6.774 22.079 1.00 82.94 291 LYS A N 1
ATOM 2336 C CA . LYS A 1 291 ? -12.224 -6.292 23.470 1.00 82.94 291 LYS A CA 1
ATOM 2337 C C . LYS A 1 291 ? -13.656 -6.206 24.013 1.00 82.94 291 LYS A C 1
ATOM 2339 O O . LYS A 1 291 ? -13.905 -6.704 25.112 1.00 82.94 291 LYS A O 1
ATOM 2344 N N . ALA A 1 292 ? -14.595 -5.672 23.232 1.00 84.50 292 ALA A N 1
ATOM 2345 C CA . ALA A 1 292 ? -16.013 -5.598 23.576 1.00 84.50 292 ALA A CA 1
ATOM 2346 C C . ALA A 1 292 ? -16.624 -6.995 23.779 1.00 84.50 292 ALA A C 1
ATOM 2348 O O . ALA A 1 292 ? -17.288 -7.248 24.783 1.00 84.50 292 ALA A O 1
ATOM 2349 N N . LYS A 1 293 ? -16.339 -7.943 22.880 1.00 81.25 293 LYS A N 1
ATOM 2350 C CA . LYS A 1 293 ? -16.777 -9.342 23.010 1.00 81.25 293 LYS A CA 1
ATOM 2351 C C . LYS A 1 293 ? -16.232 -10.018 24.270 1.00 81.25 293 LYS A C 1
ATOM 2353 O O . LYS A 1 293 ? -16.967 -10.682 24.999 1.00 81.25 293 LYS A O 1
ATOM 2358 N N . ASN A 1 294 ? -14.947 -9.833 24.568 1.00 77.94 294 ASN A N 1
ATOM 2359 C CA . ASN A 1 294 ? -14.346 -10.362 25.795 1.00 77.94 294 ASN A CA 1
ATOM 2360 C C . ASN A 1 294 ? -14.984 -9.754 27.049 1.00 77.94 294 ASN A C 1
ATOM 2362 O O . ASN A 1 294 ? -15.139 -10.441 28.062 1.00 77.94 294 ASN A O 1
ATOM 2366 N N . ARG A 1 295 ? -15.390 -8.484 26.973 1.00 85.25 295 ARG A N 1
ATOM 2367 C CA . ARG A 1 295 ? -16.095 -7.812 28.057 1.00 85.25 295 ARG A CA 1
ATOM 2368 C C . ARG A 1 295 ? -17.487 -8.391 28.291 1.00 85.25 295 ARG A C 1
ATOM 2370 O O . ARG A 1 295 ? -17.802 -8.690 29.439 1.00 85.25 295 ARG A O 1
ATOM 2377 N N . TYR A 1 296 ? -18.254 -8.656 27.235 1.00 86.50 296 TYR A N 1
ATOM 2378 C CA . TYR A 1 296 ? -19.523 -9.383 27.336 1.00 86.50 296 TYR A CA 1
ATOM 2379 C C . TYR A 1 296 ? -19.368 -10.731 28.045 1.00 86.50 296 TYR A C 1
ATOM 2381 O O . TYR A 1 296 ? -20.094 -11.026 28.992 1.00 86.50 296 TYR A O 1
ATOM 2389 N N . ILE A 1 297 ? -18.375 -11.535 27.643 1.00 75.31 297 ILE A N 1
ATOM 2390 C CA . ILE A 1 297 ? -18.106 -12.840 28.269 1.00 75.31 297 ILE A CA 1
ATOM 2391 C C . ILE A 1 297 ? -17.811 -12.676 29.766 1.00 75.31 297 ILE A C 1
ATOM 2393 O O . ILE A 1 297 ? -18.256 -13.488 30.578 1.00 75.31 297 ILE A O 1
ATOM 2397 N N . ALA A 1 298 ? -17.057 -11.640 30.143 1.00 74.88 298 ALA A N 1
ATOM 2398 C CA . ALA A 1 298 ? -16.765 -11.352 31.542 1.00 74.88 298 ALA A CA 1
ATOM 2399 C C . ALA A 1 298 ? -18.029 -10.964 32.327 1.00 74.88 298 ALA A C 1
ATOM 2401 O O . ALA A 1 298 ? -18.220 -11.471 33.431 1.00 74.88 298 ALA A O 1
ATOM 2402 N N . LEU A 1 299 ? -18.893 -10.123 31.751 1.00 83.31 299 LEU A N 1
ATOM 2403 C CA . LEU A 1 299 ? -20.166 -9.729 32.358 1.00 83.31 299 LEU A CA 1
ATOM 2404 C C . LEU A 1 299 ? -21.107 -10.924 32.534 1.00 83.31 299 LEU A C 1
ATOM 2406 O O . LEU A 1 299 ? -21.590 -11.144 33.638 1.00 83.31 299 LEU A O 1
ATOM 2410 N N . LYS A 1 300 ? -21.285 -11.757 31.501 1.00 81.62 300 LYS A N 1
ATOM 2411 C CA . LYS A 1 300 ? -22.104 -12.976 31.580 1.00 81.62 300 LYS A CA 1
ATOM 2412 C C . LYS A 1 300 ? -21.618 -13.956 32.637 1.00 81.62 300 LYS A C 1
ATOM 2414 O O . LYS A 1 300 ? -22.417 -14.465 33.405 1.00 81.62 300 LYS A O 1
ATOM 2419 N N . ARG A 1 301 ? -20.307 -14.193 32.727 1.00 72.00 301 ARG A N 1
ATOM 2420 C CA . ARG A 1 301 ? -19.752 -15.067 33.775 1.00 72.00 301 ARG A CA 1
ATOM 2421 C C . ARG A 1 301 ? -19.990 -14.516 35.174 1.00 72.00 301 ARG A C 1
ATOM 2423 O O . ARG A 1 301 ? -20.215 -15.299 36.088 1.00 72.00 301 ARG A O 1
ATOM 2430 N N . ALA A 1 302 ? -19.877 -13.202 35.349 1.00 75.88 302 ALA A N 1
ATOM 2431 C CA . ALA A 1 302 ? -20.143 -12.567 36.631 1.00 75.88 302 ALA A CA 1
ATOM 2432 C C . ALA A 1 302 ? -21.630 -12.666 37.001 1.00 75.88 302 ALA A C 1
ATOM 2434 O O . ALA A 1 302 ? -21.937 -13.002 38.140 1.00 75.88 302 ALA A O 1
ATOM 2435 N N . ASP A 1 303 ? -22.524 -12.443 36.036 1.00 71.81 303 ASP A N 1
ATOM 2436 C CA . ASP A 1 303 ? -23.973 -12.579 36.198 1.00 71.81 303 ASP A CA 1
ATOM 2437 C C . ASP A 1 303 ? -24.373 -14.027 36.524 1.00 71.81 303 ASP A C 1
ATOM 2439 O O . ASP A 1 303 ? -25.009 -14.269 37.543 1.00 71.81 303 ASP A O 1
ATOM 2443 N N . ASP A 1 304 ? -23.879 -15.011 35.763 1.00 68.69 304 ASP A N 1
ATOM 2444 C CA . ASP A 1 304 ? -24.104 -16.441 36.013 1.00 68.69 304 ASP A CA 1
ATOM 2445 C C . ASP A 1 304 ? -23.603 -16.867 37.400 1.00 68.69 304 ASP A C 1
ATOM 2447 O O . ASP A 1 304 ? -24.265 -17.626 38.109 1.00 68.69 304 ASP A O 1
ATOM 2451 N N . LEU A 1 305 ? -22.420 -16.392 37.805 1.00 57.19 305 LEU A N 1
ATOM 2452 C CA . LEU A 1 305 ? -21.849 -16.704 39.114 1.00 57.19 305 LEU A CA 1
ATOM 2453 C C . LEU A 1 305 ? -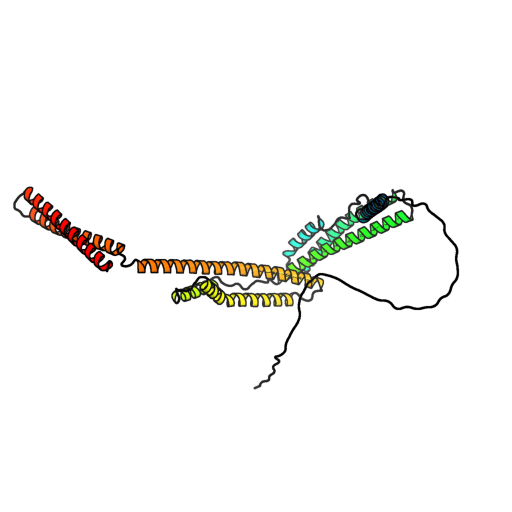22.638 -16.022 40.234 1.00 57.19 305 LEU A C 1
ATOM 2455 O O . LEU A 1 305 ? -22.867 -16.637 41.271 1.00 57.19 305 LEU A O 1
ATOM 2459 N N . SER A 1 306 ? -23.100 -14.790 40.017 1.00 58.28 306 SER A N 1
ATOM 2460 C CA . SER A 1 306 ? -23.961 -14.095 40.970 1.00 58.28 306 SER A CA 1
ATOM 2461 C C . SER A 1 306 ? -25.326 -14.768 41.093 1.00 58.28 306 SER A C 1
ATOM 2463 O O . SER A 1 306 ? -25.818 -14.913 42.207 1.00 58.28 306 SER A O 1
ATOM 2465 N N . ALA A 1 307 ? -25.926 -15.206 39.987 1.00 59.31 307 ALA A N 1
ATOM 2466 C CA . ALA A 1 307 ? -27.174 -15.957 39.977 1.00 59.31 307 ALA A CA 1
ATOM 2467 C C . ALA A 1 307 ? -27.001 -17.323 40.649 1.00 59.31 307 ALA A C 1
ATOM 2469 O O . ALA A 1 307 ? -27.871 -17.758 41.399 1.00 59.31 307 ALA A O 1
ATOM 2470 N N . LYS A 1 308 ? -25.861 -17.992 40.438 1.00 57.41 308 LYS A N 1
ATOM 2471 C CA . LYS A 1 308 ? -25.522 -19.238 41.129 1.00 57.41 308 LYS A CA 1
ATOM 2472 C C . LYS A 1 308 ? -25.415 -19.025 42.639 1.00 57.41 308 LYS A C 1
ATOM 2474 O O . LYS A 1 308 ? -26.081 -19.735 43.376 1.00 57.41 308 LYS A O 1
ATOM 2479 N N . VAL A 1 309 ? -24.667 -18.017 43.089 1.00 57.12 309 VAL A N 1
ATOM 2480 C CA . VAL A 1 309 ? -24.546 -17.677 44.517 1.00 57.12 309 VAL A CA 1
ATOM 2481 C C . VAL A 1 309 ? -25.897 -17.276 45.116 1.00 57.12 309 VAL A C 1
ATOM 2483 O O . VAL A 1 309 ? -26.214 -17.690 46.221 1.00 57.12 309 VAL A O 1
ATOM 2486 N N . GLN A 1 310 ? -26.733 -16.523 44.396 1.00 58.59 310 GLN A N 1
ATOM 2487 C CA . GLN A 1 310 ? -28.083 -16.177 44.861 1.00 58.59 310 GLN A CA 1
ATOM 2488 C C . GLN A 1 310 ? -29.025 -17.386 44.927 1.00 58.59 310 GLN A C 1
ATOM 2490 O O . GLN A 1 310 ? -29.868 -17.435 45.813 1.00 58.59 310 GLN A O 1
ATOM 2495 N N . ASN A 1 311 ? -28.890 -18.354 44.019 1.00 55.94 311 ASN A N 1
ATOM 2496 C CA . ASN A 1 311 ? -29.671 -19.594 44.046 1.00 55.94 311 ASN A CA 1
ATOM 2497 C C . ASN A 1 311 ? -29.147 -20.607 45.079 1.00 55.94 311 ASN A C 1
ATOM 2499 O O . ASN A 1 311 ? -29.908 -21.453 45.538 1.00 55.94 311 ASN A O 1
ATOM 2503 N N . GLU A 1 312 ? -27.858 -20.550 45.416 1.00 50.88 312 GLU A N 1
ATOM 2504 C CA . GLU A 1 312 ? -27.228 -21.364 46.463 1.00 50.88 312 GLU A CA 1
ATOM 2505 C C . GLU A 1 312 ? -27.366 -20.731 47.856 1.00 50.88 312 GLU A C 1
ATOM 2507 O O . GLU A 1 312 ? -27.216 -21.439 48.853 1.00 50.88 312 GLU A O 1
ATOM 2512 N N . SER A 1 313 ? -27.725 -19.443 47.919 1.00 47.09 313 SER A N 1
ATOM 2513 C CA . SER A 1 313 ? -28.119 -18.750 49.143 1.00 47.09 313 SER A CA 1
ATOM 2514 C C . SER A 1 313 ? -29.391 -19.385 49.712 1.00 47.09 313 SER A C 1
ATOM 2516 O O . SER A 1 313 ? -30.457 -19.336 49.094 1.00 47.09 313 SER A O 1
ATOM 2518 N N . GLY A 1 314 ? -29.273 -20.016 50.879 1.00 51.16 314 GLY A N 1
ATOM 2519 C CA . GLY A 1 314 ? -30.335 -20.812 51.499 1.00 51.16 314 GLY A CA 1
ATOM 2520 C C . GLY A 1 314 ? -30.400 -22.266 51.024 1.00 51.16 314 GLY A C 1
ATOM 2521 O O . GLY A 1 314 ? -31.415 -22.923 51.243 1.00 51.16 314 GLY A O 1
ATOM 2522 N N . SER A 1 315 ? -29.356 -22.786 50.371 1.00 55.25 315 SER A N 1
ATOM 2523 C CA . SER A 1 315 ? -29.234 -24.219 50.080 1.00 55.25 315 SER A CA 1
ATOM 2524 C C . SER A 1 315 ? -28.992 -25.039 51.357 1.00 55.25 315 SER A C 1
ATOM 2526 O O . SER A 1 315 ? -28.469 -24.540 52.352 1.00 55.25 315 SER A O 1
ATOM 2528 N N . ALA A 1 316 ? -29.346 -26.330 51.328 1.00 54.72 316 ALA A N 1
ATOM 2529 C CA . ALA A 1 316 ? -29.177 -27.238 52.469 1.00 54.72 316 ALA A CA 1
ATOM 2530 C C . ALA A 1 316 ? -27.718 -27.361 52.963 1.00 54.72 316 ALA A C 1
ATOM 2532 O O . ALA A 1 316 ? -27.496 -27.764 54.100 1.00 54.72 316 ALA A O 1
ATOM 2533 N N . GLU A 1 317 ? -26.737 -27.025 52.120 1.00 54.75 317 GLU A N 1
ATOM 2534 C CA . GLU A 1 317 ? -25.310 -27.026 52.463 1.00 54.75 317 GLU A CA 1
ATOM 2535 C C . GLU A 1 317 ? -24.937 -25.793 53.306 1.00 54.75 317 GLU A C 1
ATOM 2537 O O . GLU A 1 317 ? -24.345 -25.949 54.367 1.00 54.75 317 GLU A O 1
ATOM 2542 N N . GLU A 1 318 ? -25.393 -24.590 52.931 1.00 60.28 318 GLU A N 1
ATOM 2543 C CA . GLU A 1 318 ? -25.178 -23.361 53.719 1.00 60.28 318 GLU A CA 1
ATOM 2544 C C . GLU A 1 318 ? -25.932 -23.389 55.060 1.00 60.28 318 GLU A C 1
ATOM 2546 O O . GLU A 1 318 ? -25.395 -22.975 56.084 1.00 60.28 318 GLU A O 1
ATOM 2551 N N . ILE A 1 319 ? -27.159 -23.925 55.082 1.00 58.66 319 ILE A N 1
ATOM 2552 C CA . ILE A 1 319 ? -27.938 -24.098 56.322 1.00 58.66 319 ILE A CA 1
ATOM 2553 C C . ILE A 1 319 ? -27.270 -25.130 57.241 1.00 58.66 319 ILE A C 1
ATOM 2555 O O . ILE A 1 319 ? -27.207 -24.922 58.451 1.00 58.66 319 ILE A O 1
ATOM 2559 N N . GLY A 1 320 ? -26.741 -26.220 56.674 1.00 56.34 320 GLY A N 1
ATOM 2560 C CA . GLY A 1 320 ? -25.980 -27.219 57.422 1.00 56.34 320 GLY A CA 1
ATOM 2561 C C . GLY A 1 320 ? -24.713 -26.635 58.047 1.00 56.34 320 GLY A C 1
ATOM 2562 O O . GLY A 1 320 ? -24.467 -26.844 59.232 1.00 56.34 320 GLY A O 1
ATOM 2563 N N . ASP A 1 321 ? -23.952 -25.851 57.284 1.00 62.56 321 ASP A N 1
ATOM 2564 C CA . ASP A 1 321 ? -22.735 -25.199 57.773 1.00 62.56 321 ASP A CA 1
ATOM 2565 C C . ASP A 1 321 ? -23.037 -24.130 58.840 1.00 62.56 321 ASP A C 1
ATOM 2567 O O . ASP A 1 321 ? -22.310 -24.034 59.831 1.00 62.56 321 ASP A O 1
ATOM 2571 N N . GLN A 1 322 ? -24.128 -23.366 58.692 1.00 66.06 322 GLN A N 1
ATOM 2572 C CA . GLN A 1 322 ? -24.558 -22.385 59.694 1.00 66.06 322 GLN A CA 1
ATOM 2573 C C . GLN A 1 322 ? -25.028 -23.062 60.989 1.00 66.06 322 GLN A C 1
ATOM 2575 O O . GLN A 1 322 ? -24.637 -22.634 62.070 1.00 66.06 322 GLN A O 1
ATOM 2580 N N . ALA A 1 323 ? -25.801 -24.148 60.901 1.00 61.22 323 ALA A N 1
ATOM 2581 C CA . ALA A 1 323 ? -26.244 -24.902 62.074 1.00 61.22 323 ALA A CA 1
ATOM 2582 C C . ALA A 1 323 ? -25.065 -25.524 62.843 1.00 61.22 323 ALA A C 1
ATOM 2584 O O . ALA A 1 323 ? -25.065 -25.534 64.074 1.00 61.22 323 ALA A O 1
ATOM 2585 N N . ILE A 1 324 ? -24.034 -26.000 62.133 1.00 62.09 324 ILE A N 1
ATOM 2586 C CA . ILE A 1 324 ? -22.797 -26.495 62.753 1.00 62.09 324 ILE A CA 1
ATOM 2587 C C . ILE A 1 324 ? -22.056 -25.353 63.458 1.00 62.09 324 ILE A C 1
ATOM 2589 O O . ILE A 1 324 ? -21.657 -25.521 64.608 1.00 62.09 324 ILE A O 1
ATOM 2593 N N . GLN A 1 325 ? -21.907 -24.188 62.821 1.00 72.38 325 GLN A N 1
ATOM 2594 C CA . GLN A 1 325 ? -21.241 -23.032 63.437 1.00 72.38 325 GLN A CA 1
ATOM 2595 C C . GLN A 1 325 ? -21.991 -22.49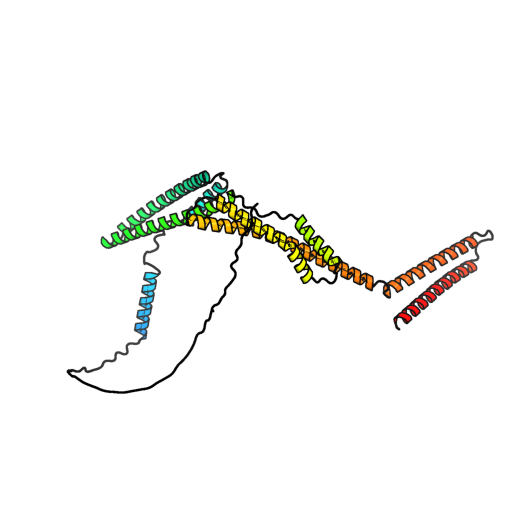2 64.659 1.00 72.38 325 GLN A C 1
ATOM 2597 O O . GLN A 1 325 ? -21.363 -22.132 65.659 1.00 72.38 325 GLN A O 1
ATOM 2602 N N . ASP A 1 326 ? -23.321 -22.451 64.607 1.00 70.06 326 ASP A N 1
ATOM 2603 C CA . ASP A 1 326 ? -24.152 -22.009 65.726 1.00 70.06 326 ASP A CA 1
ATOM 2604 C C . ASP A 1 326 ? -24.042 -22.998 66.903 1.00 70.06 326 ASP A C 1
ATOM 2606 O O . ASP A 1 326 ? -23.869 -22.573 68.049 1.00 70.06 326 ASP A O 1
ATOM 2610 N N . ALA A 1 327 ? -24.039 -24.309 66.628 1.00 60.56 327 ALA A N 1
ATOM 2611 C CA . ALA A 1 327 ? -23.826 -25.347 67.638 1.00 60.56 327 ALA A CA 1
ATOM 2612 C C . ALA A 1 327 ? -22.413 -25.293 68.247 1.00 60.56 327 ALA A C 1
ATOM 2614 O O . ALA A 1 327 ? -22.265 -25.367 69.467 1.00 60.56 327 ALA A O 1
ATOM 2615 N N . GLU A 1 328 ? -21.372 -25.112 67.429 1.00 64.25 328 GLU A N 1
ATOM 2616 C CA . GLU A 1 328 ? -19.992 -24.940 67.903 1.00 64.25 328 GLU A CA 1
ATOM 2617 C C . GLU A 1 328 ? -19.865 -23.708 68.806 1.00 64.25 328 GLU A C 1
ATOM 2619 O O . GLU A 1 328 ? -19.317 -23.803 69.905 1.00 64.25 328 GLU A O 1
ATOM 2624 N N . THR A 1 329 ? -20.452 -22.579 68.402 1.00 74.44 329 THR A N 1
ATOM 2625 C CA . THR A 1 329 ? -20.453 -21.340 69.195 1.00 74.44 329 THR A CA 1
ATOM 2626 C C . THR A 1 329 ? -21.166 -21.539 70.532 1.00 74.44 329 THR A C 1
ATOM 2628 O O . THR A 1 329 ? -20.659 -21.139 71.581 1.00 74.44 329 THR A O 1
ATOM 2631 N N . GLN A 1 330 ? -22.322 -22.206 70.529 1.00 68.88 330 GLN A N 1
ATOM 2632 C CA . GLN A 1 330 ? -23.090 -22.459 71.746 1.00 68.88 330 GLN A CA 1
ATOM 2633 C C . GLN A 1 330 ? -22.354 -23.402 72.712 1.00 68.88 330 GLN A C 1
ATOM 2635 O O . GLN A 1 330 ? -22.374 -23.186 73.927 1.00 68.88 330 GLN A O 1
ATOM 2640 N N . VAL A 1 331 ? -21.656 -24.412 72.185 1.00 66.38 331 VAL A N 1
ATOM 2641 C CA . VAL A 1 331 ? -20.799 -25.309 72.973 1.00 66.38 331 VAL A CA 1
ATOM 2642 C C . VAL A 1 331 ? -19.601 -24.557 73.552 1.00 66.38 331 VAL A C 1
ATOM 2644 O O . VAL A 1 331 ? -19.268 -24.763 74.721 1.00 66.38 331 VAL A O 1
ATOM 2647 N N . GLU A 1 332 ? -18.965 -23.665 72.790 1.00 70.44 332 GLU A N 1
ATOM 2648 C CA . GLU A 1 332 ? -17.856 -22.838 73.278 1.00 70.44 332 GLU A CA 1
ATOM 2649 C C . GLU A 1 332 ? -18.294 -21.889 74.402 1.00 70.44 332 GLU A C 1
ATOM 2651 O O . GLU A 1 332 ? -17.629 -21.826 75.440 1.00 70.44 332 GLU A O 1
ATOM 2656 N N . GLU A 1 333 ? -19.433 -21.208 74.251 1.00 74.62 333 GLU A N 1
ATOM 2657 C CA . GLU A 1 333 ? -19.983 -20.316 75.279 1.00 74.62 333 GLU A CA 1
ATOM 2658 C C . GLU A 1 333 ? -20.325 -21.068 76.574 1.00 74.62 333 GLU A C 1
ATOM 2660 O O . GLU A 1 333 ? -19.964 -20.623 77.669 1.00 74.62 333 GLU A O 1
ATOM 2665 N N . GLN A 1 334 ? -20.968 -22.236 76.472 1.00 65.50 334 GLN A N 1
ATOM 2666 C CA . GLN A 1 334 ? -21.288 -23.062 77.641 1.00 65.50 334 GLN A CA 1
ATOM 2667 C C . GLN A 1 334 ? -20.031 -23.640 78.298 1.00 65.50 334 GLN A C 1
ATOM 2669 O O . GLN A 1 334 ? -19.922 -23.647 79.526 1.00 65.50 334 GLN A O 1
ATOM 2674 N N . THR A 1 335 ? -19.049 -24.067 77.500 1.00 63.56 335 THR A N 1
ATOM 2675 C CA . THR A 1 335 ? -17.763 -24.562 78.008 1.00 63.56 335 THR A CA 1
ATOM 2676 C C . THR A 1 335 ? -17.009 -23.460 78.750 1.00 63.56 335 THR A C 1
ATOM 2678 O O . THR A 1 335 ? -16.464 -23.712 79.825 1.00 63.56 335 THR A O 1
ATOM 2681 N N . ALA A 1 336 ? -17.010 -22.231 78.230 1.00 72.06 336 ALA A N 1
ATOM 2682 C CA . ALA A 1 336 ? -16.396 -21.082 78.887 1.00 72.06 336 ALA A CA 1
ATOM 2683 C C . ALA A 1 336 ? -17.092 -20.737 80.215 1.00 72.06 336 ALA A C 1
ATOM 2685 O O . ALA A 1 336 ? -16.412 -20.569 81.227 1.00 72.06 336 ALA A O 1
ATOM 2686 N N . ALA A 1 337 ? -18.429 -20.707 80.243 1.00 68.88 337 ALA A N 1
ATOM 2687 C CA . ALA A 1 337 ? -19.198 -20.426 81.458 1.00 68.88 337 ALA A CA 1
ATOM 2688 C C . ALA A 1 337 ? -18.988 -21.489 82.554 1.00 68.88 337 ALA A C 1
ATOM 2690 O O . ALA A 1 337 ? -18.872 -21.166 83.737 1.00 68.88 337 ALA A O 1
ATOM 2691 N N . LEU A 1 338 ? -18.900 -22.766 82.172 1.00 63.03 338 LEU A N 1
ATOM 2692 C CA . LEU A 1 338 ? -18.655 -23.869 83.105 1.00 63.03 338 LEU A CA 1
ATOM 2693 C C . LEU A 1 338 ? -17.202 -23.908 83.595 1.00 63.03 338 LEU A C 1
ATOM 2695 O O . LEU A 1 338 ? -16.961 -24.226 84.760 1.00 63.03 338 LEU A O 1
ATOM 2699 N N . LEU A 1 339 ? -16.230 -23.552 82.748 1.00 66.12 339 LEU A N 1
ATOM 2700 C CA . LEU A 1 339 ? -14.835 -23.378 83.165 1.00 66.12 339 LEU A CA 1
ATOM 2701 C C . LEU A 1 339 ? -14.688 -22.228 84.163 1.00 66.12 339 LEU A C 1
ATOM 2703 O O . LEU A 1 339 ? -13.999 -22.397 85.166 1.00 66.12 339 LEU A O 1
ATOM 2707 N N . GLU A 1 340 ? -15.374 -21.106 83.941 1.00 70.56 340 GLU A N 1
ATOM 2708 C CA . GLU A 1 340 ? -15.415 -19.984 84.884 1.00 70.56 340 GLU A CA 1
ATOM 2709 C C . GLU A 1 340 ? -16.041 -20.411 86.224 1.00 70.56 340 GLU A C 1
ATOM 2711 O O . GLU A 1 340 ? -15.464 -20.171 87.284 1.00 70.56 340 GLU A O 1
ATOM 2716 N N . GLN A 1 341 ? -17.150 -21.158 86.192 1.00 65.19 341 GLN A N 1
ATOM 2717 C CA . GLN A 1 341 ? -17.780 -21.714 87.395 1.00 65.19 341 GLN A CA 1
ATOM 2718 C C . GLN A 1 341 ? -16.869 -22.714 88.134 1.00 65.19 341 GLN A C 1
ATOM 2720 O O . GLN A 1 341 ? -16.805 -22.720 89.367 1.00 65.19 341 GLN A O 1
ATOM 2725 N N . SER A 1 342 ? -16.142 -23.556 87.394 1.00 58.53 342 SER A N 1
ATOM 2726 C CA . SER A 1 342 ? -15.139 -24.467 87.952 1.00 58.53 342 SER A CA 1
ATOM 2727 C C . SER A 1 342 ? -13.974 -23.692 88.571 1.00 58.53 342 SER A C 1
ATOM 2729 O O . SER A 1 342 ? -13.483 -24.083 89.628 1.00 58.53 342 SER A O 1
ATOM 2731 N N . GLU A 1 343 ? -13.508 -22.616 87.942 1.00 63.00 343 GLU A N 1
ATOM 2732 C CA . GLU A 1 343 ? -12.410 -21.787 88.440 1.00 63.00 343 GLU A CA 1
ATOM 2733 C C . GLU A 1 343 ? -12.816 -21.000 89.697 1.00 63.00 343 GLU A C 1
ATOM 2735 O O . GLU A 1 343 ? -12.031 -20.903 90.643 1.00 63.00 343 GLU A O 1
ATOM 2740 N N . GLU A 1 344 ? -14.061 -20.526 89.785 1.00 64.75 344 GLU A N 1
ATOM 2741 C CA . GLU A 1 344 ? -14.630 -19.955 91.013 1.00 64.75 344 GLU A CA 1
ATOM 2742 C C . GLU A 1 344 ? -14.718 -20.985 92.148 1.00 64.75 344 GLU A C 1
ATOM 2744 O O . GLU A 1 344 ? -14.354 -20.683 93.289 1.00 64.75 344 GLU A O 1
ATOM 2749 N N . ALA A 1 345 ? -15.145 -22.217 91.852 1.00 60.19 345 ALA A N 1
ATOM 2750 C CA . ALA A 1 345 ? -15.192 -23.294 92.838 1.00 60.19 345 ALA A CA 1
ATOM 2751 C C . ALA A 1 345 ? -13.787 -23.655 93.358 1.00 60.19 345 ALA A C 1
ATOM 2753 O O . ALA A 1 345 ? -13.603 -23.839 94.564 1.00 60.19 345 ALA A O 1
ATOM 2754 N N . LEU A 1 346 ? -12.790 -23.686 92.467 1.00 56.06 346 LEU A N 1
ATOM 2755 C CA . LEU A 1 346 ? -11.381 -23.954 92.781 1.00 56.06 346 LEU A CA 1
ATOM 2756 C C . LEU A 1 346 ? -10.707 -22.840 93.595 1.00 56.06 346 LEU A C 1
ATOM 2758 O O . LEU A 1 346 ? -9.809 -23.126 94.387 1.00 56.06 346 LEU A O 1
ATOM 2762 N N . ASN A 1 347 ? -11.124 -21.587 93.401 1.00 57.09 347 ASN A N 1
ATOM 2763 C CA . ASN A 1 347 ? -10.585 -20.415 94.096 1.00 57.09 347 ASN A CA 1
ATOM 2764 C C . ASN A 1 347 ? -11.350 -20.053 95.383 1.00 57.09 347 ASN A C 1
ATOM 2766 O O . ASN A 1 347 ? -10.973 -19.102 96.074 1.00 57.09 347 ASN A O 1
ATOM 2770 N N . SER A 1 348 ? -12.403 -20.796 95.737 1.00 56.66 348 SER A N 1
ATOM 2771 C CA . SER A 1 348 ? -13.053 -20.669 97.042 1.00 56.66 348 SER A CA 1
ATOM 2772 C C . SER A 1 348 ? -12.125 -21.197 98.153 1.00 56.66 348 SER A C 1
ATOM 2774 O O . SER A 1 348 ? -11.493 -22.239 98.020 1.00 56.66 348 SER A O 1
ATOM 2776 N N . GLU A 1 349 ? -11.978 -20.441 99.246 1.00 52.28 349 GLU A N 1
ATOM 2777 C CA . GLU A 1 349 ? -10.902 -20.565 100.255 1.00 52.28 349 GLU A CA 1
ATOM 2778 C C . GLU A 1 349 ? -10.921 -21.856 101.123 1.00 52.28 349 GLU A C 1
ATOM 2780 O O . GLU A 1 349 ? -10.250 -21.924 102.155 1.00 52.28 349 GLU A O 1
ATOM 2785 N N . GLU A 1 350 ? -11.646 -22.906 100.724 1.00 52.59 350 GLU A N 1
ATOM 2786 C CA . GLU A 1 350 ? -11.837 -24.149 101.485 1.00 52.59 350 GLU A CA 1
ATOM 2787 C C . GLU A 1 350 ? -11.271 -25.395 100.773 1.00 52.59 350 GLU A C 1
ATOM 2789 O O . GLU A 1 350 ? -11.972 -26.342 100.442 1.00 52.59 350 GLU A O 1
ATOM 2794 N N . GLY A 1 351 ? -9.941 -25.440 100.643 1.00 52.97 351 GLY A N 1
ATOM 2795 C CA . GLY A 1 351 ? -9.188 -26.682 100.422 1.00 52.97 351 GLY A CA 1
ATOM 2796 C C . GLY A 1 351 ? -9.207 -27.243 98.993 1.00 52.97 351 GLY A C 1
ATOM 2797 O O . GLY A 1 351 ? -10.095 -26.983 98.197 1.00 52.97 351 GLY A O 1
ATOM 2798 N N . SER A 1 352 ? -8.165 -28.016 98.666 1.00 52.50 352 SER A N 1
ATOM 2799 C CA . SER A 1 352 ? -7.968 -28.640 97.348 1.00 52.50 352 SER A CA 1
ATOM 2800 C C . SER A 1 352 ? -9.248 -29.323 96.842 1.00 52.50 352 SER A C 1
ATOM 2802 O O . SER A 1 352 ? -9.821 -30.105 97.605 1.00 52.50 352 SER A O 1
ATOM 2804 N N . PRO A 1 353 ? -9.645 -29.118 95.571 1.00 55.53 353 PRO A N 1
ATOM 2805 C CA . PRO A 1 353 ? -10.808 -29.785 94.985 1.00 55.53 353 PRO A CA 1
ATOM 2806 C C . PRO A 1 353 ? -10.698 -31.305 95.144 1.00 55.53 353 PRO A C 1
ATOM 2808 O O . PRO A 1 353 ? -9.640 -31.889 94.884 1.00 55.53 353 PRO A O 1
ATOM 2811 N N . ASP A 1 354 ? -11.786 -31.947 95.573 1.00 62.22 354 ASP A N 1
ATOM 2812 C CA . ASP A 1 354 ? -11.911 -33.404 95.556 1.00 62.22 354 ASP A CA 1
ATOM 2813 C C . ASP A 1 354 ? -11.852 -33.878 94.089 1.00 62.22 354 ASP A C 1
ATOM 2815 O O . ASP A 1 354 ? -12.675 -33.441 93.279 1.00 62.22 354 ASP A O 1
ATOM 2819 N N . PRO A 1 355 ? -10.904 -34.753 93.703 1.00 59.12 355 PRO A N 1
ATOM 2820 C CA . PRO A 1 355 ? -10.797 -35.268 92.338 1.00 59.12 355 PRO A CA 1
ATOM 2821 C C . PRO A 1 355 ? -12.094 -35.893 91.802 1.00 59.12 355 PRO A C 1
ATOM 2823 O O . PRO A 1 355 ? -12.327 -35.854 90.596 1.00 59.12 355 PRO A O 1
ATOM 2826 N N . LEU A 1 356 ? -12.940 -36.447 92.681 1.00 65.38 356 LEU A N 1
ATOM 2827 C CA . LEU A 1 356 ? -14.249 -36.992 92.304 1.00 65.38 356 LEU A CA 1
ATOM 2828 C C . LEU A 1 356 ? -15.251 -35.900 91.914 1.00 65.38 356 LEU A C 1
ATOM 2830 O O . LEU A 1 356 ? -16.081 -36.119 91.036 1.00 65.38 356 LEU A O 1
ATOM 2834 N N . GLU A 1 357 ? -15.160 -34.724 92.530 1.00 64.38 357 GLU A N 1
ATOM 2835 C CA . GLU A 1 357 ? -16.041 -33.596 92.231 1.00 64.38 357 GLU A CA 1
ATOM 2836 C C . GLU A 1 357 ? -15.639 -32.918 90.917 1.00 64.38 357 GLU A C 1
ATOM 2838 O O . GLU A 1 357 ? -16.500 -32.604 90.100 1.00 64.38 357 GLU A O 1
ATOM 2843 N N . TYR A 1 358 ? -14.335 -32.796 90.651 1.00 59.97 358 TYR A N 1
ATOM 2844 C CA . TYR A 1 358 ? -13.836 -32.337 89.350 1.00 59.97 358 TYR A CA 1
ATOM 2845 C C . TYR A 1 358 ? -14.224 -33.302 88.222 1.00 59.97 358 TYR A C 1
ATOM 2847 O O . TYR A 1 358 ? -14.679 -32.875 87.165 1.00 59.97 358 TYR A O 1
ATOM 2855 N N . GLN A 1 359 ? -14.108 -34.615 88.455 1.00 66.69 359 GLN A N 1
ATOM 2856 C CA . GLN A 1 359 ? -14.549 -35.614 87.482 1.00 66.69 359 GLN A CA 1
ATOM 2857 C C . GLN A 1 359 ? -16.054 -35.496 87.195 1.00 66.69 359 GLN A C 1
ATOM 2859 O O . GLN A 1 359 ? -16.453 -35.546 86.035 1.00 66.69 359 GLN A O 1
ATOM 2864 N N . ARG A 1 360 ? -16.876 -35.275 88.227 1.00 71.56 360 ARG A N 1
ATOM 2865 C CA . ARG A 1 360 ? -18.323 -35.071 88.082 1.00 71.56 360 ARG A CA 1
ATOM 2866 C C . ARG A 1 360 ? -18.654 -33.814 87.274 1.00 71.56 360 ARG A C 1
ATOM 2868 O O . ARG A 1 360 ? -19.536 -33.863 86.427 1.00 71.56 360 ARG A O 1
ATOM 2875 N N . GLN A 1 361 ? -17.922 -32.722 87.490 1.00 62.09 361 GLN A N 1
ATOM 2876 C CA . GLN A 1 361 ? -18.082 -31.481 86.723 1.00 62.09 361 GLN A CA 1
ATOM 2877 C C . GLN A 1 361 ? -17.688 -31.660 85.250 1.00 62.09 361 GLN A C 1
ATOM 2879 O O . GLN A 1 361 ? -18.400 -31.197 84.366 1.00 62.09 361 GLN A O 1
ATOM 2884 N N . VAL A 1 362 ? -16.604 -32.390 84.963 1.00 61.50 362 VAL A N 1
ATOM 2885 C CA . VAL A 1 362 ? -16.199 -32.710 83.582 1.00 61.50 362 VAL A CA 1
ATOM 2886 C C . VAL A 1 362 ? -17.208 -33.635 82.894 1.00 61.50 362 VAL A C 1
ATOM 2888 O O . VAL A 1 362 ? -17.534 -33.421 81.729 1.00 61.50 362 VAL A O 1
ATOM 2891 N N . GLU A 1 363 ? -17.732 -34.643 83.596 1.00 71.50 363 GLU A N 1
ATOM 2892 C CA . GLU A 1 363 ? -18.791 -35.517 83.069 1.00 71.50 363 GLU A CA 1
ATOM 2893 C C . GLU A 1 363 ? -20.078 -34.731 82.769 1.00 71.50 363 GLU A C 1
ATOM 2895 O O . GLU A 1 363 ? -20.736 -34.996 81.763 1.00 71.50 363 GLU A O 1
ATOM 2900 N N . GLU A 1 364 ? -20.403 -33.724 83.583 1.00 72.56 364 GLU A N 1
ATOM 2901 C CA . GLU A 1 364 ? -21.549 -32.840 83.361 1.00 72.56 364 GLU A CA 1
ATOM 2902 C C . GLU A 1 364 ? -21.342 -31.907 82.156 1.00 72.56 364 GLU A C 1
ATOM 2904 O O . GLU A 1 364 ? -22.251 -31.787 81.338 1.00 72.56 364 GLU A O 1
ATOM 2909 N N . ILE A 1 365 ? -20.135 -31.357 81.959 1.00 60.41 365 ILE A N 1
ATOM 2910 C CA . ILE A 1 365 ? -19.773 -30.584 80.752 1.00 60.41 365 ILE A CA 1
ATOM 2911 C C . ILE A 1 365 ? -19.942 -31.437 79.489 1.00 60.41 365 ILE A C 1
ATOM 2913 O O . ILE A 1 365 ? -20.565 -31.009 78.520 1.00 60.41 365 ILE A O 1
ATOM 2917 N N . ILE A 1 366 ? -19.411 -32.664 79.498 1.00 62.47 366 ILE A N 1
ATOM 2918 C CA . ILE A 1 366 ? -19.499 -33.570 78.345 1.00 62.47 366 ILE A CA 1
ATOM 2919 C C . ILE A 1 366 ? -20.960 -33.947 78.070 1.00 62.47 366 ILE A C 1
ATOM 2921 O O . ILE A 1 366 ? -21.375 -33.973 76.914 1.00 62.47 366 ILE A O 1
ATOM 2925 N N . SER A 1 367 ? -21.749 -34.217 79.114 1.00 73.75 367 SER A N 1
ATOM 2926 C CA . SER A 1 367 ? -23.164 -34.564 78.963 1.00 73.75 367 SER A CA 1
ATOM 2927 C C . SER A 1 367 ? -23.997 -33.405 78.416 1.00 73.75 367 SER A C 1
ATOM 2929 O O . SER A 1 367 ? -24.875 -33.645 77.593 1.00 73.75 367 SER A O 1
ATOM 2931 N N . GLN A 1 368 ? -23.744 -32.171 78.861 1.00 66.94 368 GLN A N 1
ATOM 2932 C CA . GLN A 1 368 ? -24.459 -30.990 78.372 1.00 66.94 368 GLN A CA 1
ATOM 2933 C C . GLN A 1 368 ? -24.073 -30.666 76.926 1.00 66.94 368 GLN A C 1
ATOM 2935 O O . GLN A 1 368 ? -24.955 -30.452 76.101 1.00 66.94 368 GLN A O 1
ATOM 2940 N N . GLY A 1 369 ? -22.781 -30.739 76.586 1.00 56.84 369 GLY A N 1
ATOM 2941 C CA . GLY A 1 369 ? -22.323 -30.560 75.206 1.00 56.84 369 GLY A CA 1
ATOM 2942 C C . GLY A 1 369 ? -22.924 -31.593 74.247 1.00 56.84 369 GLY A C 1
ATOM 2943 O O . GLY A 1 369 ? -23.380 -31.233 73.167 1.00 56.84 369 GLY A O 1
ATOM 2944 N N . LEU A 1 370 ? -22.994 -32.867 74.654 1.00 68.81 370 LEU A N 1
ATOM 2945 C CA . LEU A 1 370 ? -23.653 -33.913 73.862 1.00 68.81 370 LEU A CA 1
ATOM 2946 C C . LEU A 1 370 ? -25.147 -33.639 73.659 1.00 68.81 370 LEU A C 1
ATOM 2948 O O . LEU A 1 370 ? -25.644 -33.846 72.558 1.00 68.81 370 LEU A O 1
ATOM 2952 N N . GLN A 1 371 ? -25.844 -33.142 74.682 1.00 73.88 371 GLN A N 1
ATOM 2953 C CA . GLN A 1 371 ? -27.263 -32.810 74.569 1.00 73.88 371 GLN A CA 1
ATOM 2954 C C . GLN A 1 371 ? -27.508 -31.664 73.574 1.00 73.88 371 GLN A C 1
ATOM 2956 O O . GLN A 1 371 ? -28.438 -31.745 72.779 1.00 73.88 371 GLN A O 1
ATOM 2961 N N . VAL A 1 372 ? -26.661 -30.630 73.569 1.00 65.94 372 VAL A N 1
ATOM 2962 C CA . VAL A 1 372 ? -26.752 -29.525 72.594 1.00 65.94 372 VAL A CA 1
ATOM 2963 C C . VAL A 1 372 ? -26.551 -30.032 71.165 1.00 65.94 372 VAL A C 1
ATOM 2965 O O . VAL A 1 372 ? -27.288 -29.640 70.264 1.00 65.94 372 VAL A O 1
ATOM 2968 N N . PHE A 1 373 ? -25.603 -30.949 70.951 1.00 59.62 373 PHE A N 1
ATOM 2969 C CA . PHE A 1 373 ? -25.413 -31.573 69.640 1.00 59.62 373 PHE A CA 1
ATOM 2970 C C . PHE A 1 373 ? -26.603 -32.441 69.214 1.00 59.62 373 PHE A C 1
ATOM 2972 O O . PHE A 1 373 ? -26.978 -32.405 68.046 1.00 59.62 373 PHE A O 1
ATOM 2979 N N . GLU A 1 374 ? -27.209 -33.195 70.134 1.00 73.06 374 GLU A N 1
ATOM 2980 C CA . GLU A 1 374 ? -28.414 -33.985 69.844 1.00 73.06 374 GLU A CA 1
ATOM 2981 C C . GLU A 1 374 ? -29.617 -33.090 69.496 1.00 73.06 374 GLU A C 1
ATOM 2983 O O . GLU A 1 374 ? -30.366 -33.403 68.572 1.00 73.06 374 GLU A O 1
ATOM 2988 N N . GLU A 1 375 ? -29.792 -31.961 70.189 1.00 72.81 375 GLU A N 1
ATOM 2989 C CA . GLU A 1 375 ? -30.848 -30.982 69.890 1.00 72.81 375 GLU A CA 1
ATOM 2990 C C . GLU A 1 375 ? -30.623 -30.311 68.523 1.00 72.81 375 GLU A C 1
ATOM 2992 O O . GLU A 1 375 ? -31.556 -30.224 67.727 1.00 72.81 375 GLU A O 1
ATOM 2997 N N . ALA A 1 376 ? -29.381 -29.944 68.194 1.00 62.81 376 ALA A N 1
ATOM 2998 C CA . ALA A 1 376 ? -29.032 -29.407 66.878 1.00 62.81 376 ALA A CA 1
ATOM 2999 C C . ALA A 1 376 ? -29.224 -30.435 65.743 1.00 62.81 376 ALA A C 1
ATOM 3001 O O . ALA A 1 376 ? -29.639 -30.073 64.640 1.00 62.81 376 ALA A O 1
ATOM 3002 N N . GLU A 1 377 ? -28.947 -31.722 65.992 1.00 62.50 377 GLU A N 1
ATOM 3003 C CA . GLU A 1 377 ? -29.199 -32.801 65.027 1.00 62.50 377 GLU A CA 1
ATOM 3004 C C . GLU A 1 377 ? -30.703 -32.996 64.774 1.00 62.50 377 GLU A C 1
ATOM 3006 O O . GLU A 1 377 ? -31.116 -33.181 63.625 1.00 62.50 377 GLU A O 1
ATOM 3011 N N . GLU A 1 378 ? -31.529 -32.917 65.820 1.00 75.19 378 GLU A N 1
ATOM 3012 C CA . GLU A 1 378 ? -32.987 -32.998 65.694 1.00 75.19 378 GLU A CA 1
ATOM 3013 C C . GLU A 1 378 ? -33.558 -31.780 64.954 1.00 75.19 378 GLU A C 1
ATOM 3015 O O . GLU A 1 378 ? -34.381 -31.960 64.057 1.00 75.19 378 GLU A O 1
ATOM 3020 N N . ASP A 1 379 ? -33.087 -30.563 65.242 1.00 67.00 379 ASP A N 1
ATOM 3021 C CA . ASP A 1 379 ? -33.509 -29.350 64.528 1.00 67.00 379 ASP A CA 1
ATOM 3022 C C . ASP A 1 379 ? -33.146 -29.426 63.034 1.00 67.00 379 ASP A C 1
ATOM 3024 O O . ASP A 1 379 ? -34.004 -29.223 62.170 1.00 67.00 379 ASP A O 1
ATOM 3028 N N . LEU A 1 380 ? -31.921 -29.859 62.707 1.00 61.41 380 LEU A N 1
ATOM 3029 C CA . LEU A 1 380 ? -31.501 -30.132 61.326 1.00 61.41 380 LEU A CA 1
ATOM 3030 C C . LEU A 1 380 ? -32.373 -31.198 60.647 1.00 61.41 380 LEU A C 1
ATOM 3032 O O . LEU A 1 380 ? -32.672 -31.111 59.451 1.00 61.41 380 LEU A O 1
ATOM 3036 N N . TYR A 1 381 ? -32.782 -32.228 61.387 1.00 66.50 381 TYR A N 1
ATOM 3037 C CA . TYR A 1 381 ? -33.655 -33.277 60.874 1.00 66.50 381 TYR A CA 1
ATOM 3038 C C . TYR A 1 381 ? -35.084 -32.772 60.614 1.00 66.50 381 TYR A C 1
ATOM 3040 O O . TYR A 1 381 ? -35.675 -33.127 59.587 1.00 66.50 381 TYR A O 1
ATOM 3048 N N . GLN A 1 382 ? -35.628 -31.922 61.487 1.00 67.56 382 GLN A N 1
ATOM 3049 C CA . GLN A 1 382 ? -36.941 -31.296 61.311 1.00 67.56 382 GLN A CA 1
ATOM 3050 C C . GLN A 1 382 ? -36.950 -30.316 60.135 1.00 67.56 382 GLN A C 1
ATOM 3052 O O . GLN A 1 382 ? -37.845 -30.387 59.290 1.00 67.56 382 GLN A O 1
ATOM 3057 N N . ASP A 1 383 ? -35.922 -29.480 60.002 1.00 59.59 383 ASP A N 1
ATOM 3058 C CA . ASP A 1 383 ? -35.781 -28.569 58.864 1.00 59.59 383 ASP A CA 1
ATOM 3059 C C . ASP A 1 383 ? -35.667 -29.343 57.544 1.00 59.59 383 ASP A C 1
ATOM 3061 O O . ASP A 1 383 ? -36.317 -29.009 56.547 1.00 59.59 383 ASP A O 1
ATOM 3065 N N . ARG A 1 384 ? -34.938 -30.466 57.547 1.00 54.19 384 ARG A N 1
ATOM 3066 C CA . ARG A 1 384 ? -34.867 -31.378 56.399 1.00 54.19 384 ARG A CA 1
ATOM 3067 C C . ARG A 1 384 ? -36.215 -32.024 56.065 1.00 54.19 384 ARG A C 1
ATOM 3069 O O . ARG A 1 384 ? -36.489 -32.262 54.889 1.00 54.19 384 ARG A O 1
ATOM 3076 N N . LEU A 1 385 ? -37.042 -32.347 57.058 1.00 58.28 385 LEU A N 1
ATOM 3077 C CA . LEU A 1 385 ? -38.387 -32.892 56.843 1.00 58.28 385 LEU A CA 1
ATOM 3078 C C . LEU A 1 385 ? -39.323 -31.858 56.209 1.00 58.28 385 LEU A C 1
ATOM 3080 O O . LEU A 1 385 ? -40.025 -32.206 55.262 1.00 58.28 385 LEU A O 1
ATOM 3084 N N . VAL A 1 386 ? -39.281 -30.602 56.665 1.00 62.28 386 VAL A N 1
ATOM 3085 C CA . VAL A 1 386 ? -40.043 -29.482 56.076 1.00 62.28 386 VAL A CA 1
ATOM 3086 C C . VAL A 1 386 ? -39.664 -29.257 54.610 1.00 62.28 386 VAL A C 1
ATOM 3088 O O . VAL A 1 386 ? -40.513 -28.912 53.799 1.00 62.28 386 VAL A O 1
ATOM 3091 N N . TRP A 1 387 ? -38.405 -29.502 54.251 1.00 52.03 387 TRP A N 1
ATOM 3092 C CA . TRP A 1 387 ? -37.917 -29.417 52.873 1.00 52.03 387 TRP A CA 1
ATOM 3093 C C . TRP A 1 387 ? -38.322 -30.593 51.966 1.00 52.03 387 TRP A C 1
ATOM 3095 O O . TRP A 1 387 ? -38.170 -30.499 50.747 1.00 52.03 387 TRP A O 1
ATOM 3105 N N . MET A 1 388 ? -38.775 -31.718 52.529 1.00 45.38 388 MET A N 1
ATOM 3106 C CA . MET A 1 388 ? -39.201 -32.899 51.762 1.00 45.38 388 MET A CA 1
ATOM 3107 C C . MET A 1 388 ? -40.714 -32.937 51.470 1.00 45.38 388 MET A C 1
ATOM 3109 O O . MET A 1 388 ? -41.139 -33.797 50.690 1.00 45.38 388 MET A O 1
ATOM 3113 N N . GLU A 1 389 ? -41.509 -32.045 52.071 1.00 42.22 389 GLU A N 1
ATOM 3114 C CA . GLU A 1 389 ? -42.927 -31.789 51.744 1.00 42.22 389 GLU A CA 1
ATOM 3115 C C . GLU A 1 389 ? -43.074 -30.697 50.676 1.00 42.22 389 GLU A C 1
ATOM 3117 O O . GLU A 1 389 ? -43.995 -30.837 49.830 1.00 42.22 389 GLU A O 1
#